Protein AF-0000000065827900 (afdb_homodimer)

Structure (mmCIF, N/CA/C/O backbone):
data_AF-0000000065827900-model_v1
#
loop_
_entity.id
_entity.type
_entity.pdbx_description
1 polymer 'CLA biosynthesis isomerase'
#
loop_
_atom_site.group_PDB
_atom_site.id
_atom_site.type_symbol
_atom_site.label_atom_id
_atom_site.label_alt_id
_atom_site.label_comp_id
_atom_site.label_asym_id
_atom_site.label_entity_id
_atom_site.label_seq_id
_atom_site.pdbx_PDB_ins_code
_atom_site.Cartn_x
_atom_site.Cartn_y
_atom_site.Cartn_z
_atom_site.occupancy
_atom_site.B_iso_or_equiv
_atom_site.auth_seq_id
_atom_site.auth_comp_id
_atom_site.auth_asym_id
_atom_site.auth_atom_id
_atom_site.pdbx_PDB_model_num
ATOM 1 N N . MET A 1 1 ? 23.688 14.398 2.635 1 69.75 1 MET A N 1
ATOM 2 C CA . MET A 1 1 ? 22.578 14.336 3.584 1 69.75 1 MET A CA 1
ATOM 3 C C . MET A 1 1 ? 21.297 13.875 2.896 1 69.75 1 MET A C 1
ATOM 5 O O . MET A 1 1 ? 21.109 14.117 1.705 1 69.75 1 MET A O 1
ATOM 9 N N . ALA A 1 2 ? 20.5 13.078 3.635 1 83.62 2 ALA A N 1
ATOM 10 C CA . ALA A 1 2 ? 19.266 12.562 3.078 1 83.62 2 ALA A CA 1
ATOM 11 C C . ALA A 1 2 ? 18.312 13.703 2.695 1 83.62 2 ALA A C 1
ATOM 13 O O . ALA A 1 2 ? 18.266 14.734 3.371 1 83.62 2 ALA A O 1
ATOM 14 N N . SER A 1 3 ? 17.75 13.656 1.561 1 93.75 3 SER A N 1
ATOM 15 C CA . SER A 1 3 ? 16.859 14.695 1.062 1 93.75 3 SER A CA 1
ATOM 16 C C . SER A 1 3 ? 15.531 14.117 0.591 1 93.75 3 SER A C 1
ATOM 18 O O . SER A 1 3 ? 15.477 12.977 0.119 1 93.75 3 SER A O 1
ATOM 20 N N . PHE A 1 4 ? 14.516 14.945 0.724 1 97.56 4 PHE A N 1
ATOM 21 C CA . PHE A 1 4 ? 13.219 14.57 0.173 1 97.56 4 PHE A CA 1
ATOM 22 C C . PHE A 1 4 ? 13.25 14.594 -1.351 1 97.56 4 PHE A C 1
ATOM 24 O O . PHE A 1 4 ? 12.445 13.922 -2.004 1 97.56 4 PHE A O 1
ATOM 31 N N . ILE A 1 5 ? 14.133 15.398 -1.896 1 97.56 5 ILE A N 1
ATOM 32 C CA . ILE A 1 5 ? 14.203 15.516 -3.348 1 97.56 5 ILE A CA 1
ATOM 33 C C . ILE A 1 5 ? 15.109 14.43 -3.91 1 97.56 5 ILE A C 1
ATOM 35 O O . ILE A 1 5 ? 16.297 14.352 -3.555 1 97.56 5 ILE A O 1
ATOM 39 N N . ALA A 1 6 ? 14.594 13.617 -4.719 1 96.38 6 ALA A N 1
ATOM 40 C CA . ALA A 1 6 ? 15.375 12.594 -5.414 1 96.38 6 ALA A CA 1
ATOM 41 C C . ALA A 1 6 ? 16.094 13.18 -6.621 1 96.38 6 ALA A C 1
ATOM 43 O O . ALA A 1 6 ? 15.641 14.156 -7.215 1 96.38 6 ALA A O 1
ATOM 44 N N . SER A 1 7 ? 17.188 12.641 -7.023 1 95.19 7 SER A N 1
ATOM 45 C CA . SER A 1 7 ? 17.922 13.078 -8.203 1 95.19 7 SER A CA 1
ATOM 46 C C . SER A 1 7 ? 17.219 12.625 -9.484 1 95.19 7 SER A C 1
ATOM 48 O O . SER A 1 7 ? 16.391 11.719 -9.461 1 95.19 7 SER A O 1
ATOM 50 N N . ASP A 1 8 ? 17.609 13.242 -10.555 1 93.56 8 ASP A N 1
ATOM 51 C CA . ASP A 1 8 ? 17.094 12.812 -11.852 1 93.56 8 ASP A CA 1
ATOM 52 C C . ASP A 1 8 ? 17.469 11.367 -12.148 1 93.56 8 ASP A C 1
ATOM 54 O O . ASP A 1 8 ? 16.688 10.625 -12.75 1 93.56 8 ASP A O 1
ATOM 58 N N . GLN A 1 9 ? 18.625 11.023 -11.742 1 93.25 9 GLN A N 1
ATOM 59 C CA . GLN A 1 9 ? 19.078 9.648 -11.93 1 93.25 9 GLN A CA 1
ATOM 60 C C . GLN A 1 9 ? 18.203 8.68 -11.125 1 93.25 9 GLN A C 1
ATOM 62 O O . GLN A 1 9 ? 17.891 7.586 -11.594 1 93.25 9 GLN A O 1
ATOM 67 N N . ASP A 1 10 ? 17.828 9.062 -9.883 1 94 10 ASP A N 1
ATOM 68 C CA . ASP A 1 10 ? 16.953 8.242 -9.062 1 94 10 ASP A CA 1
ATOM 69 C C . ASP A 1 10 ? 15.594 8.047 -9.742 1 94 10 ASP A C 1
ATOM 71 O O . ASP A 1 10 ? 15.055 6.938 -9.75 1 94 10 ASP A O 1
ATOM 75 N N . VAL A 1 11 ? 15.078 9.109 -10.32 1 94.81 11 VAL A N 1
ATOM 76 C CA . VAL A 1 11 ? 13.789 9.031 -10.992 1 94.81 11 VAL A CA 1
ATOM 77 C C . VAL A 1 11 ? 13.883 8.062 -12.172 1 94.81 11 VAL A C 1
ATOM 79 O O . VAL A 1 11 ? 12.992 7.242 -12.383 1 94.81 11 VAL A O 1
ATOM 82 N N . LYS A 1 12 ? 14.992 8.117 -12.898 1 92.44 12 LYS A N 1
ATOM 83 C CA . LYS A 1 12 ? 15.195 7.246 -14.055 1 92.44 12 LYS A CA 1
ATOM 84 C C . LYS A 1 12 ? 15.32 5.789 -13.625 1 92.44 12 LYS A C 1
ATOM 86 O O . LYS A 1 12 ? 14.906 4.883 -14.352 1 92.44 12 LYS A O 1
ATOM 91 N N . ASN A 1 13 ? 15.852 5.59 -12.461 1 93.81 13 ASN A N 1
ATOM 92 C CA . ASN A 1 13 ? 16.125 4.238 -11.977 1 93.81 13 ASN A CA 1
ATOM 93 C C . ASN A 1 13 ? 14.906 3.643 -11.266 1 93.81 13 ASN A C 1
ATOM 95 O O . ASN A 1 13 ? 14.93 2.48 -10.859 1 93.81 13 ASN A O 1
ATOM 99 N N . PHE A 1 14 ? 13.867 4.414 -11.133 1 96.62 14 PHE A N 1
ATOM 100 C CA . PHE A 1 14 ? 12.711 3.98 -10.352 1 96.62 14 PHE A CA 1
ATOM 101 C C . PHE A 1 14 ? 12.195 2.639 -10.852 1 96.62 14 PHE A C 1
ATOM 103 O O . PHE A 1 14 ? 11.773 2.521 -12 1 96.62 14 PHE A O 1
ATOM 110 N N . LEU A 1 15 ? 12.266 1.609 -9.953 1 94.56 15 LEU A N 1
ATOM 111 C CA . LEU A 1 15 ? 11.703 0.282 -10.164 1 94.56 15 LEU A CA 1
ATOM 112 C C . LEU A 1 15 ? 12.07 -0.259 -11.539 1 94.56 15 LEU A C 1
ATOM 114 O O . LEU A 1 15 ? 11.211 -0.762 -12.266 1 94.56 15 LEU A O 1
ATOM 118 N N . THR A 1 16 ? 13.32 -0.054 -11.883 1 90 16 THR A N 1
ATOM 119 C CA . THR A 1 16 ? 13.812 -0.5 -13.18 1 90 16 THR A CA 1
ATOM 120 C C . THR A 1 16 ? 13.977 -2.018 -13.203 1 90 16 THR A C 1
ATOM 122 O O . THR A 1 16 ? 14.703 -2.584 -12.383 1 90 16 THR A O 1
ATOM 125 N N . ALA A 1 17 ? 13.297 -2.67 -14.18 1 88.25 17 ALA A N 1
ATOM 126 C CA . ALA A 1 17 ? 13.375 -4.113 -14.375 1 88.25 17 ALA A CA 1
ATOM 127 C C . ALA A 1 17 ? 13.312 -4.852 -13.039 1 88.25 17 ALA A C 1
ATOM 129 O O . ALA A 1 17 ? 14.219 -5.613 -12.703 1 88.25 17 ALA A O 1
ATOM 130 N N . PRO A 1 18 ? 12.219 -4.551 -12.383 1 93.56 18 PRO A N 1
ATOM 131 C CA . PRO A 1 18 ? 12.156 -5.18 -11.055 1 93.56 18 PRO A CA 1
ATOM 132 C C . PRO A 1 18 ? 12.383 -6.688 -11.109 1 93.56 18 PRO A C 1
ATOM 134 O O . PRO A 1 18 ? 11.781 -7.375 -11.945 1 93.56 18 PRO A O 1
ATOM 137 N N . SER A 1 19 ? 13.266 -7.156 -10.227 1 93.75 19 SER A N 1
ATOM 138 C CA . SER A 1 19 ? 13.672 -8.555 -10.195 1 93.75 19 SER A CA 1
ATOM 139 C C . SER A 1 19 ? 13.492 -9.156 -8.805 1 93.75 19 SER A C 1
ATOM 141 O O . SER A 1 19 ? 13.773 -8.5 -7.805 1 93.75 19 SER A O 1
ATOM 143 N N . MET A 1 20 ? 12.992 -10.359 -8.773 1 96 20 MET A N 1
ATOM 144 C CA . MET A 1 20 ? 12.836 -11.148 -7.559 1 96 20 MET A CA 1
ATOM 145 C C . MET A 1 20 ? 13.852 -12.289 -7.52 1 96 20 MET A C 1
ATOM 147 O O . MET A 1 20 ? 13.477 -13.453 -7.395 1 96 20 MET A O 1
ATOM 151 N N . ASN A 1 21 ? 15.086 -11.906 -7.484 1 95.81 21 ASN A N 1
ATOM 152 C CA . ASN A 1 21 ? 16.172 -12.875 -7.586 1 95.81 21 ASN A CA 1
ATOM 153 C C . ASN A 1 21 ? 16.328 -13.68 -6.297 1 95.81 21 ASN A C 1
ATOM 155 O O . ASN A 1 21 ? 15.883 -13.25 -5.234 1 95.81 21 ASN A O 1
ATOM 159 N N . ASP A 1 22 ? 16.969 -14.844 -6.488 1 97.19 22 ASP A N 1
ATOM 160 C CA . ASP A 1 22 ? 17.234 -15.727 -5.359 1 97.19 22 ASP A CA 1
ATOM 161 C C . ASP A 1 22 ? 15.938 -16.109 -4.641 1 97.19 22 ASP A C 1
ATOM 163 O O . ASP A 1 22 ? 15.812 -15.914 -3.43 1 97.19 22 ASP A O 1
ATOM 167 N N . GLN A 1 23 ? 15 -16.531 -5.461 1 97.62 23 GLN A N 1
ATOM 168 C CA . GLN A 1 23 ? 13.695 -16.953 -4.98 1 97.62 23 GLN A CA 1
ATOM 169 C C . GLN A 1 23 ? 13.664 -18.469 -4.719 1 97.62 23 GLN A C 1
ATOM 171 O O . GLN A 1 23 ? 14.031 -19.266 -5.586 1 97.62 23 GLN A O 1
ATOM 176 N N . GLU A 1 24 ? 13.234 -18.875 -3.543 1 98.12 24 GLU A N 1
ATOM 177 C CA . GLU A 1 24 ? 13.234 -20.297 -3.25 1 98.12 24 GLU A CA 1
ATOM 178 C C . GLU A 1 24 ? 12.117 -20.656 -2.277 1 98.12 24 GLU A C 1
ATOM 180 O O . GLU A 1 24 ? 11.789 -19.875 -1.379 1 98.12 24 GLU A O 1
ATOM 185 N N . GLY A 1 25 ? 11.594 -21.828 -2.502 1 98.44 25 GLY A N 1
ATOM 186 C CA . GLY A 1 25 ? 10.57 -22.312 -1.59 1 98.44 25 GLY A CA 1
ATOM 187 C C . GLY A 1 25 ? 9.711 -23.406 -2.182 1 98.44 25 GLY A C 1
ATOM 188 O O . GLY A 1 25 ? 10.18 -24.188 -3.021 1 98.44 25 GLY A O 1
ATOM 189 N N . ILE A 1 26 ? 8.492 -23.547 -1.657 1 98.44 26 ILE A N 1
ATOM 190 C CA . ILE A 1 26 ? 7.574 -24.609 -2.031 1 98.44 26 ILE A CA 1
ATOM 191 C C . ILE A 1 26 ? 6.605 -24.109 -3.1 1 98.44 26 ILE A C 1
ATOM 193 O O . ILE A 1 26 ? 5.914 -23.109 -2.9 1 98.44 26 ILE A O 1
ATOM 197 N N . GLY A 1 27 ? 6.59 -24.703 -4.25 1 96.69 27 GLY A N 1
ATOM 198 C CA . GLY A 1 27 ? 5.484 -24.625 -5.191 1 96.69 27 GLY A CA 1
ATOM 199 C C . GLY A 1 27 ? 4.559 -25.828 -5.137 1 96.69 27 GLY A C 1
ATOM 200 O O . GLY A 1 27 ? 4.988 -26.938 -4.824 1 96.69 27 GLY A O 1
ATOM 201 N N . PHE A 1 28 ? 3.273 -25.609 -5.438 1 97.19 28 PHE A N 1
ATOM 202 C CA . PHE A 1 28 ? 2.357 -26.734 -5.289 1 97.19 28 PHE A CA 1
ATOM 203 C C . PHE A 1 28 ? 1.151 -26.562 -6.207 1 97.19 28 PHE A C 1
ATOM 205 O O . PHE A 1 28 ? 0.92 -25.484 -6.758 1 97.19 28 PHE A O 1
ATOM 212 N N . ALA A 1 29 ? 0.408 -27.656 -6.352 1 96.94 29 ALA A N 1
ATOM 213 C CA . ALA A 1 29 ? -0.852 -27.656 -7.09 1 96.94 29 ALA A CA 1
ATOM 214 C C . ALA A 1 29 ? -1.825 -28.672 -6.508 1 96.94 29 ALA A C 1
ATOM 216 O O . ALA A 1 29 ? -1.412 -29.734 -6.02 1 96.94 29 ALA A O 1
ATOM 217 N N . TYR A 1 30 ? -3.076 -28.344 -6.578 1 97.75 30 TYR A N 1
ATOM 218 C CA . TYR A 1 30 ? -4.129 -29.281 -6.172 1 97.75 30 TYR A CA 1
ATOM 219 C C . TYR A 1 30 ? -5.395 -29.062 -6.992 1 97.75 30 TYR A C 1
ATOM 221 O O . TYR A 1 30 ? -5.621 -27.969 -7.52 1 97.75 30 TYR A O 1
ATOM 229 N N . ALA A 1 31 ? -6.172 -30.078 -7.129 1 97.62 31 ALA A N 1
ATOM 230 C CA . ALA A 1 31 ? -7.469 -29.984 -7.797 1 97.62 31 ALA A CA 1
ATOM 231 C C . ALA A 1 31 ? -8.508 -29.359 -6.879 1 97.62 31 ALA A C 1
ATOM 233 O O . ALA A 1 31 ? -8.539 -29.625 -5.68 1 97.62 31 ALA A O 1
ATOM 234 N N . THR A 1 32 ? -9.328 -28.547 -7.473 1 98.38 32 THR A N 1
ATOM 235 C CA . THR A 1 32 ? -10.383 -27.875 -6.73 1 98.38 32 THR A CA 1
ATOM 236 C C . THR A 1 32 ? -11.703 -27.922 -7.5 1 98.38 32 THR A C 1
ATOM 238 O O . THR A 1 32 ? -11.789 -28.562 -8.547 1 98.38 32 THR A O 1
ATOM 241 N N . ASP A 1 33 ? -12.789 -27.391 -6.941 1 98.31 33 ASP A N 1
ATOM 242 C CA . ASP A 1 33 ? -14.102 -27.328 -7.586 1 98.31 33 ASP A CA 1
ATOM 243 C C . ASP A 1 33 ? -14.07 -26.422 -8.812 1 98.31 33 ASP A C 1
ATOM 245 O O . ASP A 1 33 ? -13.781 -25.234 -8.703 1 98.31 33 ASP A O 1
ATOM 249 N N . GLU A 1 34 ? -14.391 -26.984 -9.945 1 98.38 34 GLU A N 1
ATOM 250 C CA . GLU A 1 34 ? -14.273 -26.266 -11.211 1 98.38 34 GLU A CA 1
ATOM 251 C C . GLU A 1 34 ? -15.203 -25.062 -11.25 1 98.38 34 GLU A C 1
ATOM 253 O O . GLU A 1 34 ? -14.805 -23.984 -11.68 1 98.38 34 GLU A O 1
ATOM 258 N N . ALA A 1 35 ? -16.422 -25.266 -10.844 1 98.31 35 ALA A N 1
ATOM 259 C CA . ALA A 1 35 ? -17.406 -24.188 -10.898 1 98.31 35 ALA A CA 1
ATOM 260 C C . ALA A 1 35 ? -16.984 -23.016 -10.016 1 98.31 35 ALA A C 1
ATOM 262 O O . ALA A 1 35 ? -17.125 -21.844 -10.414 1 98.31 35 ALA A O 1
ATOM 263 N N . VAL A 1 36 ? -16.422 -23.328 -8.875 1 98.06 36 VAL A N 1
ATOM 264 C CA . VAL A 1 36 ? -15.992 -22.297 -7.938 1 98.06 36 VAL A CA 1
ATOM 265 C C . VAL A 1 36 ? -14.805 -21.531 -8.516 1 98.06 36 VAL A C 1
ATOM 267 O O . VAL A 1 36 ? -14.805 -20.297 -8.539 1 98.06 36 VAL A O 1
ATOM 270 N N . LEU A 1 37 ? -13.828 -22.25 -9 1 98.56 37 LEU A N 1
ATOM 271 C CA . LEU A 1 37 ? -12.633 -21.609 -9.539 1 98.56 37 LEU A CA 1
ATOM 272 C C . LEU A 1 37 ? -12.969 -20.781 -10.773 1 98.56 37 LEU A C 1
ATOM 274 O O . LEU A 1 37 ? -12.484 -19.656 -10.922 1 98.56 37 LEU A O 1
ATOM 278 N N . LYS A 1 38 ? -13.789 -21.328 -11.633 1 98.44 38 LYS A N 1
ATOM 279 C CA . LYS A 1 38 ? -14.195 -20.625 -12.852 1 98.44 38 LYS A CA 1
ATOM 280 C C . LYS A 1 38 ? -14.891 -19.297 -12.516 1 98.44 38 LYS A C 1
ATOM 282 O O . LYS A 1 38 ? -14.695 -18.297 -13.203 1 98.44 38 LYS A O 1
ATOM 287 N N . ALA A 1 39 ? -15.656 -19.281 -11.516 1 98.19 39 ALA A N 1
ATOM 288 C CA . ALA A 1 39 ? -16.406 -18.094 -11.125 1 98.19 39 ALA A CA 1
ATOM 289 C C . ALA A 1 39 ? -15.477 -16.984 -10.672 1 98.19 39 ALA A C 1
ATOM 291 O O . ALA A 1 39 ? -15.828 -15.805 -10.727 1 98.19 39 ALA A O 1
ATOM 292 N N . LEU A 1 40 ? -14.281 -17.312 -10.273 1 98.44 40 LEU A N 1
ATOM 293 C CA . LEU A 1 40 ? -13.336 -16.344 -9.75 1 98.44 40 L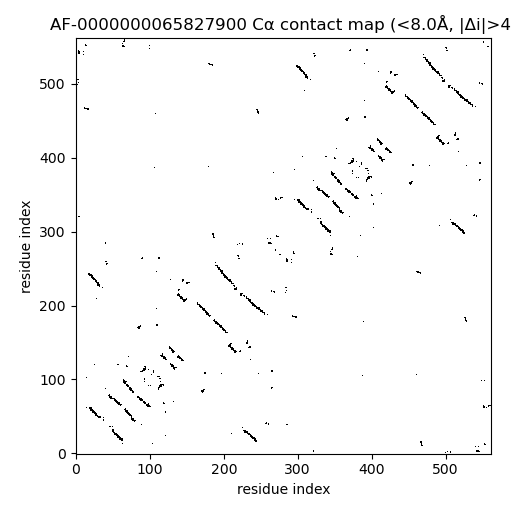EU A CA 1
ATOM 294 C C . LEU A 1 40 ? -12.523 -15.703 -10.875 1 98.44 40 LEU A C 1
ATOM 296 O O . LEU A 1 40 ? -11.836 -14.703 -10.664 1 98.44 40 LEU A O 1
ATOM 300 N N . ILE A 1 41 ? -12.57 -16.234 -12.055 1 98.62 41 ILE A N 1
ATOM 301 C CA . ILE A 1 41 ? -11.773 -15.766 -13.172 1 98.62 41 ILE A CA 1
ATOM 302 C C . ILE A 1 41 ? -12.539 -14.68 -13.93 1 98.62 41 ILE A C 1
ATOM 304 O O . ILE A 1 41 ? -13.547 -14.969 -14.586 1 98.62 41 ILE A O 1
ATOM 308 N N . PRO A 1 42 ? -12.062 -13.477 -13.875 1 98.31 42 PRO A N 1
ATOM 309 C CA . PRO A 1 42 ? -12.773 -12.422 -14.609 1 98.31 42 PRO A CA 1
ATOM 310 C C . PRO A 1 42 ? -12.57 -12.523 -16.125 1 98.31 42 PRO A C 1
ATOM 312 O O . PRO A 1 42 ? -11.469 -12.844 -16.578 1 98.31 42 PRO A O 1
ATOM 315 N N . ALA A 1 43 ? -13.641 -12.242 -16.844 1 97 43 ALA A N 1
ATOM 316 C CA . ALA A 1 43 ? -13.523 -12.117 -18.281 1 97 43 ALA A CA 1
ATOM 317 C C . ALA A 1 43 ? -12.539 -11.008 -18.672 1 97 43 ALA A C 1
ATOM 319 O O . ALA A 1 43 ? -12.398 -10.023 -17.953 1 97 43 ALA A O 1
ATOM 320 N N . PRO A 1 44 ? -11.789 -11.156 -19.797 1 98.38 44 PRO A N 1
ATOM 321 C CA . PRO A 1 44 ? -11.922 -12.172 -20.844 1 98.38 44 PRO A CA 1
ATOM 322 C C . PRO A 1 44 ? -11.023 -13.383 -20.609 1 98.38 44 PRO A C 1
ATOM 324 O O . PRO A 1 44 ? -10.82 -14.188 -21.516 1 98.38 44 PRO A O 1
ATOM 327 N N . LEU A 1 45 ? -10.453 -13.508 -19.422 1 98.81 45 LEU A N 1
ATOM 328 C CA . LEU A 1 45 ? -9.633 -14.672 -19.109 1 98.81 45 LEU A CA 1
ATOM 329 C C . LEU A 1 45 ? -10.492 -15.93 -19.031 1 98.81 45 LEU A C 1
ATOM 331 O O . LEU A 1 45 ? -11.633 -15.875 -18.547 1 98.81 45 LEU A O 1
ATOM 335 N N . LYS A 1 46 ? -9.883 -17 -19.469 1 98.56 46 LYS A N 1
ATOM 336 C CA . LYS A 1 46 ? -10.562 -18.281 -19.422 1 98.56 46 LYS A CA 1
ATOM 337 C C . LYS A 1 46 ? -9.766 -19.297 -18.609 1 98.56 46 LYS A C 1
ATOM 339 O O . LYS A 1 46 ? -8.547 -19.422 -18.781 1 98.56 46 LYS A O 1
ATOM 344 N N . LEU A 1 47 ? -10.477 -19.984 -17.766 1 98.25 47 LEU A N 1
ATOM 345 C CA . LEU A 1 47 ? -9.852 -21.031 -16.953 1 98.25 47 LEU A CA 1
ATOM 346 C C . LEU A 1 47 ? -9.367 -22.172 -17.828 1 98.25 47 LEU A C 1
ATOM 348 O O . LEU A 1 47 ? -10.094 -22.625 -18.719 1 98.25 47 LEU A O 1
ATOM 352 N N . MET A 1 48 ? -8.188 -22.688 -17.516 1 96.38 48 MET A N 1
ATOM 353 C CA . MET A 1 48 ? -7.621 -23.766 -18.328 1 96.38 48 MET A CA 1
ATOM 354 C C . MET A 1 48 ? -7.891 -25.125 -17.703 1 96.38 48 MET A C 1
ATOM 356 O O . MET A 1 48 ? -8.07 -26.109 -18.422 1 96.38 48 MET A O 1
ATOM 360 N N . ALA A 1 49 ? -7.871 -25.219 -16.422 1 95.19 49 ALA A N 1
ATOM 361 C CA . ALA A 1 49 ? -8.094 -26.453 -15.672 1 95.19 49 ALA A CA 1
ATOM 362 C C . ALA A 1 49 ? -8.578 -26.156 -14.25 1 95.19 49 ALA A C 1
ATOM 364 O O . ALA A 1 49 ? -8.312 -25.078 -13.711 1 95.19 49 ALA A O 1
ATOM 365 N N . PRO A 1 50 ? -9.312 -27.047 -13.656 1 97.19 50 PRO A N 1
ATOM 366 C CA . PRO A 1 50 ? -9.773 -26.859 -12.281 1 97.19 50 PRO A CA 1
ATOM 367 C C . PRO A 1 50 ? -8.695 -27.156 -11.25 1 97.19 50 PRO A C 1
ATOM 369 O O . PRO A 1 50 ? -8.906 -27.953 -10.336 1 97.19 50 PRO A O 1
ATOM 372 N N . VAL A 1 51 ? -7.559 -26.562 -11.383 1 96.81 51 VAL A N 1
ATOM 373 C CA . VAL A 1 51 ? -6.363 -26.734 -10.555 1 96.81 51 VAL A CA 1
ATOM 374 C C . VAL A 1 51 ? -5.941 -25.391 -9.977 1 96.81 51 VAL A C 1
ATOM 376 O O . VAL A 1 51 ? -5.898 -24.391 -10.688 1 96.81 51 VAL A O 1
ATOM 379 N N . VAL A 1 52 ? -5.801 -25.359 -8.695 1 98 52 VAL A N 1
ATOM 380 C CA . VAL A 1 52 ? -5.156 -24.219 -8.047 1 98 52 VAL A CA 1
ATOM 381 C C . VAL A 1 52 ? -3.658 -24.484 -7.906 1 98 52 VAL A C 1
ATOM 383 O O . VAL A 1 52 ? -3.252 -25.562 -7.434 1 98 52 VAL A O 1
ATOM 386 N N . CYS A 1 53 ? -2.889 -23.594 -8.398 1 96.94 53 CYS A N 1
ATOM 387 C CA . CYS A 1 53 ? -1.454 -23.578 -8.133 1 96.94 53 CYS A CA 1
ATOM 388 C C . CYS A 1 53 ? -1.11 -22.562 -7.043 1 96.94 53 CYS A C 1
ATOM 390 O O . CYS A 1 53 ? -1.915 -21.688 -6.727 1 96.94 53 CYS A O 1
ATOM 392 N N . GLY A 1 54 ? 0.061 -22.781 -6.477 1 97.88 54 GLY A N 1
ATOM 393 C CA . GLY A 1 54 ? 0.506 -21.828 -5.477 1 97.88 54 GLY A CA 1
ATOM 394 C C . GLY A 1 54 ? 1.961 -22 -5.086 1 97.88 54 GLY A C 1
ATOM 395 O O . GLY A 1 54 ? 2.639 -22.906 -5.594 1 97.88 54 GLY A O 1
ATOM 396 N N . TYR A 1 55 ? 2.367 -21.062 -4.227 1 98.44 55 TYR A N 1
ATOM 397 C CA . TYR A 1 55 ? 3.723 -21.156 -3.695 1 98.44 55 TYR A CA 1
ATOM 398 C C . TYR A 1 55 ? 3.844 -20.422 -2.369 1 98.44 55 TYR A C 1
ATOM 400 O O . TYR A 1 55 ? 2.998 -19.578 -2.037 1 98.44 55 TYR A O 1
ATOM 408 N N . VAL A 1 56 ? 4.754 -20.781 -1.558 1 98.94 56 VAL A N 1
ATOM 409 C CA . VAL A 1 56 ? 5.34 -20.016 -0.461 1 98.94 56 VAL A CA 1
ATOM 410 C C . VAL A 1 56 ? 6.852 -19.922 -0.649 1 98.94 56 VAL A C 1
ATOM 412 O O . VAL A 1 56 ? 7.551 -20.938 -0.638 1 98.94 56 VAL A O 1
ATOM 415 N N . VAL A 1 57 ? 7.324 -18.672 -0.808 1 98.75 57 VAL A N 1
ATOM 416 C CA . VAL A 1 57 ? 8.719 -18.547 -1.221 1 98.75 57 VAL A CA 1
ATOM 417 C C . VAL A 1 57 ? 9.398 -17.438 -0.428 1 98.75 57 VAL A C 1
ATOM 419 O O . VAL A 1 57 ? 8.734 -16.547 0.101 1 98.75 57 VAL A O 1
ATOM 422 N N . HIS A 1 58 ? 10.703 -17.594 -0.298 1 98.44 58 HIS A N 1
ATOM 423 C CA . HIS A 1 58 ? 11.617 -16.547 0.15 1 98.44 58 HIS A CA 1
ATOM 424 C C . HIS A 1 58 ? 12.18 -15.758 -1.031 1 98.44 58 HIS A C 1
ATOM 426 O O . HIS A 1 58 ? 12.82 -16.344 -1.914 1 98.44 58 HIS A O 1
ATOM 432 N N . MET A 1 59 ? 11.82 -14.508 -1.132 1 97.19 59 MET A N 1
ATOM 433 C CA . MET A 1 59 ? 12.484 -13.602 -2.062 1 97.19 59 MET A CA 1
ATOM 434 C C . MET A 1 59 ? 13.789 -13.062 -1.47 1 97.19 59 MET A C 1
ATOM 436 O O . MET A 1 59 ? 13.773 -12.102 -0.702 1 97.19 59 MET A O 1
ATOM 440 N N . GLY A 1 60 ? 14.844 -13.586 -1.928 1 95.25 60 GLY A N 1
ATOM 441 C CA . GLY A 1 60 ? 16.109 -13.367 -1.246 1 95.25 60 GLY A CA 1
ATOM 442 C C . GLY A 1 60 ? 16.781 -12.07 -1.646 1 95.25 60 GLY A C 1
ATOM 443 O O . GLY A 1 60 ? 17.344 -11.367 -0.799 1 95.25 60 GLY A O 1
ATOM 444 N N . LYS A 1 61 ? 16.75 -11.805 -2.965 1 93.88 61 LYS A N 1
ATOM 445 C CA . LYS A 1 61 ? 17.469 -10.625 -3.453 1 93.88 61 LYS A CA 1
ATOM 446 C C . LYS A 1 61 ? 16.609 -9.828 -4.43 1 93.88 61 LYS A C 1
ATOM 448 O O . LYS A 1 61 ? 17.016 -9.617 -5.578 1 93.88 61 LYS A O 1
ATOM 453 N N . PRO A 1 62 ? 15.477 -9.352 -3.99 1 94.81 62 PRO A N 1
ATOM 454 C CA . PRO A 1 62 ? 14.742 -8.43 -4.855 1 94.81 62 PRO A CA 1
ATOM 455 C C . PRO A 1 62 ? 15.5 -7.121 -5.094 1 94.81 62 PRO A C 1
ATOM 457 O O . PRO A 1 62 ? 16.25 -6.676 -4.227 1 94.81 62 PRO A O 1
ATOM 460 N N . THR A 1 63 ? 15.242 -6.469 -6.199 1 93.62 63 THR A N 1
ATOM 461 C CA . THR A 1 63 ? 16.016 -5.285 -6.555 1 93.62 63 THR A CA 1
ATOM 462 C C . THR A 1 63 ? 15.336 -4.016 -6.059 1 93.62 63 THR A C 1
ATOM 464 O O . THR A 1 63 ? 15.859 -2.914 -6.23 1 93.62 63 THR A O 1
ATOM 467 N N . PHE A 1 64 ? 14.203 -4.09 -5.41 1 93.75 64 PHE A N 1
ATOM 468 C CA . PHE A 1 64 ? 13.438 -2.902 -5.043 1 93.75 64 PHE A CA 1
ATOM 469 C C . PHE A 1 64 ? 13.086 -2.924 -3.561 1 93.75 64 PHE A C 1
ATOM 471 O O . PHE A 1 64 ? 12.359 -2.055 -3.078 1 93.75 64 PHE A O 1
ATOM 478 N N . SER A 1 65 ? 13.578 -3.953 -2.877 1 93.75 65 SER A N 1
ATOM 479 C CA . SER A 1 65 ? 13.227 -4.109 -1.469 1 93.75 65 SER A CA 1
ATOM 480 C C . SER A 1 65 ? 14.227 -4.992 -0.741 1 93.75 65 SER A C 1
ATOM 482 O O . SER A 1 65 ? 15.086 -5.617 -1.371 1 93.75 65 SER A O 1
ATOM 484 N N . ALA A 1 66 ? 14.102 -4.988 0.57 1 93.31 66 ALA A N 1
ATOM 485 C CA . ALA A 1 66 ? 14.734 -6.039 1.371 1 93.31 66 ALA A CA 1
ATOM 486 C C . ALA A 1 66 ? 14.047 -7.383 1.142 1 93.31 66 ALA A C 1
ATOM 488 O O . ALA A 1 66 ? 12.977 -7.449 0.539 1 93.31 66 ALA A O 1
ATOM 489 N N . PRO A 1 67 ? 14.711 -8.461 1.588 1 95.12 67 PRO A N 1
ATOM 490 C CA . PRO A 1 67 ? 14.102 -9.781 1.393 1 95.12 67 PRO A CA 1
ATOM 491 C C . PRO A 1 67 ? 12.75 -9.914 2.088 1 95.12 67 PRO A C 1
ATOM 493 O O . PRO A 1 67 ? 12.484 -9.219 3.07 1 95.12 67 PRO A O 1
ATOM 496 N N . TYR A 1 68 ? 11.914 -10.781 1.591 1 96.62 68 TYR A N 1
ATOM 497 C CA . TYR A 1 68 ? 10.602 -11.047 2.182 1 96.62 68 TYR A CA 1
ATOM 498 C C . TYR A 1 68 ? 10.102 -12.43 1.796 1 96.62 68 TYR A C 1
ATOM 500 O O . TYR A 1 68 ? 10.688 -13.102 0.943 1 96.62 68 TYR A O 1
ATOM 508 N N . LEU A 1 69 ? 9.086 -12.883 2.492 1 98.69 69 LEU A N 1
ATOM 509 C CA . LEU A 1 69 ? 8.359 -14.094 2.145 1 98.69 69 LEU A CA 1
ATOM 510 C C . LEU A 1 69 ? 7.047 -13.766 1.441 1 98.69 69 LEU A C 1
ATOM 512 O O . LEU A 1 69 ? 6.422 -12.742 1.733 1 98.69 69 LEU A O 1
ATOM 516 N N . GLU A 1 70 ? 6.68 -14.578 0.506 1 98.88 70 GLU A N 1
ATOM 517 C CA . GLU A 1 70 ? 5.469 -14.367 -0.282 1 98.88 70 GLU A CA 1
ATOM 518 C C . GLU A 1 70 ? 4.695 -15.672 -0.469 1 98.88 70 GLU A C 1
ATOM 520 O O . GLU A 1 70 ? 5.293 -16.734 -0.685 1 98.88 70 GLU A O 1
ATOM 525 N N . GLU A 1 71 ? 3.432 -15.609 -0.277 1 98.88 71 GLU A N 1
ATOM 526 C CA . GLU A 1 71 ? 2.488 -16.688 -0.593 1 98.88 71 GLU A CA 1
ATOM 527 C C . GLU A 1 71 ? 1.514 -16.25 -1.686 1 98.88 71 GLU A C 1
ATOM 529 O O . GLU A 1 71 ? 1.055 -15.109 -1.7 1 98.88 71 GLU A O 1
ATOM 534 N N . SER A 1 72 ? 1.167 -17.172 -2.625 1 98.81 72 SER A N 1
ATOM 535 C CA . SER A 1 72 ? 0.134 -16.906 -3.621 1 98.81 72 SER A CA 1
ATOM 536 C C . SER A 1 72 ? -0.641 -18.172 -3.969 1 98.81 72 SER A C 1
ATOM 538 O O . SER A 1 72 ? -0.079 -19.266 -3.973 1 98.81 72 SER A O 1
ATOM 540 N N . LEU A 1 73 ? -1.908 -18.078 -4.199 1 98.81 73 LEU A N 1
ATOM 541 C CA . LEU A 1 73 ? -2.754 -19.016 -4.926 1 98.81 73 LEU A CA 1
ATOM 542 C C . LEU A 1 73 ? -3.162 -18.438 -6.277 1 98.81 73 LEU A C 1
ATOM 544 O O . LEU A 1 73 ? -3.57 -17.281 -6.371 1 98.81 73 LEU A O 1
ATOM 548 N N . PHE A 1 74 ? -3.031 -19.25 -7.344 1 98.38 74 PHE A N 1
ATOM 549 C CA . PHE A 1 74 ? -3.383 -18.734 -8.664 1 98.38 74 PHE A CA 1
ATOM 550 C C . PHE A 1 74 ? -3.943 -19.844 -9.547 1 98.38 74 PHE A C 1
ATOM 552 O O . PHE A 1 74 ? -3.793 -21.031 -9.234 1 98.38 74 PHE A O 1
ATOM 559 N N . ALA A 1 75 ? -4.637 -19.484 -10.562 1 98.25 75 ALA A N 1
ATOM 560 C CA . ALA A 1 75 ? -5.156 -20.375 -11.594 1 98.25 75 ALA A CA 1
ATOM 561 C C . ALA A 1 75 ? -4.387 -20.203 -12.898 1 98.25 75 ALA A C 1
ATOM 563 O O . ALA A 1 75 ? -3.84 -19.125 -13.172 1 98.25 75 ALA A O 1
ATOM 564 N N . LEU A 1 76 ? -4.301 -21.25 -13.609 1 96.38 76 LEU A N 1
ATOM 565 C CA . LEU A 1 76 ? -3.816 -21.141 -14.984 1 96.38 76 LEU A CA 1
ATOM 566 C C . LEU A 1 76 ? -4.949 -20.75 -15.93 1 96.38 76 LEU A C 1
ATOM 568 O O . LEU A 1 76 ? -6.023 -21.359 -15.898 1 96.38 76 LEU A O 1
ATOM 572 N N . VAL A 1 77 ? -4.668 -19.703 -16.719 1 98.38 77 VAL A N 1
ATOM 573 C CA . VAL A 1 77 ? -5.723 -19.125 -17.547 1 98.38 77 VAL A CA 1
ATOM 574 C C . VAL A 1 77 ? -5.168 -18.797 -18.938 1 98.38 77 VAL A C 1
ATOM 576 O O . VAL A 1 77 ? -3.957 -18.875 -19.156 1 98.38 77 VAL A O 1
ATOM 579 N N . SER A 1 78 ? -6.074 -18.516 -19.828 1 98.25 78 SER A N 1
ATOM 580 C CA . SER A 1 78 ? -5.715 -18.031 -21.172 1 98.25 78 SER A CA 1
ATOM 581 C C . SER A 1 78 ? -6.461 -16.75 -21.516 1 98.25 78 SER A C 1
ATOM 583 O O . SER A 1 78 ? -7.586 -16.531 -21.062 1 98.25 78 SER A O 1
ATOM 585 N N . TYR A 1 79 ? -5.812 -15.875 -22.188 1 98.56 79 TYR A N 1
ATOM 586 C CA . TYR A 1 79 ? -6.402 -14.695 -22.797 1 98.56 79 TYR A CA 1
ATOM 587 C C . TYR A 1 79 ? -6.594 -14.898 -24.297 1 98.56 79 TYR A C 1
ATOM 589 O O . TYR A 1 79 ? -5.629 -15.133 -25.031 1 98.56 79 TYR A O 1
ATOM 597 N N . LYS A 1 80 ? -7.824 -14.891 -24.812 1 97.25 80 LYS A N 1
ATOM 598 C CA . LYS A 1 80 ? -8.219 -15.062 -26.203 1 97.25 80 LYS A CA 1
ATOM 599 C C . LYS A 1 80 ? -7.699 -16.391 -26.75 1 97.25 80 LYS A C 1
ATOM 601 O O . LYS A 1 80 ? -7.309 -16.469 -27.922 1 97.25 80 LYS A O 1
ATOM 606 N N . ASP A 1 81 ? -7.527 -17.328 -25.922 1 96.12 81 ASP A N 1
ATOM 607 C CA . ASP A 1 81 ? -7.109 -18.688 -26.25 1 96.12 81 ASP A CA 1
ATOM 608 C C . ASP A 1 81 ? -5.715 -18.703 -26.875 1 96.12 81 ASP A C 1
ATOM 610 O O . ASP A 1 81 ? -5.395 -19.578 -27.688 1 96.12 81 ASP A O 1
ATOM 614 N N . LYS A 1 82 ? -4.953 -17.703 -26.688 1 95.62 82 LYS A N 1
ATOM 615 C CA . LYS A 1 82 ? -3.629 -17.578 -27.297 1 95.62 82 LYS A CA 1
ATOM 616 C C . LYS A 1 82 ? -2.561 -17.344 -26.234 1 95.62 82 LYS A C 1
ATOM 618 O O . LYS A 1 82 ? -1.599 -18.109 -26.141 1 95.62 82 LYS A O 1
ATOM 623 N N . MET A 1 83 ? -2.74 -16.406 -25.453 1 97.06 83 MET A N 1
ATOM 624 C CA . MET A 1 83 ? -1.768 -16.094 -24.406 1 97.06 83 MET A CA 1
ATOM 625 C C . MET A 1 83 ? -2.115 -16.812 -23.109 1 97.06 83 MET A C 1
ATOM 627 O O . MET A 1 83 ? -3.166 -16.562 -22.516 1 97.06 83 MET A O 1
ATOM 631 N N . MET A 1 84 ? -1.256 -17.75 -22.703 1 96.62 84 MET A N 1
ATOM 632 C CA . MET A 1 84 ? -1.464 -18.484 -21.469 1 96.62 84 MET A CA 1
ATOM 633 C C . MET A 1 84 ? -0.652 -17.891 -20.328 1 96.62 84 MET A C 1
ATOM 635 O O . MET A 1 84 ? 0.375 -17.25 -20.562 1 96.62 84 MET A O 1
ATOM 639 N N . GLY A 1 85 ? -1.187 -18.078 -19.109 1 97.12 85 GLY A N 1
ATOM 640 C CA . GLY A 1 85 ? -0.461 -17.562 -17.953 1 97.12 85 GLY A CA 1
ATOM 641 C C . GLY A 1 85 ? -1.188 -17.797 -16.641 1 97.12 85 GLY A C 1
ATOM 642 O O . GLY A 1 85 ? -2.131 -18.594 -16.578 1 97.12 85 GLY A O 1
ATOM 643 N N . ALA A 1 86 ? -0.624 -17.219 -15.633 1 97.62 86 ALA A N 1
ATOM 644 C CA . ALA A 1 86 ? -1.177 -17.328 -14.281 1 97.62 86 ALA A CA 1
ATOM 645 C C . ALA A 1 86 ? -2.109 -16.156 -13.984 1 97.62 86 ALA A C 1
ATOM 647 O O . ALA A 1 86 ? -1.861 -15.023 -14.414 1 97.62 86 ALA A O 1
ATOM 648 N N . TYR A 1 87 ? -3.164 -16.406 -13.273 1 98.75 87 TYR A N 1
ATOM 649 C CA . TYR A 1 87 ? -4 -15.391 -12.648 1 98.75 87 TYR A CA 1
ATOM 650 C C . TYR A 1 87 ? -4.004 -15.547 -11.133 1 98.75 87 TYR A C 1
ATOM 652 O O . TYR A 1 87 ? -4.785 -16.328 -10.586 1 98.75 87 TYR A O 1
ATOM 660 N N . PRO A 1 88 ? -3.164 -14.781 -10.445 1 98.75 88 PRO A N 1
ATOM 661 C CA . PRO A 1 88 ? -3.166 -14.828 -8.977 1 98.75 88 PRO A CA 1
ATOM 662 C C . PRO A 1 88 ? -4.465 -14.305 -8.367 1 98.75 88 PRO A C 1
ATOM 664 O O . PRO A 1 88 ? -4.918 -13.211 -8.727 1 98.75 88 PRO A O 1
ATOM 667 N N . ILE A 1 89 ? -4.977 -15.07 -7.477 1 98.31 89 ILE A N 1
ATOM 668 C CA . ILE A 1 89 ? -6.199 -14.703 -6.766 1 98.31 89 ILE A CA 1
ATOM 669 C C . ILE A 1 89 ? -5.852 -13.875 -5.535 1 98.31 89 ILE A C 1
ATOM 671 O O . ILE A 1 89 ? -6.621 -13 -5.133 1 98.31 89 ILE A O 1
ATOM 675 N N . ASN A 1 90 ? -4.68 -14.156 -5 1 98.38 90 ASN A N 1
ATOM 676 C CA . ASN A 1 90 ? -4.16 -13.422 -3.854 1 98.38 90 ASN A CA 1
ATOM 677 C C . ASN A 1 90 ? -2.635 -13.453 -3.807 1 98.38 90 ASN A C 1
ATOM 679 O O . ASN A 1 90 ? -2.012 -14.32 -4.422 1 98.38 90 ASN A O 1
ATOM 683 N N . LEU A 1 91 ? -2.072 -12.523 -3.127 1 98.81 91 LEU A N 1
ATOM 684 C CA . LEU A 1 91 ? -0.684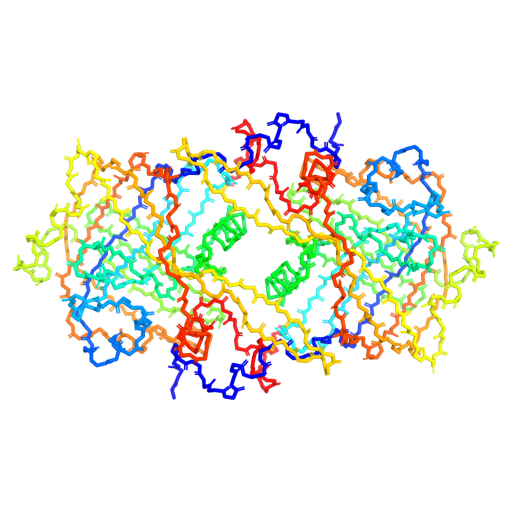 -12.555 -2.678 1 98.81 91 LEU A CA 1
ATOM 685 C C . LEU A 1 91 ? -0.553 -11.984 -1.27 1 98.81 91 LEU A C 1
ATOM 687 O O . LEU A 1 91 ? -1.11 -10.922 -0.97 1 98.81 91 LEU A O 1
ATOM 691 N N . LEU A 1 92 ? 0.153 -12.711 -0.375 1 98.94 92 LEU A N 1
ATOM 692 C CA . LEU A 1 92 ? 0.466 -12.242 0.971 1 98.94 92 LEU A CA 1
ATOM 693 C C . LEU A 1 92 ? 1.974 -12.18 1.187 1 98.94 92 LEU A C 1
ATOM 695 O O . LEU A 1 92 ? 2.697 -13.117 0.836 1 98.94 92 LEU A O 1
ATOM 699 N N . LEU A 1 93 ? 2.414 -11.078 1.733 1 98.88 93 LEU A N 1
ATOM 700 C CA . LEU A 1 93 ? 3.842 -10.883 1.951 1 98.88 93 LEU A CA 1
ATOM 701 C C . LEU A 1 93 ? 4.141 -10.68 3.432 1 98.88 93 LEU A C 1
ATOM 703 O O . LEU A 1 93 ? 3.305 -10.156 4.172 1 98.88 93 LEU A O 1
ATOM 707 N N . HIS A 1 94 ? 5.363 -11.039 3.844 1 98.38 94 HIS A N 1
ATOM 708 C CA . HIS A 1 94 ? 5.848 -10.859 5.207 1 98.38 94 HIS A CA 1
ATOM 709 C C . HIS A 1 94 ? 7.359 -10.664 5.23 1 98.38 94 HIS A C 1
ATOM 711 O O . HIS A 1 94 ? 8.078 -11.258 4.422 1 98.38 94 HIS A O 1
ATOM 717 N N . GLY A 1 95 ? 7.773 -9.914 6.152 1 96.06 95 GLY A N 1
ATOM 718 C CA . GLY A 1 95 ? 9.203 -9.719 6.336 1 96.06 95 GLY A CA 1
ATOM 719 C C . GLY A 1 95 ? 9.641 -8.289 6.105 1 96.06 95 GLY A C 1
ATOM 720 O O . GLY A 1 95 ? 8.812 -7.406 5.871 1 96.06 95 GLY A O 1
ATOM 721 N N . PRO A 1 96 ? 10.938 -8.039 6.117 1 94.12 96 PRO A N 1
ATOM 722 C CA . PRO A 1 96 ? 11.469 -6.672 6.09 1 94.12 96 PRO A CA 1
ATOM 723 C C . PRO A 1 96 ? 11.164 -5.945 4.781 1 94.12 96 PRO A C 1
ATOM 725 O O . PRO A 1 96 ? 11.055 -4.719 4.762 1 94.12 96 PRO A O 1
ATOM 728 N N . GLY A 1 97 ? 11.039 -6.691 3.719 1 95.31 97 GLY A N 1
ATOM 729 C CA . GLY A 1 97 ? 10.789 -6.066 2.428 1 95.31 97 GLY A CA 1
ATOM 730 C C . GLY A 1 97 ? 9.328 -6.102 2.018 1 95.31 97 GLY A C 1
ATOM 731 O O . GLY A 1 97 ? 8.977 -5.68 0.914 1 95.31 97 GLY A O 1
ATOM 732 N N . ALA A 1 98 ? 8.445 -6.586 2.891 1 97.12 98 ALA A N 1
ATOM 733 C CA . ALA A 1 98 ? 7.066 -6.871 2.514 1 97.12 98 ALA A CA 1
ATOM 734 C C . ALA A 1 98 ? 6.332 -5.598 2.113 1 97.12 98 ALA A C 1
ATOM 736 O O . ALA A 1 98 ? 5.605 -5.578 1.117 1 97.12 98 ALA A O 1
ATOM 737 N N . GLU A 1 99 ? 6.488 -4.488 2.848 1 97.44 99 GLU A N 1
ATOM 738 C CA . GLU A 1 99 ? 5.797 -3.246 2.518 1 97.44 99 GLU A CA 1
ATOM 739 C C . GLU A 1 99 ? 6.16 -2.77 1.114 1 97.44 99 GLU A C 1
ATOM 741 O O . GLU A 1 99 ? 5.277 -2.467 0.308 1 97.44 99 GLU A O 1
ATOM 746 N N . SER A 1 100 ? 7.469 -2.738 0.846 1 96.25 100 SER A N 1
ATOM 747 C CA . SER A 1 100 ? 7.926 -2.307 -0.47 1 96.25 100 SER A CA 1
ATOM 748 C C . SER A 1 100 ? 7.418 -3.24 -1.565 1 96.25 100 SER A C 1
ATOM 750 O O . SER A 1 100 ? 7.051 -2.789 -2.652 1 96.25 100 SER A O 1
ATOM 752 N N . GLY A 1 101 ? 7.438 -4.512 -1.233 1 97.19 101 GLY A N 1
ATOM 753 C CA . GLY A 1 101 ? 6.887 -5.469 -2.178 1 97.19 101 GLY A CA 1
ATOM 754 C C . GLY A 1 101 ? 5.422 -5.23 -2.488 1 97.19 101 GLY A C 1
ATOM 755 O O . GLY A 1 101 ? 5.008 -5.309 -3.645 1 97.19 101 GLY A O 1
ATOM 756 N N . VAL A 1 102 ? 4.668 -4.941 -1.463 1 98.69 102 VAL A N 1
ATOM 757 C CA . VAL A 1 102 ? 3.242 -4.684 -1.625 1 98.69 102 VAL A CA 1
ATOM 758 C C . VAL A 1 102 ? 3.037 -3.432 -2.473 1 98.69 102 VAL A C 1
ATOM 760 O O . VAL A 1 102 ? 2.285 -3.451 -3.451 1 98.69 102 VAL A O 1
ATOM 763 N N . ILE A 1 103 ? 3.725 -2.389 -2.154 1 98.19 103 ILE A N 1
ATOM 764 C CA . ILE A 1 103 ? 3.559 -1.114 -2.844 1 98.19 103 ILE A CA 1
ATOM 765 C C . ILE A 1 103 ? 3.982 -1.258 -4.305 1 98.19 103 ILE A C 1
ATOM 767 O O . ILE A 1 103 ? 3.26 -0.84 -5.211 1 98.19 103 ILE A O 1
ATOM 771 N N . ALA A 1 104 ? 5.113 -1.897 -4.543 1 97 104 ALA A N 1
ATOM 772 C CA . ALA A 1 104 ? 5.633 -2.061 -5.898 1 97 104 ALA A CA 1
ATOM 773 C C . ALA A 1 104 ? 4.652 -2.848 -6.766 1 97 104 ALA A C 1
ATOM 775 O O . ALA A 1 104 ? 4.379 -2.467 -7.91 1 97 104 ALA A O 1
ATOM 776 N N . GLY A 1 105 ? 4.164 -3.912 -6.23 1 97.44 105 GLY A N 1
ATOM 777 C CA . GLY A 1 105 ? 3.268 -4.758 -7.004 1 97.44 105 GLY A CA 1
ATOM 778 C C . GLY A 1 105 ? 1.931 -4.105 -7.289 1 97.44 105 GLY A C 1
ATOM 779 O O . GLY A 1 105 ? 1.444 -4.145 -8.422 1 97.44 105 GLY A O 1
ATOM 780 N N . ARG A 1 106 ? 1.35 -3.516 -6.266 1 98.12 106 ARG A N 1
ATOM 781 C CA . ARG A 1 106 ? 0.034 -2.904 -6.418 1 98.12 106 ARG A CA 1
ATOM 782 C C . ARG A 1 106 ? 0.088 -1.721 -7.379 1 98.12 106 ARG A C 1
ATOM 784 O O . ARG A 1 106 ? -0.702 -1.646 -8.32 1 98.12 106 ARG A O 1
ATOM 791 N N . GLU A 1 107 ? 1.027 -0.868 -7.172 1 96.62 107 GLU A N 1
ATOM 792 C CA . GLU A 1 107 ? 1.082 0.348 -7.977 1 96.62 107 GLU A CA 1
ATOM 793 C C . GLU A 1 107 ? 1.661 0.067 -9.359 1 96.62 107 GLU A C 1
ATOM 795 O O . GLU A 1 107 ? 1.304 0.73 -10.336 1 96.62 107 GLU A O 1
ATOM 800 N N . GLY A 1 108 ? 2.508 -0.908 -9.469 1 95 108 GLY A N 1
ATOM 801 C CA . GLY A 1 108 ? 3.162 -1.189 -10.742 1 95 108 GLY A CA 1
ATOM 802 C C . GLY A 1 108 ? 2.271 -1.93 -11.719 1 95 108 GLY A C 1
ATOM 803 O O . GLY A 1 108 ? 2.246 -1.605 -12.906 1 95 108 GLY A O 1
ATOM 804 N N . ALA A 1 109 ? 1.574 -2.926 -11.203 1 94.62 109 ALA A N 1
ATOM 805 C CA . ALA A 1 109 ? 0.877 -3.773 -12.164 1 94.62 109 ALA A CA 1
ATOM 806 C C . ALA A 1 109 ? -0.49 -4.195 -11.633 1 94.62 109 ALA A C 1
ATOM 808 O O . ALA A 1 109 ? -1.134 -5.082 -12.203 1 94.62 109 ALA A O 1
ATOM 809 N N . GLY A 1 110 ? -0.936 -3.635 -10.547 1 96.88 110 GLY A N 1
ATOM 810 C CA . GLY A 1 110 ? -2.238 -4.004 -10.016 1 96.88 110 GLY A CA 1
ATOM 811 C C . GLY A 1 110 ? -2.244 -5.363 -9.344 1 96.88 110 GLY A C 1
ATOM 812 O O . GLY A 1 110 ? -3.27 -6.047 -9.328 1 96.88 110 GLY A O 1
ATOM 813 N N . ILE A 1 111 ? -1.1 -5.809 -8.836 1 98.5 111 ILE A N 1
ATOM 814 C CA . ILE A 1 111 ? -0.981 -7.113 -8.195 1 98.5 111 ILE A CA 1
ATOM 815 C C . ILE A 1 111 ? -1.729 -7.102 -6.863 1 98.5 111 ILE A C 1
ATOM 817 O O . ILE A 1 111 ? -1.616 -6.148 -6.09 1 98.5 111 ILE A O 1
ATOM 821 N N . PRO A 1 112 ? -2.562 -8.117 -6.602 1 98.69 112 PRO A N 1
ATOM 822 C CA . PRO A 1 112 ? -3.393 -8.148 -5.395 1 98.69 112 PRO A CA 1
ATOM 823 C C . PRO A 1 112 ? -2.598 -8.508 -4.141 1 98.69 112 PRO A C 1
ATOM 825 O O . PRO A 1 112 ? -2.92 -9.484 -3.455 1 98.69 112 PRO A O 1
ATOM 828 N N . LYS A 1 113 ? -1.677 -7.664 -3.76 1 98.81 113 LYS A N 1
ATOM 829 C CA . LYS A 1 113 ? -0.785 -7.93 -2.635 1 98.81 113 LYS A CA 1
ATOM 830 C C . LYS A 1 113 ? -1.312 -7.293 -1.353 1 98.81 113 LYS A C 1
ATOM 832 O O . LYS A 1 113 ? -1.761 -6.145 -1.362 1 98.81 113 LYS A O 1
ATOM 837 N N . LYS A 1 114 ? -1.327 -8.094 -0.256 1 98.69 114 LYS A N 1
ATOM 838 C CA . LYS A 1 114 ? -1.568 -7.66 1.117 1 98.69 114 LYS A CA 1
ATOM 839 C C . LYS A 1 114 ? -0.47 -8.156 2.051 1 98.69 114 LYS A C 1
ATOM 841 O O . LYS A 1 114 ? 0.4 -8.93 1.64 1 98.69 114 LYS A O 1
ATOM 846 N N . LEU A 1 115 ? -0.488 -7.664 3.25 1 98.75 115 LEU A N 1
ATOM 847 C CA . LEU A 1 115 ? 0.487 -8.109 4.242 1 98.75 115 LEU A CA 1
ATOM 848 C C . LEU A 1 115 ? -0.062 -9.273 5.059 1 98.75 115 LEU A C 1
ATOM 850 O O . LEU A 1 115 ? -1.24 -9.281 5.422 1 98.75 115 LEU A O 1
ATOM 854 N N . ALA A 1 116 ? 0.773 -10.211 5.297 1 98.69 116 ALA A N 1
ATOM 855 C CA . ALA A 1 116 ? 0.496 -11.258 6.277 1 98.69 116 ALA A CA 1
ATOM 856 C C . ALA A 1 116 ? 0.994 -10.852 7.664 1 98.69 116 ALA A C 1
ATOM 858 O O . ALA A 1 116 ? 1.857 -9.984 7.793 1 98.69 116 ALA A O 1
ATOM 859 N N . ASP A 1 117 ? 0.386 -11.492 8.688 1 97.19 117 ASP A N 1
ATOM 860 C CA . ASP A 1 117 ? 0.912 -11.328 10.039 1 97.19 117 ASP A CA 1
ATOM 861 C C . ASP A 1 117 ? 2.219 -12.102 10.211 1 97.19 117 ASP A C 1
ATOM 863 O O . ASP A 1 117 ? 3.131 -11.641 10.898 1 97.19 117 ASP A O 1
ATOM 867 N N . ASP A 1 118 ? 2.229 -13.281 9.633 1 98.44 118 ASP A N 1
ATOM 868 C CA . ASP A 1 118 ? 3.4 -14.141 9.719 1 98.44 118 ASP A CA 1
ATOM 869 C C . ASP A 1 118 ? 3.424 -15.148 8.57 1 98.44 118 ASP A C 1
ATOM 871 O O . ASP A 1 118 ? 2.383 -15.688 8.188 1 98.44 118 ASP A O 1
ATOM 875 N N . ILE A 1 119 ? 4.57 -15.383 8 1 98.88 119 ILE A N 1
ATOM 876 C CA . ILE A 1 119 ? 4.859 -16.5 7.105 1 98.88 119 ILE A CA 1
ATOM 877 C C . ILE A 1 119 ? 6.125 -17.219 7.566 1 98.88 119 ILE A C 1
ATOM 879 O O . ILE A 1 119 ? 7.164 -16.578 7.77 1 98.88 119 ILE A O 1
ATOM 883 N N . GLU A 1 120 ? 6.023 -18.469 7.738 1 98.81 120 GLU A N 1
ATOM 884 C CA . GLU A 1 120 ? 7.176 -19.297 8.078 1 98.81 120 GLU A CA 1
ATOM 885 C C . GLU A 1 120 ? 7.453 -20.328 6.996 1 98.81 120 GLU A C 1
ATOM 887 O O . GLU A 1 120 ? 6.535 -20.984 6.512 1 98.81 120 GLU A O 1
ATOM 892 N N . LEU A 1 121 ? 8.648 -20.438 6.574 1 98.81 121 LEU A N 1
ATOM 893 C CA . LEU A 1 121 ? 9.148 -21.422 5.621 1 98.81 121 LEU A CA 1
ATOM 894 C C . LEU A 1 121 ? 10.375 -22.141 6.172 1 98.81 121 LEU A C 1
ATOM 896 O O . LEU A 1 121 ? 11.383 -21.5 6.488 1 98.81 121 LEU A O 1
ATOM 900 N N . ARG A 1 122 ? 10.234 -23.453 6.336 1 98.5 122 ARG A N 1
ATOM 901 C CA . ARG A 1 122 ? 11.312 -24.25 6.918 1 98.5 122 ARG A CA 1
ATOM 902 C C . ARG A 1 122 ? 11.617 -25.469 6.051 1 98.5 122 ARG A C 1
ATOM 904 O O . ARG A 1 122 ? 10.711 -26.203 5.648 1 98.5 122 ARG A O 1
ATOM 911 N N . ARG A 1 123 ? 12.844 -25.625 5.766 1 98.31 123 ARG A N 1
ATOM 912 C CA . ARG A 1 123 ? 13.273 -26.859 5.117 1 98.31 123 ARG A CA 1
ATOM 913 C C . ARG A 1 123 ? 14.281 -27.609 5.988 1 98.31 123 ARG A C 1
ATOM 915 O O . ARG A 1 123 ? 15.164 -27 6.598 1 98.31 123 ARG A O 1
ATOM 922 N N . ASN A 1 124 ? 14.141 -28.875 6.066 1 97.88 124 ASN A N 1
ATOM 923 C CA . ASN A 1 124 ? 15.094 -29.812 6.645 1 97.88 124 ASN A CA 1
ATOM 924 C C . ASN A 1 124 ? 15.359 -30.984 5.715 1 97.88 124 ASN A C 1
ATOM 926 O O . ASN A 1 124 ? 14.555 -31.922 5.629 1 97.88 124 ASN A O 1
ATOM 930 N N . ASP A 1 125 ? 16.5 -30.953 5 1 96.81 125 ASP A N 1
ATOM 931 C CA . ASP A 1 125 ? 16.906 -31.984 4.035 1 96.81 125 ASP A CA 1
ATOM 932 C C . ASP A 1 125 ? 15.789 -32.219 3.02 1 96.81 125 ASP A C 1
ATOM 934 O O . ASP A 1 125 ? 15.477 -31.359 2.201 1 96.81 125 ASP A O 1
ATOM 938 N N . ASN A 1 126 ? 15.031 -33.344 3.193 1 98 126 ASN A N 1
ATOM 939 C CA . ASN A 1 126 ? 14.102 -33.781 2.16 1 98 126 ASN A CA 1
ATOM 940 C C . ASN A 1 126 ? 12.664 -33.438 2.518 1 98 126 ASN A C 1
ATOM 942 O O . ASN A 1 126 ? 11.727 -34.062 1.987 1 98 126 ASN A O 1
ATOM 946 N N . SER A 1 127 ? 12.539 -32.531 3.389 1 98.62 127 SER A N 1
ATOM 947 C CA . SER A 1 127 ? 11.195 -32.094 3.744 1 98.62 127 SER A CA 1
ATOM 948 C C . SER A 1 127 ? 11.172 -30.578 4.043 1 98.62 127 SER A C 1
ATOM 950 O O . SER A 1 127 ? 12.18 -30.016 4.457 1 98.62 127 SER A O 1
ATOM 952 N N . ALA A 1 128 ? 10.047 -29.969 3.77 1 98.81 128 ALA A N 1
ATOM 953 C CA . ALA A 1 128 ? 9.844 -28.547 4.07 1 98.81 128 ALA A CA 1
ATOM 954 C C . ALA A 1 128 ? 8.398 -28.281 4.453 1 98.81 128 ALA A C 1
ATOM 956 O O . ALA A 1 128 ? 7.492 -29.016 4.066 1 98.81 128 ALA A O 1
ATOM 957 N N . THR A 1 129 ? 8.203 -27.266 5.273 1 98.88 129 THR A N 1
ATOM 958 C CA . THR A 1 129 ? 6.883 -26.812 5.699 1 98.88 129 THR A CA 1
ATOM 959 C C . THR A 1 129 ? 6.766 -25.297 5.582 1 98.88 129 THR A C 1
ATOM 961 O O . THR A 1 129 ? 7.77 -24.594 5.656 1 98.88 129 THR A O 1
ATOM 964 N N . ALA A 1 130 ? 5.551 -24.859 5.316 1 98.88 130 ALA A N 1
ATOM 965 C CA . ALA A 1 130 ? 5.266 -23.438 5.344 1 98.88 130 ALA A CA 1
ATOM 966 C C . ALA A 1 130 ? 3.896 -23.156 5.961 1 98.88 130 ALA A C 1
ATOM 968 O O . ALA A 1 130 ? 2.955 -23.922 5.758 1 98.88 130 ALA A O 1
ATOM 969 N N . THR A 1 131 ? 3.793 -22.109 6.707 1 98.94 131 THR A N 1
ATOM 970 C CA . THR A 1 131 ? 2.535 -21.609 7.258 1 98.94 131 THR A CA 1
ATOM 971 C C . THR A 1 131 ? 2.354 -20.125 6.957 1 98.94 131 THR A C 1
ATOM 973 O O . THR A 1 131 ? 3.33 -19.375 6.891 1 98.94 131 THR A O 1
ATOM 976 N N . VAL A 1 132 ? 1.155 -19.75 6.734 1 98.88 132 VAL A N 1
ATOM 977 C CA . VAL A 1 132 ? 0.777 -18.375 6.496 1 98.88 132 VAL A CA 1
ATOM 978 C C . VAL A 1 132 ? -0.335 -17.969 7.461 1 98.88 132 VAL A C 1
ATOM 980 O O . VAL A 1 132 ? -1.385 -18.609 7.512 1 98.88 132 VAL A O 1
ATOM 983 N N . GLU A 1 133 ? -0.107 -16.891 8.18 1 98.69 133 GLU A N 1
ATOM 984 C CA . GLU A 1 133 ? -1.057 -16.422 9.188 1 98.69 133 GLU A CA 1
ATOM 985 C C . GLU A 1 133 ? -1.496 -14.984 8.906 1 98.69 133 GLU A C 1
ATOM 987 O O . GLU A 1 133 ? -0.678 -14.141 8.539 1 98.69 133 GLU A O 1
ATOM 992 N N . ARG A 1 134 ? -2.701 -14.742 9.016 1 97.44 134 ARG A N 1
ATOM 993 C CA . ARG A 1 134 ? -3.252 -13.391 8.93 1 97.44 134 ARG A CA 1
ATOM 994 C C . ARG A 1 134 ? -4.555 -13.273 9.711 1 97.44 134 ARG A C 1
ATOM 996 O O . ARG A 1 134 ? -5.395 -14.172 9.664 1 97.44 134 ARG A O 1
ATOM 1003 N N . HIS A 1 135 ? -4.652 -12.18 10.477 1 93.62 135 HIS A N 1
ATOM 1004 C CA . HIS A 1 135 ? -5.82 -11.82 11.273 1 93.62 135 HIS A CA 1
ATOM 1005 C C . HIS A 1 135 ? -6.16 -12.922 12.273 1 93.62 135 HIS A C 1
ATOM 1007 O O . HIS A 1 135 ? -7.328 -13.297 12.414 1 93.62 135 HIS A O 1
ATOM 1013 N N . GLY A 1 136 ? -5.121 -13.508 12.805 1 91 136 GLY A N 1
ATOM 1014 C CA . GLY A 1 136 ? -5.258 -14.422 13.922 1 91 136 GLY A CA 1
ATOM 1015 C C . GLY A 1 136 ? -5.531 -15.852 13.492 1 91 136 GLY A C 1
ATOM 1016 O O . GLY A 1 136 ? -5.82 -16.703 14.328 1 91 136 GLY A O 1
ATOM 1017 N N . LYS A 1 137 ? -5.477 -16.141 12.188 1 95.88 137 LYS A N 1
ATOM 1018 C CA . LYS A 1 137 ? -5.75 -17.484 11.672 1 95.88 137 LYS A CA 1
ATOM 1019 C C . LYS A 1 137 ? -4.598 -17.984 10.797 1 95.88 137 LYS A C 1
ATOM 1021 O O . LYS A 1 137 ? -4 -17.203 10.047 1 95.88 137 LYS A O 1
ATOM 1026 N N . THR A 1 138 ? -4.293 -19.234 10.977 1 98.44 138 THR A N 1
ATOM 1027 C CA . THR A 1 138 ? -3.447 -19.875 9.977 1 98.44 138 THR A CA 1
ATOM 1028 C C . THR A 1 138 ? -4.242 -20.188 8.711 1 98.44 138 THR A C 1
ATOM 1030 O O . THR A 1 138 ? -5.094 -21.078 8.711 1 98.44 138 THR A O 1
ATOM 1033 N N . LEU A 1 139 ? -3.963 -19.531 7.672 1 98.75 139 LEU A N 1
ATOM 1034 C CA . LEU A 1 139 ? -4.73 -19.625 6.434 1 98.75 139 LEU A CA 1
ATOM 1035 C C . LEU A 1 139 ? -4.262 -20.797 5.586 1 98.75 139 LEU A C 1
ATOM 1037 O O . LEU A 1 139 ? -5.043 -21.375 4.82 1 98.75 139 LEU A O 1
ATOM 1041 N N . LEU A 1 140 ? -2.965 -21.078 5.703 1 98.88 140 LEU A N 1
ATOM 1042 C CA . LEU A 1 140 ? -2.346 -22.094 4.871 1 98.88 140 LEU A CA 1
ATOM 1043 C C . LEU A 1 140 ? -1.297 -22.875 5.656 1 98.88 140 LEU A C 1
ATOM 1045 O O . LEU A 1 140 ? -0.481 -22.281 6.367 1 98.88 140 LEU A O 1
ATOM 1049 N N . ASN A 1 141 ? -1.367 -24.109 5.625 1 98.88 141 ASN A N 1
ATOM 1050 C CA . ASN A 1 141 ? -0.344 -25.078 6.023 1 98.88 141 ASN A CA 1
ATOM 1051 C C . ASN A 1 141 ? 0.017 -26.016 4.883 1 98.88 141 ASN A C 1
ATOM 1053 O O . ASN A 1 141 ? -0.834 -26.766 4.395 1 98.88 141 ASN A O 1
ATOM 1057 N N . VAL A 1 142 ? 1.269 -25.969 4.449 1 98.88 142 VAL A N 1
ATOM 1058 C CA . VAL A 1 142 ? 1.674 -26.797 3.311 1 98.88 142 VAL A CA 1
ATOM 1059 C C . VAL A 1 142 ? 2.998 -27.484 3.617 1 98.88 142 VAL A C 1
ATOM 1061 O O . VAL A 1 142 ? 3.824 -26.953 4.363 1 98.88 142 VAL A O 1
ATOM 1064 N N . SER A 1 143 ? 3.18 -28.625 3.121 1 98.75 143 SER A N 1
ATOM 1065 C CA . SER A 1 143 ? 4.453 -29.328 3.256 1 98.75 143 SER A CA 1
ATOM 1066 C C . SER A 1 143 ? 4.828 -30.031 1.961 1 98.75 143 SER A C 1
ATOM 1068 O O . SER A 1 143 ? 3.953 -30.438 1.189 1 98.75 143 SER A O 1
ATOM 1070 N N . TRP A 1 144 ? 6.027 -30.078 1.774 1 98.5 144 TRP A N 1
ATOM 1071 C CA . TRP A 1 144 ? 6.684 -30.812 0.689 1 98.5 144 TRP A CA 1
ATOM 1072 C C . TRP A 1 144 ? 7.609 -31.891 1.237 1 98.5 144 TRP A C 1
ATOM 1074 O O . TRP A 1 144 ? 8.375 -31.641 2.172 1 98.5 144 TRP A O 1
ATOM 1084 N N . THR A 1 145 ? 7.512 -33.094 0.783 1 98.56 145 THR A N 1
ATOM 1085 C CA . THR A 1 145 ? 8.484 -34.156 0.988 1 98.56 145 THR A CA 1
ATOM 1086 C C . THR A 1 145 ? 9.047 -34.656 -0.347 1 98.56 145 THR A C 1
ATOM 1088 O O . THR A 1 145 ? 8.289 -35.062 -1.235 1 98.56 145 THR A O 1
ATOM 1091 N N . ALA A 1 146 ? 10.352 -34.562 -0.418 1 97.44 146 ALA A N 1
ATOM 1092 C CA . ALA A 1 146 ? 11 -34.938 -1.67 1 97.44 146 ALA A CA 1
ATOM 1093 C C . ALA A 1 146 ? 10.594 -36.375 -2.094 1 97.44 146 ALA A C 1
ATOM 1095 O O . ALA A 1 146 ? 10.477 -37.25 -1.257 1 97.44 146 ALA A O 1
ATOM 1096 N N . GLY A 1 147 ? 10.391 -36.562 -3.42 1 95 147 GLY A N 1
ATOM 1097 C CA . GLY A 1 147 ? 10.016 -37.875 -3.934 1 95 147 GLY A CA 1
ATOM 1098 C C . GLY A 1 147 ? 8.938 -37.812 -4.996 1 95 147 GLY A C 1
ATOM 1099 O O . GLY A 1 147 ? 9 -37 -5.91 1 95 147 GLY A O 1
ATOM 1100 N N . GLU A 1 148 ? 7.98 -38.719 -4.895 1 93.5 148 GLU A N 1
ATOM 1101 C CA . GLU A 1 148 ? 6.941 -38.844 -5.914 1 93.5 148 GLU A CA 1
ATOM 1102 C C . GLU A 1 148 ? 5.84 -37.812 -5.715 1 93.5 148 GLU A C 1
ATOM 1104 O O . GLU A 1 148 ? 5.469 -37.5 -4.582 1 93.5 148 GLU A O 1
ATOM 1109 N N . LEU A 1 149 ? 5.336 -37.344 -6.805 1 94.62 149 LEU A N 1
ATOM 1110 C CA . LEU A 1 149 ? 4.156 -36.469 -6.762 1 94.62 149 LEU A CA 1
ATOM 1111 C C . LEU A 1 149 ? 2.941 -37.25 -6.254 1 94.62 149 LEU A C 1
ATOM 1113 O O . LEU A 1 149 ? 2.891 -38.469 -6.363 1 94.62 149 LEU A O 1
ATOM 1117 N N . ASN A 1 150 ? 2.035 -36.5 -5.711 1 96.06 150 ASN A N 1
ATOM 1118 C CA . ASN A 1 150 ? 0.784 -37.125 -5.297 1 96.06 150 ASN A CA 1
ATOM 1119 C C . ASN A 1 150 ? 0.079 -37.781 -6.473 1 96.06 150 ASN A C 1
ATOM 1121 O O . ASN A 1 150 ? -0.48 -38.875 -6.328 1 96.06 150 ASN A O 1
ATOM 1125 N N . ASP A 1 151 ? 0.049 -37.094 -7.574 1 93.19 151 ASP A N 1
ATOM 1126 C CA . ASP A 1 151 ? -0.479 -37.594 -8.844 1 93.19 151 ASP A CA 1
ATOM 1127 C C . ASP A 1 151 ? 0.583 -37.562 -9.938 1 93.19 151 ASP A C 1
ATOM 1129 O O . ASP A 1 151 ? 0.773 -36.531 -10.578 1 93.19 151 ASP A O 1
ATOM 1133 N N . PRO A 1 152 ? 1.174 -38.562 -10.305 1 85.56 152 PRO A N 1
ATOM 1134 C CA . PRO A 1 152 ? 2.287 -38.594 -11.25 1 85.56 152 PRO A CA 1
ATOM 1135 C C . PRO A 1 152 ? 1.856 -38.219 -12.672 1 85.56 152 PRO A C 1
ATOM 1137 O O . PRO A 1 152 ? 2.701 -37.906 -13.516 1 85.56 152 PRO A O 1
ATOM 1140 N N . SER A 1 153 ? 0.589 -38.25 -12.984 1 81.19 153 SER A N 1
ATOM 1141 C CA . SER A 1 153 ? 0.119 -37.938 -14.336 1 81.19 153 SER A CA 1
ATOM 1142 C C . SER A 1 153 ? 0.269 -36.469 -14.656 1 81.19 153 SER A C 1
ATOM 1144 O O . SER A 1 153 ? 0.275 -36.062 -15.828 1 81.19 153 SER A O 1
ATOM 1146 N N . ILE A 1 154 ? 0.421 -35.625 -13.586 1 73.94 154 ILE A N 1
ATOM 1147 C CA . ILE A 1 154 ? 0.473 -34.188 -13.766 1 73.94 154 ILE A CA 1
ATOM 1148 C C . ILE A 1 154 ? 1.908 -33.75 -14.055 1 73.94 154 ILE A C 1
ATOM 1150 O O . ILE A 1 154 ? 2.156 -32.594 -14.406 1 73.94 154 ILE A O 1
ATOM 1154 N N . MET A 1 155 ? 2.814 -34.594 -13.945 1 65.81 155 MET A N 1
ATOM 1155 C CA . M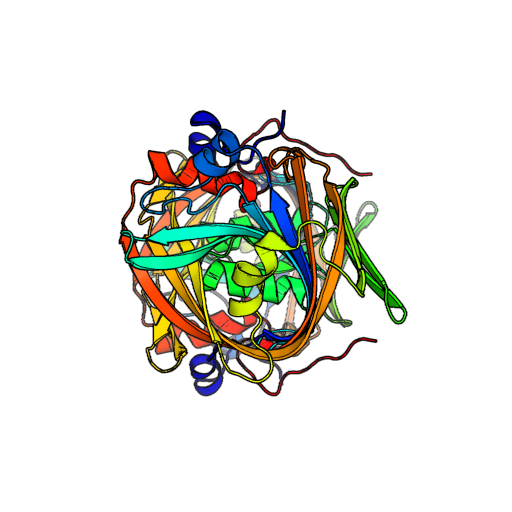ET A 1 155 ? 4.238 -34.312 -14.109 1 65.81 155 MET A CA 1
ATOM 1156 C C . MET A 1 155 ? 4.508 -33.594 -15.422 1 65.81 155 MET A C 1
ATOM 1158 O O . MET A 1 155 ? 5.324 -32.656 -15.469 1 65.81 155 MET A O 1
ATOM 1162 N N . LYS A 1 156 ? 3.836 -33.969 -16.406 1 60.34 156 LYS A N 1
ATOM 1163 C CA . LYS A 1 156 ? 4.055 -33.344 -17.719 1 60.34 156 LYS A CA 1
ATOM 1164 C C . LYS A 1 156 ? 3.721 -31.844 -17.672 1 60.34 156 LYS A C 1
ATOM 1166 O O . LYS A 1 156 ? 4.43 -31.031 -18.266 1 60.34 156 LYS A O 1
ATOM 1171 N N . GLN A 1 157 ? 2.689 -31.531 -16.969 1 59.22 157 GLN A N 1
ATOM 1172 C CA . GLN A 1 157 ? 2.229 -30.156 -16.906 1 59.22 157 GLN A CA 1
ATOM 1173 C C . GLN A 1 157 ? 3.152 -29.297 -16.031 1 59.22 157 GLN A C 1
ATOM 1175 O O . GLN A 1 157 ? 3.438 -28.156 -16.359 1 59.22 157 GLN A O 1
ATOM 1180 N N . PHE A 1 158 ? 3.602 -29.828 -14.992 1 61.56 158 PHE A N 1
ATOM 1181 C CA . PHE A 1 158 ? 4.43 -29.109 -14.031 1 61.56 158 PHE A CA 1
ATOM 1182 C C . PHE A 1 158 ? 5.867 -29 -14.523 1 61.56 158 PHE A C 1
ATOM 1184 O O . PHE A 1 158 ? 6.543 -28 -14.281 1 61.56 158 PHE A O 1
ATOM 1191 N N . ALA A 1 159 ? 6.348 -30 -15.242 1 57.5 159 ALA A N 1
ATOM 1192 C CA . ALA A 1 159 ? 7.719 -30.062 -15.742 1 57.5 159 ALA A CA 1
ATOM 1193 C C . ALA A 1 159 ? 8.016 -28.906 -16.688 1 57.5 159 ALA A C 1
ATOM 1195 O O . ALA A 1 159 ? 9.125 -28.375 -16.688 1 57.5 159 ALA A O 1
ATOM 1196 N N . GLY A 1 160 ? 7.055 -28.531 -17.453 1 56.19 160 GLY A N 1
ATOM 1197 C CA . GLY A 1 160 ? 7.301 -27.438 -18.375 1 56.19 160 GLY A CA 1
ATOM 1198 C C . GLY A 1 160 ? 7.496 -26.109 -17.688 1 56.19 160 GLY A C 1
ATOM 1199 O O . GLY A 1 160 ? 8.258 -25.25 -18.156 1 56.19 160 GLY A O 1
ATOM 1200 N N . GLN A 1 161 ? 6.887 -25.938 -16.531 1 59.28 161 GLN A N 1
ATOM 1201 C CA . GLN A 1 161 ? 6.953 -24.656 -15.852 1 59.28 161 GLN A CA 1
ATOM 1202 C C . GLN A 1 161 ? 8.258 -24.516 -15.07 1 59.28 161 GLN A C 1
ATOM 1204 O O . GLN A 1 161 ? 8.727 -23.406 -14.828 1 59.28 161 GLN A O 1
ATOM 1209 N N . LEU A 1 162 ? 8.789 -25.672 -14.773 1 66.62 162 LEU A N 1
ATOM 1210 C CA . LEU A 1 162 ? 9.977 -25.656 -13.922 1 66.62 162 LEU A CA 1
ATOM 1211 C C . LEU A 1 162 ? 11.148 -26.359 -14.602 1 66.62 162 LEU A C 1
ATOM 1213 O O . LEU A 1 162 ? 11.844 -27.156 -13.969 1 66.62 162 LEU A O 1
ATOM 1217 N N . ALA A 1 163 ? 11.352 -25.969 -15.945 1 72.81 163 ALA A N 1
ATOM 1218 C CA . ALA A 1 163 ? 12.492 -26.562 -16.625 1 72.81 163 ALA A CA 1
ATOM 1219 C C . ALA A 1 163 ? 13.805 -26.109 -16 1 72.81 163 ALA A C 1
ATOM 1221 O O . ALA A 1 163 ? 14.094 -24.922 -15.93 1 72.81 163 ALA A O 1
ATOM 1222 N N . LEU A 1 164 ? 14.523 -27 -15.609 1 79.62 164 LEU A N 1
ATOM 1223 C CA . LEU A 1 164 ? 15.797 -26.797 -14.914 1 79.62 164 LEU A CA 1
ATOM 1224 C C . LEU A 1 164 ? 16.859 -26.266 -15.875 1 79.62 164 LEU A C 1
ATOM 1226 O O . LEU A 1 164 ? 17 -26.781 -16.984 1 79.62 164 LEU A O 1
ATOM 1230 N N . GLY A 1 165 ? 17.453 -25.219 -15.484 1 80.94 165 GLY A N 1
ATOM 1231 C CA . GLY A 1 165 ? 18.641 -24.703 -16.156 1 80.94 165 GLY A CA 1
ATOM 1232 C C . GLY A 1 165 ? 18.312 -23.875 -17.391 1 80.94 165 GLY A C 1
ATOM 1233 O O . GLY A 1 165 ? 19.219 -23.547 -18.156 1 80.94 165 GLY A O 1
ATOM 1234 N N . LYS A 1 166 ? 17.125 -23.703 -17.703 1 84.06 166 LYS A N 1
ATOM 1235 C CA . LYS A 1 166 ? 16.734 -22.891 -18.844 1 84.06 166 LYS A CA 1
ATOM 1236 C C . LYS A 1 166 ? 15.844 -21.734 -18.438 1 84.06 166 LYS A C 1
ATOM 1238 O O . LYS A 1 166 ? 15.039 -21.859 -17.5 1 84.06 166 LYS A O 1
ATOM 1243 N N . GLU A 1 167 ? 16.078 -20.641 -19.078 1 89.38 167 GLU A N 1
ATOM 1244 C CA . GLU A 1 167 ? 15.195 -19.516 -18.859 1 89.38 167 GLU A CA 1
ATOM 1245 C C . GLU A 1 167 ? 13.789 -19.797 -19.375 1 89.38 167 GLU A C 1
ATOM 1247 O O . GLU A 1 167 ? 13.625 -20.422 -20.422 1 89.38 167 GLU A O 1
ATOM 1252 N N . ALA A 1 168 ? 12.914 -19.531 -18.656 1 90.5 168 ALA A N 1
ATOM 1253 C CA . ALA A 1 168 ? 11.516 -19.688 -19.047 1 90.5 168 ALA A CA 1
ATOM 1254 C C . ALA A 1 168 ? 10.758 -18.375 -18.859 1 90.5 168 ALA A C 1
ATOM 1256 O O . ALA A 1 168 ? 11.008 -17.625 -17.922 1 90.5 168 ALA A O 1
ATOM 1257 N N . GLU A 1 169 ? 9.852 -18.078 -19.781 1 91.94 169 GLU A N 1
ATOM 1258 C CA . GLU A 1 169 ? 9 -16.891 -19.688 1 91.94 169 GLU A CA 1
ATOM 1259 C C . GLU A 1 169 ? 7.586 -17.266 -19.25 1 91.94 169 GLU A C 1
ATOM 1261 O O . GLU A 1 169 ? 7.047 -18.297 -19.688 1 91.94 169 GLU A O 1
ATOM 1266 N N . MET A 1 170 ? 7.086 -16.547 -18.438 1 92.75 170 MET A N 1
ATOM 1267 C CA . MET A 1 170 ? 5.734 -16.75 -17.922 1 92.75 170 MET A CA 1
ATOM 1268 C C . MET A 1 170 ? 4.957 -15.43 -17.891 1 92.75 170 MET A C 1
ATOM 1270 O O . MET A 1 170 ? 5.52 -14.383 -17.594 1 92.75 170 MET A O 1
ATOM 1274 N N . ASN A 1 171 ? 3.658 -15.492 -18.25 1 96.88 171 ASN A N 1
ATOM 1275 C CA . ASN A 1 171 ? 2.75 -14.367 -18.109 1 96.88 171 ASN A CA 1
ATOM 1276 C C . ASN A 1 171 ? 1.945 -14.461 -16.812 1 96.88 171 ASN A C 1
ATOM 1278 O O . ASN A 1 171 ? 1.536 -15.547 -16.406 1 96.88 171 ASN A O 1
ATOM 1282 N N . SER A 1 172 ? 1.821 -13.414 -16.203 1 98.19 172 SER A N 1
ATOM 1283 C CA . SER A 1 172 ? 0.832 -13.266 -15.141 1 98.19 172 SER A CA 1
ATOM 1284 C C . SER A 1 172 ? -0.165 -12.156 -15.469 1 98.19 172 SER A C 1
ATOM 1286 O O . SER A 1 172 ? 0.22 -11.094 -15.953 1 98.19 172 SER A O 1
ATOM 1288 N N . PHE A 1 173 ? -1.414 -12.422 -15.297 1 98.81 173 PHE A N 1
ATOM 1289 C CA . PHE A 1 173 ? -2.467 -11.477 -15.641 1 98.81 173 PHE A CA 1
ATOM 1290 C C . PHE A 1 173 ? -2.979 -10.766 -14.391 1 98.81 173 PHE A C 1
ATOM 1292 O O . PHE A 1 173 ? -3.162 -11.398 -13.344 1 98.81 173 PHE A O 1
ATOM 1299 N N . PHE A 1 174 ? -3.18 -9.484 -14.508 1 98.62 174 PHE A N 1
ATOM 1300 C CA . PHE A 1 174 ? -3.73 -8.641 -13.453 1 98.62 174 PHE A CA 1
ATOM 1301 C C . PHE A 1 174 ? -4.684 -7.605 -14.031 1 98.62 174 PHE A C 1
ATOM 1303 O O . PHE A 1 174 ? -4.859 -7.523 -15.25 1 98.62 174 PHE A O 1
ATOM 1310 N N . TYR A 1 175 ? -5.363 -6.906 -13.172 1 98.56 175 TYR A N 1
ATOM 1311 C CA . TYR A 1 175 ? -6.227 -5.793 -13.547 1 98.56 175 TYR A CA 1
ATOM 1312 C C . TYR A 1 175 ? -5.809 -4.512 -12.836 1 98.56 175 TYR A C 1
ATOM 1314 O O . TYR A 1 175 ? -5.625 -4.508 -11.617 1 98.56 175 TYR A O 1
ATOM 1322 N N . LYS A 1 176 ? -5.609 -3.482 -13.586 1 97.44 176 LYS A N 1
ATOM 1323 C CA . LYS A 1 176 ? -5.438 -2.133 -13.055 1 97.44 176 LYS A CA 1
ATOM 1324 C C . LYS A 1 176 ? -6.73 -1.327 -13.172 1 97.44 176 LYS A C 1
ATOM 1326 O O . LYS A 1 176 ? -7.539 -1.569 -14.07 1 97.44 176 LYS A O 1
ATOM 1331 N N . TYR A 1 177 ? -6.906 -0.365 -12.305 1 97.62 177 TYR A N 1
ATOM 1332 C CA . TYR A 1 177 ? -8.094 0.482 -12.328 1 97.62 177 TYR A CA 1
ATOM 1333 C C . TYR A 1 177 ? -7.84 1.801 -11.609 1 97.62 177 TYR A C 1
ATOM 1335 O O . TYR A 1 177 ? -6.891 1.917 -10.828 1 97.62 177 TYR A O 1
ATOM 1343 N N . ASP A 1 178 ? -8.672 2.752 -11.922 1 95 178 ASP A N 1
ATOM 1344 C CA . ASP A 1 178 ? -8.695 4.02 -11.203 1 95 178 ASP A CA 1
ATOM 1345 C C . ASP A 1 178 ? -9.82 4.043 -10.172 1 95 178 ASP A C 1
ATOM 1347 O O . ASP A 1 178 ? -10.859 3.42 -10.367 1 95 178 ASP A O 1
ATOM 1351 N N . ILE A 1 179 ? -9.547 4.656 -9.07 1 95.25 179 ILE A N 1
ATOM 1352 C CA . ILE A 1 179 ? -10.562 4.961 -8.07 1 95.25 179 ILE A CA 1
ATOM 1353 C C . ILE A 1 179 ? -10.883 6.453 -8.094 1 95.25 179 ILE A C 1
ATOM 1355 O O . ILE A 1 179 ? -10 7.285 -7.875 1 95.25 179 ILE A O 1
ATOM 1359 N N . ASP A 1 180 ? -12.102 6.738 -8.375 1 91.75 180 ASP A N 1
ATOM 1360 C CA . ASP A 1 180 ? -12.562 8.125 -8.453 1 91.75 180 ASP A CA 1
ATOM 1361 C C . ASP A 1 180 ? -13.742 8.359 -7.52 1 91.75 180 ASP A C 1
ATOM 1363 O O . ASP A 1 180 ? -14.523 7.441 -7.246 1 91.75 180 ASP A O 1
ATOM 1367 N N . GLN A 1 181 ? -13.859 9.57 -7.062 1 90.5 181 GLN A N 1
ATOM 1368 C CA . GLN A 1 181 ? -14.945 9.906 -6.145 1 90.5 181 GLN A CA 1
ATOM 1369 C C . GLN A 1 181 ? -16.016 10.727 -6.848 1 90.5 181 GLN A C 1
ATOM 1371 O O . GLN A 1 181 ? -15.711 11.656 -7.594 1 90.5 181 GLN A O 1
ATOM 1376 N N . HIS A 1 182 ? -17.266 10.398 -6.609 1 89.25 182 HIS A N 1
ATOM 1377 C CA . HIS A 1 182 ? -18.406 11.188 -7.062 1 89.25 182 HIS A CA 1
ATOM 1378 C C . HIS A 1 182 ? -18.625 12.406 -6.172 1 89.25 182 HIS A C 1
ATOM 1380 O O . HIS A 1 182 ? -18.078 12.477 -5.07 1 89.25 182 HIS A O 1
ATOM 1386 N N . GLU A 1 183 ? -19.438 13.281 -6.66 1 86.56 183 GLU A N 1
ATOM 1387 C CA . GLU A 1 183 ? -19.734 14.492 -5.91 1 86.56 183 GLU A CA 1
ATOM 1388 C C . GLU A 1 183 ? -20.453 14.164 -4.598 1 86.56 183 GLU A C 1
ATOM 1390 O O . GLU A 1 183 ? -20.359 14.93 -3.637 1 86.56 183 GLU A O 1
ATOM 1395 N N . ASP A 1 184 ? -21.094 12.992 -4.582 1 84.69 184 ASP A N 1
ATOM 1396 C CA . ASP A 1 184 ? -21.844 12.633 -3.377 1 84.69 184 ASP A CA 1
ATOM 1397 C C . ASP A 1 184 ? -20.953 11.914 -2.371 1 84.69 184 ASP A C 1
ATOM 1399 O O . ASP A 1 184 ? -21.422 11.445 -1.336 1 84.69 184 ASP A O 1
ATOM 1403 N N . GLY A 1 185 ? -19.703 11.812 -2.713 1 84.88 185 GLY A N 1
ATOM 1404 C CA . GLY A 1 185 ? -18.75 11.234 -1.776 1 84.88 185 GLY A CA 1
ATOM 1405 C C . GLY A 1 185 ? -18.531 9.75 -1.981 1 84.88 185 GLY A C 1
ATOM 1406 O O . GLY A 1 185 ? -17.641 9.164 -1.38 1 84.88 185 GLY A O 1
ATOM 1407 N N . THR A 1 186 ? -19.297 9.125 -2.855 1 87.5 186 THR A N 1
ATOM 1408 C CA . THR A 1 186 ? -19.109 7.707 -3.143 1 87.5 186 THR A CA 1
ATOM 1409 C C . THR A 1 186 ? -17.969 7.508 -4.137 1 87.5 186 THR A C 1
ATOM 1411 O O . THR A 1 186 ? -17.688 8.391 -4.949 1 87.5 186 THR A O 1
ATOM 1414 N N . ASN A 1 187 ? -17.266 6.355 -4.004 1 92.5 187 ASN A N 1
ATOM 1415 C CA . ASN A 1 187 ? -16.203 6.027 -4.941 1 92.5 187 ASN A CA 1
ATOM 1416 C C . ASN A 1 187 ? -16.656 5.008 -5.98 1 92.5 187 ASN A C 1
ATOM 1418 O O . ASN A 1 187 ? -17.594 4.25 -5.738 1 92.5 187 ASN A O 1
ATOM 1422 N N . HIS A 1 188 ? -16.078 5.121 -7.152 1 94 188 HIS A N 1
ATOM 1423 C CA . HIS A 1 188 ? -16.312 4.152 -8.219 1 94 188 HIS A CA 1
ATOM 1424 C C . HIS A 1 188 ? -15.031 3.811 -8.961 1 94 188 HIS A C 1
ATOM 1426 O O . HIS A 1 188 ? -14.047 4.555 -8.875 1 94 188 HIS A O 1
ATOM 1432 N N . PHE A 1 189 ? -15.055 2.678 -9.609 1 96.62 189 PHE A N 1
ATOM 1433 C CA . PHE A 1 189 ? -13.906 2.199 -10.383 1 96.62 189 PHE A CA 1
ATOM 1434 C C . PHE A 1 189 ? -14.07 2.541 -11.859 1 96.62 189 PHE A C 1
ATOM 1436 O O . PHE A 1 189 ? -15.164 2.391 -12.422 1 96.62 189 PHE A O 1
ATOM 1443 N N . SER A 1 190 ? -13.031 3.049 -12.43 1 95.31 190 SER A N 1
ATOM 1444 C CA . SER A 1 190 ? -13.016 3.359 -13.852 1 95.31 190 SER A CA 1
ATOM 1445 C C . SER A 1 190 ? -11.719 2.896 -14.508 1 95.31 190 SER A C 1
ATOM 1447 O O . SER A 1 190 ? -10.781 2.502 -13.82 1 95.31 190 SER A O 1
ATOM 1449 N N . ASN A 1 191 ? -11.695 2.822 -15.82 1 96.06 191 ASN A N 1
ATOM 1450 C CA . ASN A 1 191 ? -10.516 2.461 -16.609 1 96.06 191 ASN A CA 1
ATOM 1451 C C . ASN A 1 191 ? -9.93 1.124 -16.156 1 96.06 191 ASN A C 1
ATOM 1453 O O . ASN A 1 191 ? -8.727 1.014 -15.922 1 96.06 191 ASN A O 1
ATOM 1457 N N . VAL A 1 192 ? -10.836 0.179 -15.984 1 98 192 VAL A N 1
ATOM 1458 C CA . VAL A 1 192 ? -10.391 -1.154 -15.594 1 98 192 VAL A CA 1
ATOM 1459 C C . VAL A 1 192 ? -9.719 -1.842 -16.781 1 98 192 VAL A C 1
ATOM 1461 O O . VAL A 1 192 ? -10.336 -2.039 -17.828 1 98 192 VAL A O 1
ATOM 1464 N N . GLN A 1 193 ? -8.438 -2.176 -16.547 1 97.94 193 GLN A N 1
ATOM 1465 C CA . GLN A 1 193 ? -7.598 -2.65 -17.641 1 97.94 193 GLN A CA 1
ATOM 1466 C C . GLN A 1 193 ? -6.945 -3.986 -17.297 1 97.94 193 GLN A C 1
ATOM 1468 O O . GLN A 1 193 ? -6.293 -4.113 -16.266 1 97.94 193 GLN A O 1
ATOM 1473 N N . LEU A 1 194 ? -7.172 -5.012 -18.188 1 98.75 194 LEU A N 1
ATOM 1474 C CA . LEU A 1 194 ? -6.41 -6.254 -18.094 1 98.75 194 LEU A CA 1
ATOM 1475 C C . LEU A 1 194 ? -4.973 -6.043 -18.578 1 98.75 194 LEU A C 1
ATOM 1477 O O . LEU A 1 194 ? -4.746 -5.516 -19.672 1 98.75 194 LEU A O 1
ATOM 1481 N N . VAL A 1 195 ? -4.043 -6.445 -17.75 1 98.25 195 VAL A N 1
ATOM 1482 C CA . VAL A 1 195 ? -2.635 -6.352 -18.125 1 98.25 195 VAL A CA 1
ATOM 1483 C C . VAL A 1 195 ? -1.967 -7.715 -17.969 1 98.25 195 VAL A C 1
ATOM 1485 O O . VAL A 1 195 ? -2.467 -8.578 -17.25 1 98.25 195 VAL A O 1
ATOM 1488 N N . ALA A 1 196 ? -0.875 -7.934 -18.688 1 98 196 ALA A N 1
ATOM 1489 C CA . ALA A 1 196 ? -0.005 -9.094 -18.516 1 98 196 ALA A CA 1
ATOM 1490 C C . ALA A 1 196 ? 1.425 -8.664 -18.203 1 98 196 ALA A C 1
ATOM 1492 O O . ALA A 1 196 ? 2.041 -7.918 -18.969 1 98 196 ALA A O 1
ATOM 1493 N N . THR A 1 197 ? 1.881 -9.078 -17.047 1 97.12 197 THR A N 1
ATOM 1494 C CA . THR A 1 197 ? 3.312 -8.961 -16.797 1 97.12 197 THR A CA 1
ATOM 1495 C C . THR A 1 197 ? 4.059 -10.18 -17.328 1 97.12 197 THR A C 1
ATOM 1497 O O . THR A 1 197 ? 3.598 -11.312 -17.172 1 97.12 197 THR A O 1
ATOM 1500 N N . GLN A 1 198 ? 5.133 -9.922 -17.953 1 95.94 198 GLN A N 1
ATOM 1501 C CA . GLN A 1 198 ? 5.969 -10.992 -18.484 1 95.94 198 GLN A CA 1
ATOM 1502 C C . GLN A 1 198 ? 7.258 -11.141 -17.688 1 95.94 198 GLN A C 1
ATOM 1504 O O . GLN A 1 198 ? 8.016 -10.172 -17.531 1 95.94 198 GLN A O 1
ATOM 1509 N N . LEU A 1 199 ? 7.441 -12.344 -17.203 1 95 199 LEU A N 1
ATOM 1510 C CA . LEU A 1 199 ? 8.578 -12.68 -16.344 1 95 199 LEU A CA 1
ATOM 1511 C C . LEU A 1 199 ? 9.516 -13.648 -17.062 1 95 199 LEU A C 1
ATOM 1513 O O . LEU A 1 199 ? 9.062 -14.562 -17.75 1 95 199 LEU A O 1
ATOM 1517 N N . ARG A 1 200 ? 10.781 -13.414 -16.953 1 94.5 200 ARG A N 1
ATOM 1518 C CA . ARG A 1 200 ? 11.812 -14.367 -17.344 1 94.5 200 ARG A CA 1
ATOM 1519 C C . ARG A 1 200 ? 12.578 -14.883 -16.141 1 94.5 200 ARG A C 1
ATOM 1521 O O . ARG A 1 200 ? 13.172 -14.102 -15.391 1 94.5 200 ARG A O 1
ATOM 1528 N N . SER A 1 201 ? 12.484 -16.203 -15.906 1 94.75 201 SER A N 1
ATOM 1529 C CA . SER A 1 201 ? 13.102 -16.797 -14.727 1 94.75 201 SER A CA 1
ATOM 1530 C C . SER A 1 201 ? 14.07 -17.906 -15.117 1 94.75 201 SER A C 1
ATOM 1532 O O . SER A 1 201 ? 13.906 -18.547 -16.156 1 94.75 201 SER A O 1
ATOM 1534 N N . LEU A 1 202 ? 15.055 -18.062 -14.297 1 94.81 202 LEU A N 1
ATOM 1535 C CA . LEU A 1 202 ? 16.016 -19.156 -14.414 1 94.81 202 LEU A CA 1
ATOM 1536 C C . LEU A 1 202 ? 15.984 -20.047 -13.164 1 94.81 202 LEU A C 1
ATOM 1538 O O . LEU A 1 202 ? 16.438 -19.625 -12.094 1 94.81 202 LEU A O 1
ATOM 1542 N N . ALA A 1 203 ? 15.461 -21.281 -13.383 1 93.62 203 ALA A N 1
ATOM 1543 C CA . ALA A 1 203 ? 15.453 -22.25 -12.289 1 93.62 203 ALA A CA 1
ATOM 1544 C C . ALA A 1 203 ? 16.734 -23.094 -12.281 1 93.62 203 ALA A C 1
ATOM 1546 O O . ALA A 1 203 ? 17.062 -23.734 -13.281 1 93.62 203 ALA A O 1
ATOM 1547 N N . ASP A 1 204 ? 17.422 -23.062 -11.188 1 94.56 204 ASP A N 1
ATOM 1548 C CA . ASP A 1 204 ? 18.625 -23.875 -11.094 1 94.56 204 ASP A CA 1
ATOM 1549 C C . ASP A 1 204 ? 18.422 -25.031 -10.109 1 94.56 204 ASP A C 1
ATOM 1551 O O . ASP A 1 204 ? 19.328 -25.844 -9.914 1 94.56 204 ASP A O 1
ATOM 1555 N N . GLN A 1 205 ? 17.297 -25.094 -9.508 1 94.06 205 GLN A N 1
ATOM 1556 C CA . GLN A 1 205 ? 16.938 -26.203 -8.625 1 94.06 205 GLN A CA 1
ATOM 1557 C C . GLN A 1 205 ? 15.438 -26.469 -8.672 1 94.06 205 GLN A C 1
ATOM 1559 O O . GLN A 1 205 ? 14.633 -25.547 -8.586 1 94.06 205 GLN A O 1
ATOM 1564 N N . VAL A 1 206 ? 15.047 -27.688 -8.922 1 93.81 206 VAL A N 1
ATOM 1565 C CA . VAL A 1 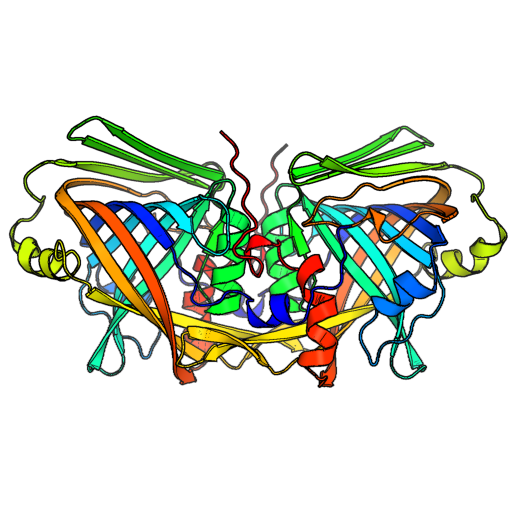206 ? 13.672 -28.156 -8.844 1 93.81 206 VAL A CA 1
ATOM 1566 C C . VAL A 1 206 ? 13.641 -29.578 -8.305 1 93.81 206 VAL A C 1
ATOM 1568 O O . VAL A 1 206 ? 14.203 -30.5 -8.914 1 93.81 206 VAL A O 1
ATOM 1571 N N . GLU A 1 207 ? 13 -29.734 -7.176 1 94.12 207 GLU A N 1
ATOM 1572 C CA . GLU A 1 207 ? 12.898 -31.031 -6.516 1 94.12 207 GLU A CA 1
ATOM 1573 C C . GLU A 1 207 ? 11.445 -31.422 -6.285 1 94.12 207 GLU A C 1
ATOM 1575 O O . GLU A 1 207 ? 10.836 -31.016 -5.289 1 94.12 207 GLU A O 1
ATOM 1580 N N . PRO A 1 208 ? 10.914 -32.281 -7.148 1 93.56 208 PRO A N 1
ATOM 1581 C CA . PRO A 1 208 ? 9.516 -32.688 -7.012 1 93.56 208 PRO A CA 1
ATOM 1582 C C . PRO A 1 208 ? 9.258 -33.5 -5.758 1 93.56 208 PRO A C 1
ATOM 1584 O O . PRO A 1 208 ? 10.188 -34.094 -5.195 1 93.56 208 PRO A O 1
ATOM 1587 N N . GLY A 1 209 ? 7.98 -33.531 -5.371 1 95.94 209 GLY A N 1
ATOM 1588 C CA . GLY A 1 209 ? 7.641 -34.344 -4.215 1 95.94 209 GLY A CA 1
ATOM 1589 C C . GLY A 1 209 ? 6.16 -34.312 -3.883 1 95.94 209 GLY A C 1
ATOM 1590 O O . GLY A 1 209 ? 5.34 -33.906 -4.711 1 95.94 209 GLY A O 1
ATOM 1591 N N . ASN A 1 210 ? 5.918 -34.906 -2.703 1 97.25 210 ASN A N 1
ATOM 1592 C CA . ASN A 1 210 ? 4.555 -35.062 -2.203 1 97.25 210 ASN A CA 1
ATOM 1593 C C . ASN A 1 210 ? 4.062 -33.812 -1.525 1 97.25 210 ASN A C 1
ATOM 1595 O O . ASN A 1 210 ? 4.812 -33.156 -0.805 1 97.25 210 ASN A O 1
ATOM 1599 N N . LEU A 1 211 ? 2.779 -33.531 -1.729 1 98.12 211 LEU A N 1
ATOM 1600 C CA . LEU A 1 211 ? 2.119 -32.375 -1.161 1 98.12 211 LEU A CA 1
ATOM 1601 C C . LEU A 1 211 ? 1.164 -32.781 -0.042 1 98.12 211 LEU A C 1
ATOM 1603 O O . LEU A 1 211 ? 0.36 -33.688 -0.208 1 98.12 211 LEU A O 1
ATOM 1607 N N . SER A 1 212 ? 1.31 -32.125 1.074 1 98.75 212 SER A N 1
ATOM 1608 C CA . SER A 1 212 ? 0.235 -31.984 2.053 1 98.75 212 SER A CA 1
ATOM 1609 C C . SER A 1 212 ? -0.173 -30.531 2.242 1 98.75 212 SER A C 1
ATOM 1611 O O . SER A 1 212 ? 0.683 -29.641 2.33 1 98.75 212 SER A O 1
ATOM 1613 N N . ILE A 1 213 ? -1.523 -30.328 2.299 1 98.81 213 ILE A N 1
ATOM 1614 C CA . ILE A 1 213 ? -1.951 -28.938 2.303 1 98.81 213 ILE A CA 1
ATOM 1615 C C . ILE A 1 213 ? -3.291 -28.812 3.025 1 98.81 213 ILE A C 1
ATOM 1617 O O . ILE A 1 213 ? -4.172 -29.656 2.863 1 98.81 213 ILE A O 1
ATOM 1621 N N . GLN A 1 214 ? -3.369 -27.797 3.809 1 98.69 214 GLN A N 1
ATOM 1622 C CA . GLN A 1 214 ? -4.605 -27.406 4.473 1 98.69 214 GLN A CA 1
ATOM 1623 C C . GLN A 1 214 ? -4.84 -25.906 4.355 1 98.69 214 GLN A C 1
ATOM 1625 O O . GLN A 1 214 ? -3.9 -25.109 4.473 1 98.69 214 GLN A O 1
ATOM 1630 N N . LEU A 1 215 ? -6.062 -25.594 4.094 1 98.5 215 LEU A N 1
ATOM 1631 C CA . LEU A 1 215 ? -6.457 -24.188 3.975 1 98.5 215 LEU A CA 1
ATOM 1632 C C . LEU A 1 215 ? -7.539 -23.844 4.992 1 98.5 215 LEU A C 1
ATOM 1634 O O . LEU A 1 215 ? -8.391 -24.688 5.309 1 98.5 215 LEU A O 1
ATOM 1638 N N . GLU A 1 216 ? -7.516 -22.672 5.461 1 97.81 216 GLU A N 1
ATOM 1639 C CA . GLU A 1 216 ? -8.562 -22.062 6.273 1 97.81 216 GLU A CA 1
ATOM 1640 C C . GLU A 1 216 ? -8.953 -20.688 5.73 1 97.81 216 GLU A C 1
ATOM 1642 O O . GLU A 1 216 ? -8.445 -20.266 4.691 1 97.81 216 GLU A O 1
ATOM 1647 N N . SER A 1 217 ? -9.984 -20.125 6.375 1 97.38 217 SER A N 1
ATOM 1648 C CA . SER A 1 217 ? -10.5 -18.859 5.859 1 97.38 217 SER A CA 1
ATOM 1649 C C . SER A 1 217 ? -10.703 -17.844 6.98 1 97.38 217 SER A C 1
ATOM 1651 O O . SER A 1 217 ? -10.906 -18.219 8.141 1 97.38 217 SER A O 1
ATOM 1653 N N . THR A 1 218 ? -10.547 -16.625 6.691 1 95.06 218 THR A N 1
ATOM 1654 C CA . THR A 1 218 ? -11.195 -15.508 7.352 1 95.06 218 THR A CA 1
ATOM 1655 C C . THR A 1 218 ? -12.109 -14.766 6.379 1 95.06 218 THR A C 1
ATOM 1657 O O . THR A 1 218 ? -12.156 -15.094 5.191 1 95.06 218 THR A O 1
ATOM 1660 N N . ASP A 1 219 ? -12.82 -13.805 6.883 1 92.25 219 ASP A N 1
ATOM 1661 C CA . ASP A 1 219 ? -13.672 -13 6.008 1 92.25 219 ASP A CA 1
ATOM 1662 C C . ASP A 1 219 ? -12.836 -12.18 5.031 1 92.25 219 ASP A C 1
ATOM 1664 O O . ASP A 1 219 ? -13.297 -11.859 3.93 1 92.25 219 ASP A O 1
ATOM 1668 N N . ASP A 1 220 ? -11.633 -11.914 5.402 1 95.94 220 ASP A N 1
ATOM 1669 C CA . ASP A 1 220 ? -10.758 -11.102 4.559 1 95.94 220 ASP A CA 1
ATOM 1670 C C . ASP A 1 220 ? -9.961 -11.977 3.596 1 95.94 220 ASP A C 1
ATOM 1672 O O . ASP A 1 220 ? -9.445 -11.492 2.586 1 95.94 220 ASP A O 1
ATOM 1676 N N . ASP A 1 221 ? -9.812 -13.234 3.938 1 97.81 221 ASP A N 1
ATOM 1677 C CA . ASP A 1 221 ? -9 -14.172 3.172 1 97.81 221 ASP A CA 1
ATOM 1678 C C . ASP A 1 221 ? -9.703 -15.523 3.035 1 97.81 221 ASP A C 1
ATOM 1680 O O . ASP A 1 221 ? -9.398 -16.469 3.766 1 97.81 221 ASP A O 1
ATOM 1684 N N . PRO A 1 222 ? -10.555 -15.672 2.055 1 98 222 PRO A N 1
ATOM 1685 C CA . PRO A 1 222 ? -11.359 -16.891 1.963 1 98 222 PRO A CA 1
ATOM 1686 C C . PRO A 1 222 ? -10.641 -18.016 1.221 1 98 222 PRO A C 1
ATOM 1688 O O . PRO A 1 222 ? -11.203 -18.594 0.291 1 98 222 PRO A O 1
ATOM 1691 N N . PHE A 1 223 ? -9.539 -18.406 1.7 1 98.38 223 PHE A N 1
ATOM 1692 C CA . PHE A 1 223 ? -8.75 -19.438 1.054 1 98.38 223 PHE A CA 1
ATOM 1693 C C . PHE A 1 223 ? -9.531 -20.75 0.966 1 98.38 223 PHE A C 1
ATOM 1695 O O . PHE A 1 223 ? -9.43 -21.484 -0.021 1 98.38 223 PHE A O 1
ATOM 1702 N N . GLY A 1 224 ? -10.367 -21.016 1.927 1 97.56 224 GLY A N 1
ATOM 1703 C CA . GLY A 1 224 ? -11.117 -22.266 2.006 1 97.56 224 GLY A CA 1
ATOM 1704 C C . GLY A 1 224 ? -12.156 -22.406 0.908 1 97.56 224 GLY A C 1
ATOM 1705 O O . GLY A 1 224 ? -12.688 -23.484 0.68 1 97.56 224 GLY A O 1
ATOM 1706 N N . GLU A 1 225 ? -12.508 -21.297 0.279 1 97.94 225 GLU A N 1
ATOM 1707 C CA . GLU A 1 225 ? -13.398 -21.359 -0.877 1 97.94 225 GLU A CA 1
ATOM 1708 C C . GLU A 1 225 ? -12.797 -22.219 -1.989 1 97.94 225 GLU A C 1
ATOM 1710 O O . GLU A 1 225 ? -13.523 -22.844 -2.764 1 97.94 225 GLU A O 1
ATOM 1715 N N . LEU A 1 226 ? -11.477 -22.234 -2.045 1 98.38 226 LEU A N 1
ATOM 1716 C CA . LEU A 1 226 ? -10.742 -23.078 -2.98 1 98.38 226 LEU A CA 1
ATOM 1717 C C . LEU A 1 226 ? -10.398 -24.422 -2.35 1 98.38 226 LEU A C 1
ATOM 1719 O O . LEU A 1 226 ? -9.227 -24.734 -2.131 1 98.38 226 LEU A O 1
ATOM 1723 N N . LYS A 1 227 ? -11.375 -25.219 -2.236 1 98 227 LYS A N 1
ATOM 1724 C CA . LYS A 1 227 ? -11.266 -26.484 -1.516 1 98 227 LYS A CA 1
ATOM 1725 C C . LYS A 1 227 ? -10.219 -27.391 -2.154 1 98 227 LYS A C 1
ATOM 1727 O O . LYS A 1 227 ? -10.125 -27.469 -3.381 1 98 227 LYS A O 1
ATOM 1732 N N . VAL A 1 228 ? -9.484 -28.031 -1.272 1 98.69 228 VAL A N 1
ATOM 1733 C CA . VAL A 1 228 ? -8.555 -29.047 -1.747 1 98.69 228 VAL A CA 1
ATOM 1734 C C . VAL A 1 228 ? -9.297 -30.375 -1.967 1 98.69 228 VAL A C 1
ATOM 1736 O O . VAL A 1 228 ? -9.562 -31.109 -1.014 1 98.69 228 VAL A O 1
ATOM 1739 N N . LEU A 1 229 ? -9.594 -30.656 -3.217 1 98.56 229 LEU A N 1
ATOM 1740 C CA . LEU A 1 229 ? -10.266 -31.922 -3.508 1 98.56 229 LEU A CA 1
ATOM 1741 C C . LEU A 1 229 ? -9.258 -33.062 -3.643 1 98.56 229 LEU A C 1
ATOM 1743 O O . LEU A 1 229 ? -9.516 -34.188 -3.205 1 98.56 229 LEU A O 1
ATOM 1747 N N . LYS A 1 230 ? -8.133 -32.75 -4.293 1 97.5 230 LYS A N 1
ATOM 1748 C CA . LYS A 1 230 ? -7.059 -33.719 -4.469 1 97.5 230 LYS A CA 1
ATOM 1749 C C . LYS A 1 230 ? -5.703 -33 -4.578 1 97.5 230 LYS A C 1
ATOM 1751 O O . LYS A 1 230 ? -5.449 -32.281 -5.535 1 97.5 230 LYS A O 1
ATOM 1756 N N . PRO A 1 231 ? -4.836 -33.25 -3.553 1 97.81 231 PRO A N 1
ATOM 1757 C CA . PRO A 1 231 ? -3.463 -32.812 -3.785 1 97.81 231 PRO A CA 1
ATOM 1758 C C . PRO A 1 231 ? -2.828 -33.438 -5.02 1 97.81 231 PRO A C 1
ATOM 1760 O O . PRO A 1 231 ? -2.961 -34.656 -5.234 1 97.81 231 PRO A O 1
ATOM 1763 N N . LEU A 1 232 ? -2.156 -32.656 -5.863 1 96.94 232 LEU A N 1
ATOM 1764 C CA . LEU A 1 232 ? -1.532 -33.156 -7.074 1 96.94 232 LEU A CA 1
ATOM 1765 C C . LEU A 1 232 ? -0.025 -33.312 -6.891 1 96.94 232 LEU A C 1
ATOM 1767 O O . LEU A 1 232 ? 0.572 -34.281 -7.367 1 96.94 232 LEU A O 1
ATOM 1771 N N . GLY A 1 233 ? 0.638 -32.375 -6.281 1 95.69 233 GLY A N 1
ATOM 1772 C CA . GLY A 1 233 ? 2.062 -32.438 -6 1 95.69 233 GLY A CA 1
ATOM 1773 C C . GLY A 1 233 ? 2.658 -31.109 -5.586 1 95.69 233 GLY A C 1
ATOM 1774 O O . GLY A 1 233 ? 1.972 -30.094 -5.602 1 95.69 233 GLY A O 1
ATOM 1775 N N . ALA A 1 234 ? 3.904 -31.172 -5.188 1 96 234 ALA A N 1
ATOM 1776 C CA . ALA A 1 234 ? 4.691 -30 -4.805 1 96 234 ALA A CA 1
ATOM 1777 C C . ALA A 1 234 ? 6.137 -30.141 -5.27 1 96 234 ALA A C 1
ATOM 1779 O O . ALA A 1 234 ? 6.543 -31.188 -5.762 1 96 234 ALA A O 1
ATOM 1780 N N . ALA A 1 235 ? 6.84 -29.094 -5.18 1 95.38 235 ALA A N 1
ATOM 1781 C CA . ALA A 1 235 ? 8.281 -29.078 -5.426 1 95.38 235 ALA A CA 1
ATOM 1782 C C . ALA A 1 235 ? 8.969 -28 -4.582 1 95.38 235 ALA A C 1
ATOM 1784 O O . ALA A 1 235 ? 8.406 -26.938 -4.34 1 95.38 235 ALA A O 1
ATOM 1785 N N . TRP A 1 236 ? 10.133 -28.312 -4.102 1 96.5 236 TRP A N 1
ATOM 1786 C CA . TRP A 1 236 ? 11.07 -27.266 -3.701 1 96.5 236 TRP A CA 1
ATOM 1787 C C . TRP A 1 236 ? 11.836 -26.719 -4.906 1 96.5 236 TRP A C 1
ATOM 1789 O O . TRP A 1 236 ? 12.367 -27.5 -5.703 1 96.5 236 TRP A O 1
ATOM 1799 N N . PHE A 1 237 ? 11.852 -25.453 -5.105 1 95.5 237 PHE A N 1
ATOM 1800 C CA . PHE A 1 237 ? 12.547 -24.891 -6.258 1 95.5 237 PHE A CA 1
ATOM 1801 C C . PHE A 1 237 ? 13.344 -23.656 -5.863 1 95.5 237 PHE A C 1
ATOM 1803 O O . PHE A 1 237 ? 13.156 -23.109 -4.773 1 95.5 237 PHE A O 1
ATOM 1810 N N . HIS A 1 238 ? 14.305 -23.312 -6.688 1 96.69 238 HIS A N 1
ATOM 1811 C CA . HIS A 1 238 ? 15.094 -22.078 -6.578 1 96.69 238 HIS A CA 1
ATOM 1812 C C . HIS A 1 238 ? 15.211 -21.391 -7.93 1 96.69 238 HIS A C 1
ATOM 1814 O O . HIS A 1 238 ? 15.594 -22.016 -8.922 1 96.69 238 HIS A O 1
ATOM 1820 N N . PHE A 1 239 ? 14.75 -20.172 -8.016 1 96.19 239 PHE A N 1
ATOM 1821 C CA . PHE A 1 239 ? 15.031 -19.297 -9.148 1 96.19 239 PHE A CA 1
ATOM 1822 C C . PHE A 1 239 ? 16.234 -18.422 -8.867 1 96.19 239 PHE A C 1
ATOM 1824 O O . PHE A 1 239 ? 16.219 -17.609 -7.941 1 96.19 239 PHE A O 1
ATOM 1831 N N . ASP A 1 240 ? 17.234 -18.578 -9.656 1 96.5 240 ASP A N 1
ATOM 1832 C CA . ASP A 1 240 ? 18.391 -17.688 -9.555 1 96.5 240 ASP A CA 1
ATOM 1833 C C . ASP A 1 240 ? 18 -16.25 -9.945 1 96.5 240 ASP A C 1
ATOM 1835 O O . ASP A 1 240 ? 18.328 -15.305 -9.227 1 96.5 240 ASP A O 1
ATOM 1839 N N . THR A 1 241 ? 17.344 -16.172 -11.031 1 95.56 241 THR A N 1
ATOM 1840 C CA . THR A 1 241 ? 16.828 -14.883 -11.484 1 95.56 241 THR A CA 1
ATOM 1841 C C . THR A 1 241 ? 15.352 -14.984 -11.836 1 95.56 241 THR A C 1
ATOM 1843 O O . THR A 1 241 ? 14.875 -16.047 -12.242 1 95.56 241 THR A O 1
ATOM 1846 N N . SER A 1 242 ? 14.656 -13.977 -11.656 1 95.62 242 SER A N 1
ATOM 1847 C CA . SER A 1 242 ? 13.273 -13.766 -12.062 1 95.62 242 SER A CA 1
ATOM 1848 C C . SER A 1 242 ? 12.977 -12.289 -12.281 1 95.62 242 SER A C 1
ATOM 1850 O O . SER A 1 242 ? 12.742 -11.547 -11.328 1 95.62 242 SER A O 1
ATOM 1852 N N . VAL A 1 243 ? 12.938 -11.898 -13.516 1 95 243 VAL A N 1
ATOM 1853 C CA . VAL A 1 243 ? 12.891 -10.484 -13.867 1 95 243 VAL A CA 1
ATOM 1854 C C . VAL A 1 243 ? 11.578 -10.172 -14.586 1 95 243 VAL A C 1
ATOM 1856 O O . VAL A 1 243 ? 11.211 -10.859 -15.539 1 95 243 VAL A O 1
ATOM 1859 N N . MET A 1 244 ? 10.836 -9.234 -14.086 1 94.69 244 MET A N 1
ATOM 1860 C CA . MET A 1 244 ? 9.703 -8.688 -14.82 1 94.69 244 MET A CA 1
ATOM 1861 C C . MET A 1 244 ? 10.172 -7.711 -15.898 1 94.69 244 MET A C 1
ATOM 1863 O O . MET A 1 244 ? 10.406 -6.535 -15.617 1 94.69 244 MET A O 1
ATOM 1867 N N . PHE A 1 245 ? 10.078 -8.109 -17.141 1 93.38 245 PHE A N 1
ATOM 1868 C CA . PHE A 1 245 ? 10.789 -7.34 -18.156 1 93.38 245 PHE A CA 1
ATOM 1869 C C . PHE A 1 245 ? 9.805 -6.578 -19.047 1 93.38 245 PHE A C 1
ATOM 1871 O O . PHE A 1 245 ? 10.203 -5.684 -19.797 1 93.38 245 PHE A O 1
ATOM 1878 N N . ASN A 1 246 ? 8.539 -6.914 -18.891 1 94.44 246 ASN A N 1
ATOM 1879 C CA . ASN A 1 246 ? 7.543 -6.266 -19.75 1 94.44 246 ASN A CA 1
ATOM 1880 C C . ASN A 1 246 ? 6.152 -6.32 -19.125 1 94.44 246 ASN A C 1
ATOM 1882 O O . ASN A 1 246 ? 5.832 -7.254 -18.391 1 94.44 246 ASN A O 1
ATOM 1886 N N . THR A 1 247 ? 5.395 -5.277 -19.344 1 95.62 247 THR A N 1
ATOM 1887 C CA . THR A 1 247 ? 3.979 -5.234 -19 1 95.62 247 THR A CA 1
ATOM 1888 C C . THR A 1 247 ? 3.139 -4.805 -20.188 1 95.62 247 THR A C 1
ATOM 1890 O O . THR A 1 247 ? 3.365 -3.736 -20.766 1 95.62 247 THR A O 1
ATOM 1893 N N . LEU A 1 248 ? 2.205 -5.637 -20.547 1 95.88 248 LEU A N 1
ATOM 1894 C CA . LEU A 1 248 ? 1.331 -5.379 -21.688 1 95.88 248 LEU A CA 1
ATOM 1895 C C . LEU A 1 248 ? -0.046 -4.918 -21.219 1 95.88 248 LEU A C 1
ATOM 1897 O O . LEU A 1 248 ? -0.598 -5.465 -20.266 1 95.88 248 LEU A O 1
ATOM 1901 N N . LYS A 1 249 ? -0.571 -3.918 -21.891 1 95.75 249 LYS A N 1
ATOM 1902 C CA . LYS A 1 249 ? -1.98 -3.559 -21.766 1 95.75 249 LYS A CA 1
ATOM 1903 C C . LYS A 1 249 ? -2.832 -4.32 -22.781 1 95.75 249 LYS A C 1
ATOM 1905 O O . LYS A 1 249 ? -2.668 -4.152 -23.984 1 95.75 249 LYS A O 1
ATOM 1910 N N . LEU A 1 250 ? -3.729 -5.086 -22.281 1 98 250 LEU A N 1
ATOM 1911 C CA . LEU A 1 250 ? -4.371 -6.055 -23.172 1 98 250 LEU A CA 1
ATOM 1912 C C . LEU A 1 250 ? -5.781 -5.609 -23.531 1 98 250 LEU A C 1
ATOM 1914 O O . LEU A 1 250 ? -6.195 -5.711 -24.688 1 98 250 LEU A O 1
ATOM 1918 N N . ASP A 1 251 ? -6.574 -5.191 -22.578 1 97.62 251 ASP A N 1
ATOM 1919 C CA . ASP A 1 251 ? -7.988 -4.922 -22.828 1 97.62 251 ASP A CA 1
ATOM 1920 C C . ASP A 1 251 ? -8.555 -3.986 -21.75 1 97.62 251 ASP A C 1
ATOM 1922 O O . ASP A 1 251 ? -8.086 -3.975 -20.609 1 97.62 251 ASP A O 1
ATOM 1926 N N . GLU A 1 252 ? -9.508 -3.201 -22.156 1 97.69 252 GLU A N 1
ATOM 1927 C CA . GLU A 1 252 ? -10.375 -2.518 -21.203 1 97.69 252 GLU A CA 1
ATOM 1928 C C . GLU A 1 252 ? -11.641 -3.332 -20.922 1 97.69 252 GLU A C 1
ATOM 1930 O O . GLU A 1 252 ? -12.266 -3.85 -21.844 1 97.69 252 GLU A O 1
ATOM 1935 N N . VAL A 1 253 ? -11.93 -3.496 -19.672 1 98.25 253 VAL A N 1
ATOM 1936 C CA . VAL A 1 253 ? -13.031 -4.379 -19.328 1 98.25 253 VAL A CA 1
ATOM 1937 C C . VAL A 1 253 ? -14.062 -3.615 -18.5 1 98.25 253 VAL A C 1
ATOM 1939 O O . VAL A 1 253 ? -13.797 -2.506 -18.031 1 98.25 253 VAL A O 1
ATOM 1942 N N . ASP A 1 254 ? -15.234 -4.242 -18.344 1 97.25 254 ASP A N 1
ATOM 1943 C CA . ASP A 1 254 ? -16.344 -3.625 -17.625 1 97.25 254 ASP A CA 1
ATOM 1944 C C . ASP A 1 254 ? -16.125 -3.719 -16.109 1 97.25 254 ASP A C 1
ATOM 1946 O O . ASP A 1 254 ? -15.914 -4.809 -15.578 1 97.25 254 ASP A O 1
ATOM 1950 N N . ALA A 1 255 ? -16.203 -2.543 -15.477 1 96.94 255 ALA A N 1
ATOM 1951 C CA . ALA A 1 255 ? -15.984 -2.484 -14.039 1 96.94 255 ALA A CA 1
ATOM 1952 C C . ALA A 1 255 ? -17.031 -3.295 -13.281 1 96.94 255 ALA A C 1
ATOM 1954 O O . ALA A 1 255 ? -16.703 -4.012 -12.336 1 96.94 255 ALA A O 1
ATOM 1955 N N . ALA A 1 256 ? -18.266 -3.213 -13.656 1 95.81 256 ALA A N 1
ATOM 1956 C CA . ALA A 1 256 ? -19.359 -3.82 -12.914 1 95.81 256 ALA A CA 1
ATOM 1957 C C . ALA A 1 256 ? -19.234 -5.34 -12.875 1 95.81 256 ALA A C 1
ATOM 1959 O O . ALA A 1 256 ? -19.547 -5.973 -11.867 1 95.81 256 ALA A O 1
ATOM 1960 N N . THR A 1 257 ? -18.703 -5.934 -13.938 1 96.88 257 THR A N 1
ATOM 1961 C CA . THR A 1 257 ? -18.625 -7.387 -14.008 1 96.88 257 THR A CA 1
ATOM 1962 C C . THR A 1 257 ? -17.281 -7.875 -13.477 1 96.88 257 THR A C 1
ATOM 1964 O O . THR A 1 257 ? -17.156 -9.023 -13.039 1 96.88 257 THR A O 1
ATOM 1967 N N . THR A 1 258 ? -16.281 -7.023 -13.5 1 98.38 258 THR A N 1
ATOM 1968 C CA . THR A 1 258 ? -14.914 -7.445 -13.172 1 98.38 258 THR A CA 1
ATOM 1969 C C . THR A 1 258 ? -14.609 -7.191 -11.695 1 98.38 258 THR A C 1
ATOM 1971 O O . THR A 1 258 ? -14.086 -8.07 -11.008 1 98.38 258 THR A O 1
ATOM 1974 N N . MET A 1 259 ? -15.016 -6.082 -11.109 1 98 259 MET A N 1
ATOM 1975 C CA . MET A 1 259 ? -14.539 -5.605 -9.812 1 98 259 MET A CA 1
ATOM 1976 C C . MET A 1 259 ? -15.023 -6.512 -8.688 1 98 259 MET A C 1
ATOM 1978 O O . MET A 1 259 ? -14.305 -6.742 -7.715 1 98 259 MET A O 1
ATOM 1982 N N . PRO A 1 260 ? -16.281 -7.082 -8.789 1 97.88 260 PRO A N 1
ATOM 1983 C CA . PRO A 1 260 ? -16.688 -7.992 -7.715 1 97.88 260 PRO A CA 1
ATOM 1984 C C . PRO A 1 260 ? -15.688 -9.125 -7.488 1 97.88 260 PRO A C 1
ATOM 1986 O O . PRO A 1 260 ? -15.531 -9.602 -6.363 1 97.88 260 PRO A O 1
ATOM 1989 N N . LYS A 1 261 ? -14.961 -9.508 -8.492 1 98.31 261 LYS A N 1
ATOM 1990 C CA . LYS A 1 261 ? -14.047 -10.648 -8.422 1 98.31 261 LYS A CA 1
ATOM 1991 C C . LYS A 1 261 ? -12.656 -10.211 -7.961 1 98.31 261 LYS A C 1
ATOM 1993 O O . LYS A 1 261 ? -11.797 -11.055 -7.707 1 98.31 261 LYS A O 1
ATOM 1998 N N . LEU A 1 262 ? -12.477 -8.883 -7.875 1 98.31 262 LEU A N 1
ATOM 1999 C CA . LEU A 1 262 ? -11.141 -8.383 -7.578 1 98.31 262 LEU A CA 1
ATOM 2000 C C . LEU A 1 262 ? -11.039 -7.934 -6.121 1 98.31 262 LEU A C 1
ATOM 2002 O O . LEU A 1 262 ? -9.953 -7.957 -5.535 1 98.31 262 LEU A O 1
ATOM 2006 N N . LEU A 1 263 ? -12.094 -7.516 -5.469 1 97.44 263 LEU A N 1
ATOM 2007 C CA . LEU A 1 263 ? -12.047 -6.715 -4.25 1 97.44 263 LEU A CA 1
ATOM 2008 C C . LEU A 1 263 ? -11.469 -7.52 -3.092 1 97.44 263 LEU A C 1
ATOM 2010 O O . LEU A 1 263 ? -10.5 -7.094 -2.459 1 97.44 263 LEU A O 1
ATOM 2014 N N . THR A 1 264 ? -11.898 -8.703 -2.865 1 97.62 264 THR A N 1
ATOM 2015 C CA . THR A 1 264 ? -11.547 -9.438 -1.657 1 97.62 264 THR A CA 1
ATOM 2016 C C . THR A 1 264 ? -10.078 -9.844 -1.676 1 97.62 264 THR A C 1
ATOM 2018 O O . THR A 1 264 ? -9.422 -9.875 -0.631 1 97.62 264 THR A O 1
ATOM 2021 N N . GLY A 1 265 ? -9.57 -10.125 -2.83 1 97.75 265 GLY A N 1
ATOM 2022 C CA . GLY A 1 265 ? -8.156 -10.469 -2.93 1 97.75 265 GLY A CA 1
ATOM 2023 C C . GLY A 1 265 ? -7.238 -9.281 -2.703 1 97.75 265 GLY A C 1
ATOM 2024 O O . GLY A 1 265 ? -6.07 -9.453 -2.359 1 97.75 265 GLY A O 1
ATOM 2025 N N . ARG A 1 266 ? -7.82 -8.062 -2.801 1 98 266 ARG A N 1
ATOM 2026 C CA . ARG A 1 266 ? -6.996 -6.863 -2.809 1 98 266 ARG A CA 1
ATOM 2027 C C . ARG A 1 266 ? -7.207 -6.047 -1.537 1 98 266 ARG A C 1
ATOM 2029 O O . ARG A 1 266 ? -6.328 -5.289 -1.126 1 98 266 ARG A O 1
ATOM 2036 N N . TYR A 1 267 ? -8.406 -6.125 -0.983 1 97.56 267 TYR A N 1
ATOM 2037 C CA . TYR A 1 267 ? -8.789 -5.266 0.13 1 97.56 267 TYR A CA 1
ATOM 2038 C C . TYR A 1 267 ? -9.445 -6.078 1.243 1 97.56 267 TYR A C 1
ATOM 2040 O O . TYR A 1 267 ? -10.148 -7.055 0.977 1 97.56 267 TYR A O 1
ATOM 2048 N N . ASP A 1 268 ? -9.258 -5.625 2.463 1 96.31 268 ASP A N 1
ATOM 2049 C CA . ASP A 1 268 ? -10.008 -6.199 3.576 1 96.31 268 ASP A CA 1
ATOM 2050 C C . ASP A 1 268 ? -11.461 -5.727 3.564 1 96.31 268 ASP A C 1
ATOM 2052 O O . ASP A 1 268 ? -11.773 -4.695 2.969 1 96.31 268 ASP A O 1
ATOM 2056 N N . ARG A 1 269 ? -12.289 -6.418 4.223 1 94.75 269 ARG A N 1
ATOM 2057 C CA . ARG A 1 269 ? -13.734 -6.211 4.184 1 94.75 269 ARG A CA 1
ATOM 2058 C C . ARG A 1 269 ? -14.102 -4.824 4.699 1 94.75 269 ARG A C 1
ATOM 2060 O O . ARG A 1 269 ? -15.109 -4.25 4.285 1 94.75 269 ARG A O 1
ATOM 2067 N N . SER A 1 270 ? -13.297 -4.238 5.535 1 93.19 270 SER A N 1
ATOM 2068 C CA . SER A 1 270 ? -13.586 -2.916 6.086 1 93.19 270 SER A CA 1
ATOM 2069 C C . SER A 1 270 ? -13.688 -1.867 4.984 1 93.19 270 SER A C 1
ATOM 2071 O O . SER A 1 270 ? -14.305 -0.82 5.172 1 93.19 270 SER A O 1
ATOM 2073 N N . PHE A 1 271 ? -13.172 -2.133 3.826 1 95.12 271 PHE A N 1
ATOM 2074 C CA . PHE A 1 271 ? -13.219 -1.188 2.715 1 95.12 271 PHE A CA 1
ATOM 2075 C C . PHE A 1 271 ? -14.633 -1.078 2.156 1 95.12 271 PHE A C 1
ATOM 2077 O O . PHE A 1 271 ? -14.984 -0.078 1.522 1 95.12 271 PHE A O 1
ATOM 2084 N N . PHE A 1 272 ? -15.414 -2.16 2.363 1 93.25 272 PHE A N 1
ATOM 2085 C CA . PHE A 1 272 ? -16.641 -2.127 1.576 1 93.25 272 PHE A CA 1
ATOM 2086 C C . PHE A 1 272 ? -17.797 -2.742 2.354 1 93.25 272 PHE A C 1
ATOM 2088 O O . PHE A 1 272 ? -18.922 -2.832 1.842 1 93.25 272 PHE A O 1
ATOM 2095 N N . ASN A 1 273 ? -17.531 -3.113 3.561 1 88.75 273 ASN A N 1
ATOM 2096 C CA . ASN A 1 273 ? -18.562 -3.537 4.488 1 88.75 273 ASN A CA 1
ATOM 2097 C C . ASN A 1 273 ? -18.547 -2.721 5.777 1 88.75 273 ASN A C 1
ATOM 2099 O O . ASN A 1 273 ? -17.766 -3.012 6.684 1 88.75 273 ASN A O 1
ATOM 2103 N N . PRO A 1 274 ? -19.375 -1.754 5.898 1 79.25 274 PRO A N 1
ATOM 2104 C CA . PRO A 1 274 ? -19.344 -0.842 7.043 1 79.25 274 PRO A CA 1
ATOM 2105 C C . PRO A 1 274 ? -19.594 -1.553 8.375 1 79.25 274 PRO A C 1
ATOM 2107 O O . PRO A 1 274 ? -19.328 -0.995 9.438 1 79.25 274 PRO A O 1
ATOM 2110 N N . LYS A 1 275 ? -20.047 -2.742 8.273 1 83.5 275 LYS A N 1
ATOM 2111 C CA . LYS A 1 275 ? -20.344 -3.473 9.5 1 83.5 275 LYS A CA 1
ATOM 2112 C C . LYS A 1 275 ? -19.172 -4.367 9.898 1 83.5 275 LYS A C 1
ATOM 2114 O O . LYS A 1 275 ? -19.188 -4.984 10.961 1 83.5 275 LYS A O 1
ATOM 2119 N N . ALA A 1 276 ? -18.234 -4.457 9.016 1 82.75 276 ALA A N 1
ATOM 2120 C CA . ALA A 1 276 ? -17.062 -5.262 9.328 1 82.75 276 ALA A CA 1
ATOM 2121 C C . ALA A 1 276 ? -16.141 -4.539 10.32 1 82.75 276 ALA A C 1
ATOM 2123 O O . ALA A 1 276 ? -15.664 -3.443 10.031 1 82.75 276 ALA A O 1
ATOM 2124 N N . ALA A 1 277 ? -16.062 -5.031 11.539 1 77.56 277 ALA A N 1
ATOM 2125 C CA . ALA A 1 277 ? -15.219 -4.41 12.555 1 77.56 277 ALA A CA 1
ATOM 2126 C C . ALA A 1 277 ? -14.461 -5.461 13.359 1 77.56 277 ALA A C 1
ATOM 2128 O O . ALA A 1 277 ? -14.984 -6.551 13.617 1 77.56 277 ALA A O 1
ATOM 2129 N N . THR A 1 278 ? -13.18 -5.246 13.57 1 74.62 278 THR A N 1
ATOM 2130 C CA . THR A 1 278 ? -12.367 -6.066 14.461 1 74.62 278 THR A CA 1
ATOM 2131 C C . THR A 1 278 ? -11.695 -5.207 15.531 1 74.62 278 THR A C 1
ATOM 2133 O O . THR A 1 278 ? -11.062 -4.199 15.211 1 74.62 278 THR A O 1
ATOM 2136 N N . TYR A 1 279 ? -11.938 -5.496 16.797 1 72.94 279 TYR A N 1
ATOM 2137 C CA . TYR A 1 279 ? -11.281 -4.824 17.906 1 72.94 279 TYR A CA 1
ATOM 2138 C C . TYR A 1 279 ? -10.242 -5.73 18.562 1 72.94 279 TYR A C 1
ATOM 2140 O O . TYR A 1 279 ? -10.531 -6.891 18.875 1 72.94 279 TYR A O 1
ATOM 2148 N N . ILE A 1 280 ? -8.969 -5.34 18.469 1 69 280 ILE A N 1
ATOM 2149 C CA . ILE A 1 280 ? -7.914 -6.07 19.172 1 69 280 ILE A CA 1
ATOM 2150 C C . ILE A 1 280 ? -7.414 -5.254 20.359 1 69 280 ILE A C 1
ATOM 2152 O O . ILE A 1 280 ? -7.09 -4.074 20.219 1 69 280 ILE A O 1
ATOM 2156 N N . ILE A 1 281 ? -7.441 -5.617 21.578 1 64.81 281 ILE A N 1
ATOM 2157 C CA . ILE A 1 281 ? -7.016 -4.871 22.75 1 64.81 281 ILE A CA 1
ATOM 2158 C C . ILE A 1 281 ? -5.707 -5.453 23.281 1 64.81 281 ILE A C 1
ATOM 2160 O O . ILE A 1 281 ? -5.512 -6.668 23.281 1 64.81 281 ILE A O 1
ATOM 2164 N N . MET B 1 1 ? -20.688 -18.031 4.051 1 71.12 1 MET B N 1
ATOM 2165 C CA . MET B 1 1 ? -19.266 -18.375 3.994 1 71.12 1 MET B CA 1
ATOM 2166 C C . MET B 1 1 ? -18.484 -17.297 3.262 1 71.12 1 MET B C 1
ATOM 2168 O O . MET B 1 1 ? -19.016 -16.625 2.379 1 71.12 1 MET B O 1
ATOM 2172 N N . ALA B 1 2 ? -17.266 -17.047 3.771 1 84 2 ALA B N 1
ATOM 2173 C CA . ALA B 1 2 ? -16.422 -16.031 3.156 1 84 2 ALA B CA 1
ATOM 2174 C C . ALA B 1 2 ? -16.141 -16.359 1.693 1 84 2 ALA B C 1
ATOM 2176 O O . ALA B 1 2 ? -15.977 -17.531 1.334 1 84 2 ALA B O 1
ATOM 2177 N N . SER B 1 3 ? -16.266 -15.422 0.823 1 93.81 3 SER B N 1
ATOM 2178 C CA . SER B 1 3 ? -16.062 -15.617 -0.608 1 93.81 3 SER B CA 1
ATOM 2179 C C . SER B 1 3 ? -15.109 -14.578 -1.177 1 93.81 3 SER B C 1
ATOM 2181 O O . SER B 1 3 ? -15.047 -13.445 -0.688 1 93.81 3 SER B O 1
ATOM 2183 N N . PHE B 1 4 ? -14.406 -15.016 -2.203 1 97.56 4 PHE B N 1
ATOM 2184 C CA . PHE B 1 4 ? -13.562 -14.078 -2.936 1 97.56 4 PHE B CA 1
ATOM 2185 C C . PHE B 1 4 ? -14.406 -13.086 -3.725 1 97.56 4 PHE B C 1
ATOM 2187 O O . PHE B 1 4 ? -13.953 -11.992 -4.051 1 97.56 4 PHE B O 1
ATOM 2194 N N . ILE B 1 5 ? -15.617 -13.492 -4.062 1 97.62 5 ILE B N 1
ATOM 2195 C CA . ILE B 1 5 ? -16.484 -12.625 -4.855 1 97.62 5 ILE B CA 1
ATOM 2196 C C . ILE B 1 5 ? -17.266 -11.695 -3.932 1 97.62 5 ILE B C 1
ATOM 2198 O O . ILE B 1 5 ? -18.016 -12.164 -3.064 1 97.62 5 ILE B O 1
ATOM 2202 N N . ALA B 1 6 ? -17.094 -10.469 -4.098 1 96.38 6 ALA B N 1
ATOM 2203 C CA . ALA B 1 6 ? -17.844 -9.461 -3.357 1 96.38 6 ALA B CA 1
ATOM 2204 C C . ALA B 1 6 ? -19.219 -9.242 -3.984 1 96.38 6 ALA B C 1
ATOM 2206 O O . ALA B 1 6 ? -19.391 -9.422 -5.191 1 96.38 6 ALA B O 1
ATOM 2207 N N . SER B 1 7 ? -20.188 -8.859 -3.24 1 95.19 7 SER B N 1
ATOM 2208 C CA . SER B 1 7 ? -21.516 -8.555 -3.752 1 95.19 7 SER B CA 1
ATOM 2209 C C . SER B 1 7 ? -21.531 -7.219 -4.488 1 95.19 7 SER B C 1
ATOM 2211 O O . SER B 1 7 ? -20.641 -6.395 -4.309 1 95.19 7 SER B O 1
ATOM 2213 N N . ASP B 1 8 ? -22.562 -7.035 -5.234 1 93.56 8 ASP B N 1
ATOM 2214 C CA . ASP B 1 8 ? -22.75 -5.75 -5.902 1 93.56 8 ASP B CA 1
ATOM 2215 C C . ASP B 1 8 ? -22.875 -4.617 -4.883 1 93.56 8 ASP B C 1
ATOM 2217 O O . ASP B 1 8 ? -22.391 -3.506 -5.125 1 93.56 8 ASP B O 1
ATOM 2221 N N . GLN B 1 9 ? -23.516 -4.922 -3.84 1 93.25 9 GLN B N 1
ATOM 2222 C CA . GLN B 1 9 ? -23.656 -3.926 -2.781 1 93.25 9 GLN B CA 1
ATOM 2223 C C . GLN B 1 9 ? -22.297 -3.568 -2.18 1 93.25 9 GLN B C 1
ATOM 2225 O O . GLN B 1 9 ? -22.031 -2.406 -1.866 1 93.25 9 GLN B O 1
ATOM 2230 N N . ASP B 1 10 ? -21.422 -4.586 -1.998 1 93.94 10 ASP B N 1
ATOM 2231 C CA . ASP B 1 10 ? -20.062 -4.336 -1.502 1 93.94 10 ASP B CA 1
ATOM 2232 C C . ASP B 1 10 ? -19.297 -3.424 -2.449 1 93.94 10 ASP B C 1
ATOM 2234 O O . ASP B 1 10 ? -18.594 -2.504 -2.006 1 93.94 10 ASP B O 1
ATOM 2238 N N . VAL B 1 11 ? -19.438 -3.678 -3.73 1 94.81 11 VAL B N 1
ATOM 2239 C CA . VAL B 1 11 ? -18.75 -2.863 -4.723 1 94.81 11 VAL B CA 1
ATOM 2240 C C . VAL B 1 11 ? -19.219 -1.417 -4.633 1 94.81 11 VAL B C 1
ATOM 2242 O O . VAL B 1 11 ? -18.422 -0.485 -4.676 1 94.81 11 VAL B O 1
ATOM 2245 N N . LYS B 1 12 ? -20.516 -1.229 -4.457 1 92.31 12 LYS B N 1
ATOM 2246 C CA . LYS B 1 12 ? -21.094 0.109 -4.359 1 92.31 12 LYS B CA 1
ATOM 2247 C C . LYS B 1 12 ? -20.625 0.822 -3.096 1 92.31 12 LYS B C 1
ATOM 2249 O O . LYS B 1 12 ? -20.469 2.045 -3.086 1 92.31 12 LYS B O 1
ATOM 2254 N N . ASN B 1 13 ? -20.375 0.065 -2.074 1 93.75 13 ASN B N 1
ATOM 2255 C CA . ASN B 1 13 ? -20.016 0.631 -0.778 1 93.75 13 ASN B CA 1
ATOM 2256 C C . ASN B 1 13 ? -18.516 0.872 -0.669 1 93.75 13 ASN B C 1
ATOM 2258 O O . ASN B 1 13 ? -18.031 1.42 0.327 1 93.75 13 ASN B O 1
ATOM 2262 N N . PHE B 1 14 ? -17.766 0.485 -1.668 1 96.5 14 PHE B N 1
ATOM 2263 C CA . PHE B 1 14 ? -16.312 0.548 -1.597 1 96.5 14 PHE B CA 1
ATOM 2264 C C . PHE B 1 14 ? -15.852 1.955 -1.24 1 96.5 14 PHE B C 1
ATOM 2266 O O . PHE B 1 14 ? -16.109 2.906 -1.979 1 96.5 14 PHE B O 1
ATOM 2273 N N . LEU B 1 15 ? -15.188 2.066 -0.057 1 94.38 15 LEU B N 1
ATOM 2274 C CA . LEU B 1 15 ? -14.523 3.279 0.415 1 94.38 15 LEU B CA 1
ATOM 2275 C C . LEU B 1 15 ? -15.445 4.488 0.265 1 94.38 15 LEU B C 1
ATOM 2277 O O . LEU B 1 15 ? -15.023 5.531 -0.246 1 94.38 15 LEU B O 1
ATOM 2281 N N . THR B 1 16 ? -16.688 4.27 0.634 1 89.88 16 THR B N 1
ATOM 2282 C CA . THR B 1 16 ? -17.688 5.332 0.532 1 89.88 16 THR B CA 1
ATOM 2283 C C . THR B 1 16 ? -17.469 6.383 1.618 1 89.88 16 THR B C 1
ATOM 2285 O O . THR B 1 16 ? -17.484 6.062 2.809 1 89.88 16 THR B O 1
ATOM 2288 N N . ALA B 1 17 ? -17.297 7.652 1.186 1 88.06 17 ALA B N 1
ATOM 2289 C CA . ALA B 1 17 ? -17.109 8.781 2.088 1 88.06 17 ALA B CA 1
ATOM 2290 C C . ALA B 1 17 ? -16.172 8.43 3.232 1 88.06 17 ALA B C 1
ATOM 2292 O O . ALA B 1 17 ? -16.547 8.516 4.406 1 88.06 17 ALA B O 1
ATOM 2293 N N . PRO B 1 18 ? -15 8.039 2.781 1 93.5 18 PRO B N 1
ATOM 2294 C CA . PRO B 1 18 ? -14.086 7.621 3.846 1 93.5 18 PRO B CA 1
ATOM 2295 C C . PRO B 1 18 ? -13.945 8.672 4.945 1 93.5 18 PRO B C 1
ATOM 2297 O O . PRO B 1 18 ? -13.742 9.852 4.652 1 93.5 18 PRO B O 1
ATOM 2300 N N . SER B 1 19 ? -14.055 8.211 6.188 1 93.69 19 SER B N 1
ATOM 2301 C CA . SER B 1 19 ? -14.039 9.086 7.355 1 93.69 19 SER B CA 1
ATOM 2302 C C . SER B 1 19 ? -13.008 8.625 8.383 1 93.69 19 SER B C 1
ATOM 2304 O O . SER B 1 19 ? -12.844 7.426 8.609 1 93.69 19 SER B O 1
ATOM 2306 N N . MET B 1 20 ? -12.305 9.57 8.938 1 96.12 20 MET B N 1
ATOM 2307 C CA . MET B 1 20 ? -11.336 9.367 10.008 1 96.12 20 MET B CA 1
ATOM 2308 C C . MET B 1 20 ? -11.875 9.898 11.336 1 96.12 20 MET B C 1
ATOM 2310 O O . MET B 1 20 ? -11.227 10.719 11.984 1 96.12 20 MET B O 1
ATOM 2314 N N . ASN B 1 21 ? -12.945 9.328 11.758 1 95.81 21 ASN B N 1
ATOM 2315 C CA . ASN B 1 21 ? -13.656 9.82 12.93 1 95.81 21 ASN B CA 1
ATOM 2316 C C . ASN B 1 21 ? -12.906 9.484 14.219 1 95.81 21 ASN B C 1
ATOM 2318 O O . ASN B 1 21 ? -12.07 8.57 14.234 1 95.81 21 ASN B O 1
ATOM 2322 N N . ASP B 1 22 ? -13.242 10.281 15.234 1 97.12 22 ASP B N 1
ATOM 2323 C CA . ASP B 1 22 ? -12.633 10.086 16.547 1 97.12 22 ASP B CA 1
ATOM 2324 C C . ASP B 1 22 ? -11.117 10.18 16.469 1 97.12 22 ASP B C 1
ATOM 2326 O O . ASP B 1 22 ? -10.406 9.266 16.906 1 97.12 22 ASP B O 1
ATOM 2330 N N . GLN B 1 23 ? -10.695 11.258 15.836 1 97.62 23 GLN B N 1
ATOM 2331 C CA . GLN B 1 23 ? -9.273 11.547 15.672 1 97.62 23 GLN B CA 1
ATOM 2332 C C . GLN B 1 23 ? -8.758 12.438 16.797 1 97.62 23 GLN B C 1
ATOM 2334 O O . GLN B 1 23 ? -9.336 13.5 17.062 1 97.62 23 GLN B O 1
ATOM 2339 N N . GLU B 1 24 ? -7.688 12.047 17.438 1 98.12 24 GLU B N 1
ATOM 2340 C CA . GLU B 1 24 ? -7.191 12.859 18.547 1 98.12 24 GLU B CA 1
ATOM 2341 C C . GLU B 1 24 ? -5.676 12.734 18.688 1 98.12 24 GLU B C 1
ATOM 2343 O O . GLU B 1 24 ? -5.113 11.664 18.453 1 98.12 24 GLU B O 1
ATOM 2348 N N . GLY B 1 25 ? -5.102 13.828 19.078 1 98.44 25 GLY B N 1
ATOM 2349 C CA . GLY B 1 25 ? -3.668 13.797 19.328 1 98.44 25 GLY B CA 1
ATOM 2350 C C . GLY B 1 25 ? -3.033 15.18 19.297 1 98.44 25 GLY B C 1
ATOM 2351 O O . GLY B 1 25 ? -3.68 16.172 19.625 1 98.44 25 GLY B O 1
ATOM 2352 N N . ILE B 1 26 ? -1.734 15.211 19 1 98.44 26 ILE B N 1
ATOM 2353 C CA . ILE B 1 26 ? -0.942 16.438 19.031 1 98.44 26 ILE B CA 1
ATOM 2354 C C . ILE B 1 26 ? -0.848 17.016 17.625 1 98.44 26 ILE B C 1
ATOM 2356 O O . ILE B 1 26 ? -0.419 16.344 16.688 1 98.44 26 ILE B O 1
ATOM 2360 N N . GLY B 1 27 ? -1.323 18.219 17.406 1 96.75 27 GLY B N 1
ATOM 2361 C CA . GLY B 1 27 ? -0.957 19.047 16.266 1 96.75 27 GLY B CA 1
ATOM 2362 C C . GLY B 1 27 ? 0.104 20.078 16.594 1 96.75 27 GLY B C 1
ATOM 2363 O O . GLY B 1 27 ? 0.181 20.547 17.734 1 96.75 27 GLY B O 1
ATOM 2364 N N . PHE B 1 28 ? 0.942 20.422 15.609 1 97.31 28 PHE B N 1
ATOM 2365 C CA . PHE B 1 28 ? 2.025 21.344 15.945 1 97.31 28 PHE B CA 1
ATOM 2366 C C . PHE B 1 28 ? 2.469 22.125 14.711 1 97.31 28 PHE B C 1
ATOM 2368 O O . PHE B 1 28 ? 2.104 21.781 13.586 1 97.31 28 PHE B O 1
ATOM 2375 N N . ALA B 1 29 ? 3.246 23.156 14.953 1 97 29 ALA B N 1
ATOM 2376 C CA . ALA B 1 29 ? 3.867 23.969 13.898 1 97 29 ALA B CA 1
ATOM 2377 C C . ALA B 1 29 ? 5.211 24.516 14.359 1 97 29 ALA B C 1
ATOM 2379 O O . ALA B 1 29 ? 5.387 24.844 15.531 1 97 29 ALA B O 1
ATOM 2380 N N . TYR B 1 30 ? 6.113 24.625 13.445 1 97.81 30 TYR B N 1
ATOM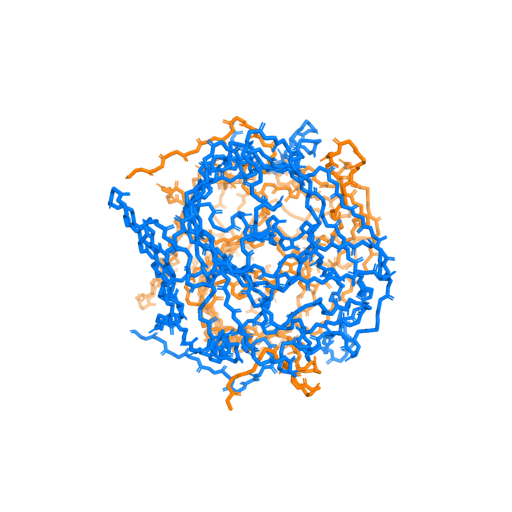 2381 C CA . TYR B 1 30 ? 7.402 25.266 13.703 1 97.81 30 TYR B CA 1
ATOM 2382 C C . TYR B 1 30 ? 7.938 25.953 12.453 1 97.81 30 TYR B C 1
ATOM 2384 O O . TYR B 1 30 ? 7.582 25.578 11.336 1 97.81 30 TYR B O 1
ATOM 2392 N N . ALA B 1 31 ? 8.727 26.953 12.648 1 97.69 31 ALA B N 1
ATOM 2393 C CA . ALA B 1 31 ? 9.398 27.641 11.547 1 97.69 31 ALA B CA 1
ATOM 2394 C C . ALA B 1 31 ? 10.586 26.828 11.039 1 97.69 31 ALA B C 1
ATOM 2396 O O . ALA B 1 31 ? 11.32 26.219 11.828 1 97.69 31 ALA B O 1
ATOM 2397 N N . THR B 1 32 ? 10.742 26.844 9.75 1 98.44 32 THR B N 1
ATOM 2398 C CA . THR B 1 32 ? 11.844 26.125 9.117 1 98.44 32 THR B CA 1
ATOM 2399 C C . THR B 1 32 ? 12.508 26.984 8.047 1 98.44 32 THR B C 1
ATOM 2401 O O . THR B 1 32 ? 12.164 28.156 7.887 1 98.44 32 THR B O 1
ATOM 2404 N N . ASP B 1 33 ? 13.562 26.484 7.395 1 98.31 33 ASP B N 1
ATOM 2405 C CA . ASP B 1 33 ? 14.266 27.188 6.32 1 98.31 33 ASP B CA 1
ATOM 2406 C C . ASP B 1 33 ? 13.359 27.359 5.098 1 98.31 33 ASP B C 1
ATOM 2408 O O . ASP B 1 33 ? 12.914 26.375 4.508 1 98.31 33 ASP B O 1
ATOM 2412 N N . GLU B 1 34 ? 13.156 28.594 4.715 1 98.38 34 GLU B N 1
ATOM 2413 C CA . GLU B 1 34 ? 12.211 28.891 3.645 1 98.38 34 GLU B CA 1
ATOM 2414 C C . GLU B 1 34 ? 12.656 28.281 2.32 1 98.38 34 GLU B C 1
ATOM 2416 O O . GLU B 1 34 ? 11.844 27.703 1.591 1 98.38 34 GLU B O 1
ATOM 2421 N N . ALA B 1 35 ? 13.906 28.438 2.014 1 98.31 35 ALA B N 1
ATOM 2422 C CA . ALA B 1 35 ? 14.422 27.938 0.74 1 98.31 35 ALA B CA 1
ATOM 2423 C C . ALA B 1 35 ? 14.273 26.422 0.639 1 98.31 35 ALA B C 1
ATOM 2425 O O . ALA B 1 35 ? 13.898 25.906 -0.413 1 98.31 35 ALA B O 1
ATOM 2426 N N . VAL B 1 36 ? 14.508 25.75 1.741 1 98.06 36 VAL B N 1
ATOM 2427 C CA . VAL B 1 36 ? 14.422 24.297 1.768 1 98.06 36 VAL B CA 1
ATOM 2428 C C . VAL B 1 36 ? 12.969 23.859 1.593 1 98.06 36 VAL B C 1
ATOM 2430 O O . VAL B 1 36 ? 12.672 23 0.761 1 98.06 36 VAL B O 1
ATOM 2433 N N . LEU B 1 37 ? 12.094 24.469 2.354 1 98.5 37 LEU B N 1
ATOM 2434 C CA . LEU B 1 37 ? 10.688 24.078 2.287 1 98.5 37 LEU B CA 1
ATOM 2435 C C . LEU B 1 37 ? 10.102 24.406 0.914 1 98.5 37 LEU B C 1
ATOM 2437 O O . LEU B 1 37 ? 9.367 23.594 0.345 1 98.5 37 LEU B O 1
ATOM 2441 N N . LYS B 1 38 ? 10.43 25.562 0.386 1 98.38 38 LYS B N 1
ATOM 2442 C CA . LYS B 1 38 ? 9.945 25.969 -0.927 1 98.38 38 LYS B CA 1
ATOM 2443 C C . LYS B 1 38 ? 10.375 24.984 -2.008 1 98.38 38 LYS B C 1
ATOM 2445 O O . LYS B 1 38 ? 9.609 24.688 -2.926 1 98.38 38 LYS B O 1
ATOM 2450 N N . ALA B 1 39 ? 11.523 24.469 -1.914 1 98.19 39 ALA B N 1
ATOM 2451 C CA . ALA B 1 39 ? 12.07 23.547 -2.906 1 98.19 39 ALA B CA 1
ATOM 2452 C C . ALA B 1 39 ? 11.289 22.234 -2.912 1 98.19 39 ALA B C 1
ATOM 2454 O O . ALA B 1 39 ? 11.273 21.516 -3.92 1 98.19 39 ALA B O 1
ATOM 2455 N N . LEU B 1 40 ? 10.617 21.922 -1.838 1 98.44 40 LEU B N 1
ATOM 2456 C CA . LEU B 1 40 ? 9.898 20.656 -1.712 1 98.44 40 LEU B CA 1
ATOM 2457 C C . LEU B 1 40 ? 8.492 20.781 -2.279 1 98.44 40 LEU B C 1
ATOM 2459 O O . LEU B 1 40 ? 7.812 19.766 -2.471 1 98.44 40 LEU B O 1
ATOM 2463 N N . ILE B 1 41 ? 8.031 21.953 -2.564 1 98.62 41 ILE B N 1
ATOM 2464 C CA . ILE B 1 41 ? 6.664 22.188 -3.033 1 98.62 41 ILE B CA 1
ATOM 2465 C C . ILE B 1 41 ? 6.621 22.094 -4.559 1 98.62 41 ILE B C 1
ATOM 2467 O O . ILE B 1 41 ? 7.152 22.969 -5.246 1 98.62 41 ILE B O 1
ATOM 2471 N N . PRO B 1 42 ? 5.988 21.094 -5.074 1 98.31 42 PRO B N 1
ATOM 2472 C CA . PRO B 1 42 ? 5.922 21.016 -6.535 1 98.31 42 PRO B CA 1
ATOM 2473 C C . PRO B 1 42 ? 4.965 22.031 -7.145 1 98.31 42 PRO B C 1
ATOM 2475 O O . PRO B 1 42 ? 3.902 22.297 -6.578 1 98.31 42 PRO B O 1
ATOM 2478 N N . ALA B 1 43 ? 5.379 22.562 -8.273 1 96.94 43 ALA B N 1
ATOM 2479 C CA . ALA B 1 43 ? 4.48 23.422 -9.047 1 96.94 43 ALA B CA 1
ATOM 2480 C C . ALA B 1 43 ? 3.219 22.656 -9.453 1 96.94 43 ALA B C 1
ATOM 2482 O O . ALA B 1 43 ? 3.258 21.453 -9.664 1 96.94 43 ALA B O 1
ATOM 2483 N N . PRO B 1 44 ? 2.039 23.328 -9.531 1 98.38 44 PRO B N 1
ATOM 2484 C CA . PRO B 1 44 ? 1.82 24.781 -9.461 1 98.38 44 PRO B CA 1
ATOM 2485 C C . PRO B 1 44 ? 1.505 25.266 -8.047 1 98.38 44 PRO B C 1
ATOM 2487 O O . PRO B 1 44 ? 1.045 26.391 -7.871 1 98.38 44 PRO B O 1
ATOM 2490 N N . LEU B 1 45 ? 1.706 24.422 -7.055 1 98.81 45 LEU B N 1
ATOM 2491 C CA . LEU B 1 45 ? 1.487 24.844 -5.676 1 98.81 45 LEU B CA 1
ATOM 2492 C C . LEU B 1 45 ? 2.525 25.875 -5.254 1 98.81 45 LEU B C 1
ATOM 2494 O O . LEU B 1 45 ? 3.688 25.797 -5.656 1 98.81 45 LEU B O 1
ATOM 2498 N N . LYS B 1 46 ? 2.033 26.812 -4.441 1 98.56 46 LYS B N 1
ATOM 2499 C CA . LYS B 1 46 ? 2.922 27.844 -3.924 1 98.56 46 LYS B CA 1
ATOM 2500 C C . LYS B 1 46 ? 2.949 27.828 -2.398 1 98.56 46 LYS B C 1
ATOM 2502 O O . LYS B 1 46 ? 1.903 27.734 -1.753 1 98.56 46 LYS B O 1
ATOM 2507 N N . LEU B 1 47 ? 4.133 27.906 -1.88 1 98.25 47 LEU B N 1
ATOM 2508 C CA . LEU B 1 47 ? 4.305 27.953 -0.433 1 98.25 47 LEU B CA 1
ATOM 2509 C C . LEU B 1 47 ? 3.717 29.25 0.137 1 98.25 47 LEU B C 1
ATOM 2511 O O . LEU B 1 47 ? 3.936 30.328 -0.41 1 98.25 47 LEU B O 1
ATOM 2515 N N . MET B 1 48 ? 3.043 29.125 1.258 1 96.5 48 MET B N 1
ATOM 2516 C CA . MET B 1 48 ? 2.402 30.297 1.854 1 96.5 48 MET B CA 1
ATOM 2517 C C . MET B 1 48 ? 3.283 30.906 2.938 1 96.5 48 MET B C 1
ATOM 2519 O O . MET B 1 48 ? 3.287 32.125 3.129 1 96.5 48 MET B O 1
ATOM 2523 N N . ALA B 1 49 ? 3.979 30.109 3.68 1 95.25 49 ALA B N 1
ATOM 2524 C CA . ALA B 1 49 ? 4.852 30.531 4.77 1 95.25 49 ALA B CA 1
ATOM 2525 C C . ALA B 1 49 ? 5.934 29.5 5.047 1 95.25 49 ALA B C 1
ATOM 2527 O O . ALA B 1 49 ? 5.754 28.312 4.75 1 95.25 49 ALA B O 1
ATOM 2528 N N . PRO B 1 50 ? 7.059 29.906 5.559 1 97.25 50 PRO B N 1
ATOM 2529 C CA . PRO B 1 50 ? 8.125 28.953 5.891 1 97.25 50 PRO B CA 1
ATOM 2530 C C . PRO B 1 50 ? 7.871 28.219 7.207 1 97.25 50 PRO B C 1
ATOM 2532 O O . PRO B 1 50 ? 8.727 28.234 8.094 1 97.25 50 PRO B O 1
ATOM 2535 N N . VAL B 1 51 ? 6.75 27.625 7.359 1 96.88 51 VAL B N 1
ATOM 2536 C CA . VAL B 1 51 ? 6.266 26.922 8.539 1 96.88 51 VAL B CA 1
ATOM 2537 C C . VAL B 1 51 ? 5.918 25.484 8.172 1 96.88 51 VAL B C 1
ATOM 2539 O O . VAL B 1 51 ? 5.266 25.234 7.156 1 96.88 51 VAL B O 1
ATOM 2542 N N . VAL B 1 52 ? 6.48 24.562 8.891 1 98.06 52 VAL B N 1
ATOM 2543 C CA . VAL B 1 52 ? 6.039 23.172 8.82 1 98.06 52 VAL B CA 1
ATOM 2544 C C . VAL B 1 52 ? 4.965 22.922 9.875 1 98.06 52 VAL B C 1
ATOM 2546 O O . VAL B 1 52 ? 5.145 23.266 11.047 1 98.06 52 VAL B O 1
ATOM 2549 N N . CYS B 1 53 ? 3.869 22.438 9.43 1 97 53 CYS B N 1
ATOM 2550 C CA . CYS B 1 53 ? 2.842 21.906 10.32 1 97 53 CYS B CA 1
ATOM 2551 C C . CYS B 1 53 ? 2.912 20.391 10.398 1 97 53 CYS B C 1
ATOM 2553 O O . CYS B 1 53 ? 3.527 19.75 9.547 1 97 53 CYS B O 1
ATOM 2555 N N . GLY B 1 54 ? 2.316 19.875 11.461 1 97.88 54 GLY B N 1
ATOM 2556 C CA . GLY B 1 54 ? 2.268 18.422 11.578 1 97.88 54 GLY B CA 1
ATOM 2557 C C . GLY B 1 54 ? 1.345 17.953 12.688 1 97.88 54 GLY B C 1
ATOM 2558 O O . GLY B 1 54 ? 0.736 18.766 13.391 1 97.88 54 GLY B O 1
ATOM 2559 N N . TYR B 1 55 ? 1.264 16.625 12.727 1 98.44 55 TYR B N 1
ATOM 2560 C CA . TYR B 1 55 ? 0.473 16.016 13.789 1 98.44 55 TYR B CA 1
ATOM 2561 C C . TYR B 1 55 ? 0.914 14.578 14.047 1 98.44 55 TYR B C 1
ATOM 2563 O O . TYR B 1 55 ? 1.582 13.969 13.211 1 98.44 55 TYR B O 1
ATOM 2571 N N . VAL B 1 56 ? 0.698 14.078 15.195 1 98.94 56 VAL B N 1
ATOM 2572 C CA . VAL B 1 56 ? 0.631 12.672 15.57 1 98.94 56 VAL B CA 1
ATOM 2573 C C . VAL B 1 56 ? -0.719 12.367 16.219 1 98.94 56 VAL B C 1
ATOM 2575 O O . VAL B 1 56 ? -1.043 12.914 17.281 1 98.94 56 VAL B O 1
ATOM 2578 N N . VAL B 1 57 ? -1.476 11.484 15.562 1 98.75 57 VAL B N 1
ATOM 2579 C CA . VAL B 1 57 ? -2.855 11.344 16.016 1 98.75 57 VAL B CA 1
ATOM 2580 C C . VAL B 1 57 ? -3.238 9.859 16.047 1 98.75 57 VAL B C 1
ATOM 2582 O O . VAL B 1 57 ? -2.617 9.039 15.383 1 98.75 57 VAL B O 1
ATOM 2585 N N . HIS B 1 58 ? -4.203 9.578 16.922 1 98.44 58 HIS B N 1
ATOM 2586 C CA . HIS B 1 58 ? -4.941 8.32 16.938 1 98.44 58 HIS B CA 1
ATOM 2587 C C . HIS B 1 58 ? -6.219 8.422 16.109 1 98.44 58 HIS B C 1
ATOM 2589 O O . HIS B 1 58 ? -7.078 9.258 16.391 1 98.44 58 HIS B O 1
ATOM 2595 N N . MET B 1 59 ? -6.277 7.691 15.031 1 97.06 59 MET B N 1
ATOM 2596 C CA . MET B 1 59 ? -7.527 7.512 14.297 1 97.06 59 MET B CA 1
ATOM 2597 C C . MET B 1 59 ? -8.391 6.434 14.945 1 97.06 59 MET B C 1
ATOM 2599 O O . MET B 1 59 ? -8.195 5.242 14.695 1 97.06 59 MET B O 1
ATOM 2603 N N . GLY B 1 60 ? -9.375 6.863 15.625 1 95.19 60 GLY B N 1
ATOM 2604 C CA . GLY B 1 60 ? -10.086 5.949 16.516 1 95.19 60 GLY B CA 1
ATOM 2605 C C . GLY B 1 60 ? -11.148 5.141 15.797 1 95.19 60 GLY B C 1
ATOM 2606 O O . GLY B 1 60 ? -11.32 3.951 16.062 1 95.19 60 GLY B O 1
ATOM 2607 N N . LYS B 1 61 ? -11.891 5.832 14.914 1 93.81 61 LYS B N 1
ATOM 2608 C CA . LYS B 1 61 ? -13.016 5.16 14.266 1 93.81 61 LYS B CA 1
ATOM 2609 C C . LYS B 1 61 ? -13.031 5.449 12.766 1 93.81 61 LYS B C 1
ATOM 2611 O O . LYS B 1 61 ? -14.016 5.969 12.234 1 93.81 61 LYS B O 1
ATOM 2616 N N . PRO B 1 62 ? -11.984 5.078 12.07 1 94.69 62 PRO B N 1
ATOM 2617 C CA . PRO B 1 62 ? -12.07 5.172 10.609 1 94.69 62 PRO B CA 1
ATOM 2618 C C . PRO B 1 62 ? -13.125 4.23 10.023 1 94.69 62 PRO B C 1
ATOM 2620 O O . PRO B 1 62 ? -13.375 3.158 10.578 1 94.69 62 PRO B O 1
ATOM 2623 N N . THR B 1 63 ? -13.648 4.566 8.867 1 93.62 63 THR B N 1
ATOM 2624 C CA . THR B 1 63 ? -14.75 3.785 8.305 1 93.62 63 THR B CA 1
ATOM 2625 C C . THR B 1 63 ? -14.219 2.725 7.348 1 93.62 63 THR B C 1
ATOM 2627 O O . THR B 1 63 ? -14.992 1.935 6.801 1 93.62 63 THR B O 1
ATOM 2630 N N . PHE B 1 64 ? -12.945 2.609 7.125 1 93.81 64 PHE B N 1
ATOM 2631 C CA . PHE B 1 64 ? -12.406 1.707 6.117 1 93.81 64 PHE B CA 1
ATOM 2632 C C . PHE B 1 64 ? -11.32 0.818 6.711 1 93.81 64 PHE B C 1
ATOM 2634 O O . PHE B 1 64 ? -10.672 0.058 5.988 1 93.81 64 PHE B O 1
ATOM 2641 N N . SER B 1 65 ? -11.102 0.966 8.016 1 93.69 65 SER B N 1
ATOM 2642 C CA . SER B 1 65 ? -10.031 0.219 8.664 1 93.69 65 SER B CA 1
ATOM 2643 C C . SER B 1 65 ? -10.25 0.121 10.164 1 93.69 65 SER B C 1
ATOM 2645 O O . SER B 1 65 ? -11.141 0.777 10.711 1 93.69 65 SER B O 1
ATOM 2647 N N . ALA B 1 66 ? -9.445 -0.727 10.781 1 93.31 66 ALA B N 1
ATOM 2648 C CA . ALA B 1 66 ? -9.281 -0.667 12.234 1 93.31 66 ALA B CA 1
ATOM 2649 C C . ALA B 1 66 ? -8.539 0.597 12.648 1 93.31 66 ALA B C 1
ATOM 2651 O O . ALA B 1 66 ? -7.969 1.297 11.805 1 93.31 66 ALA B O 1
ATOM 2652 N N . PRO B 1 67 ? -8.586 0.909 13.938 1 95.06 67 PRO B N 1
ATOM 2653 C CA . PRO B 1 67 ? -7.887 2.113 14.398 1 95.06 67 PRO B CA 1
ATOM 2654 C C . PRO B 1 67 ? -6.387 2.064 14.125 1 95.06 67 PRO B C 1
ATOM 2656 O O . PRO B 1 67 ? -5.809 0.979 14.023 1 95.06 67 PRO B O 1
ATOM 2659 N N . TYR B 1 68 ? -5.766 3.205 14.008 1 96.56 68 TYR B N 1
ATOM 2660 C CA . TYR B 1 68 ? -4.328 3.305 13.789 1 96.56 68 TYR B CA 1
ATOM 2661 C C . TYR B 1 68 ? -3.799 4.66 14.234 1 96.56 68 TYR B C 1
ATOM 2663 O O . TYR B 1 68 ? -4.578 5.562 14.555 1 96.56 68 TYR B O 1
ATOM 2671 N N . LEU B 1 69 ? -2.5 4.762 14.352 1 98.69 69 LEU B N 1
ATOM 2672 C CA . LEU B 1 69 ? -1.811 6.023 14.594 1 98.69 69 LEU B CA 1
ATOM 2673 C C . LEU B 1 69 ? -1.204 6.566 13.305 1 98.69 69 LEU B C 1
ATOM 2675 O O . LEU B 1 69 ? -0.788 5.797 12.43 1 98.69 69 LEU B O 1
ATOM 2679 N N . GLU B 1 70 ? -1.213 7.863 13.164 1 98.88 70 GLU B N 1
ATOM 2680 C CA . GLU B 1 70 ? -0.706 8.523 11.961 1 98.88 70 GLU B CA 1
ATOM 2681 C C . GLU B 1 70 ? 0.124 9.75 12.32 1 98.88 70 GLU B C 1
ATOM 2683 O O . GLU B 1 70 ? -0.23 10.508 13.234 1 98.88 70 GLU B O 1
ATOM 2688 N N . GLU B 1 71 ? 1.245 9.883 11.711 1 98.88 71 GLU B N 1
ATOM 2689 C CA . GLU B 1 71 ? 2.086 11.078 11.75 1 98.88 71 GLU B CA 1
ATOM 2690 C C . GLU B 1 71 ? 2.184 11.727 10.375 1 98.88 71 GLU B C 1
ATOM 2692 O O . GLU B 1 71 ? 2.277 11.039 9.359 1 98.88 71 GLU B O 1
ATOM 2697 N N . SER B 1 72 ? 2.174 13.086 10.312 1 98.81 72 SER B N 1
ATOM 2698 C CA . SER B 1 72 ? 2.406 13.805 9.062 1 98.81 72 SER B CA 1
ATOM 2699 C C . SER B 1 72 ? 3.145 15.117 9.312 1 98.81 72 SER B C 1
ATOM 2701 O O . SER B 1 72 ? 2.953 15.758 10.344 1 98.81 72 SER B O 1
ATOM 2703 N N . LEU B 1 73 ? 4.027 15.5 8.445 1 98.81 73 LEU B N 1
ATOM 2704 C CA . LEU B 1 73 ? 4.547 16.844 8.242 1 98.81 73 LEU B CA 1
ATOM 2705 C C . LEU B 1 73 ? 4.016 17.438 6.941 1 98.81 73 LEU B C 1
ATOM 2707 O O . LEU B 1 73 ? 4.027 16.781 5.902 1 98.81 73 LEU B O 1
ATOM 2711 N N . PHE B 1 74 ? 3.525 18.688 7 1 98.38 74 PHE B N 1
ATOM 2712 C CA . PHE B 1 74 ? 2.982 19.281 5.785 1 98.38 74 PHE B CA 1
ATOM 2713 C C . PHE B 1 74 ? 3.223 20.797 5.766 1 98.38 74 PHE B C 1
ATOM 2715 O O . PHE B 1 74 ? 3.551 21.391 6.797 1 98.38 74 PHE B O 1
ATOM 2722 N N . ALA B 1 75 ? 3.154 21.375 4.625 1 98.31 75 ALA B N 1
ATOM 2723 C CA . ALA B 1 75 ? 3.229 22.828 4.41 1 98.31 75 ALA B CA 1
ATOM 2724 C C . ALA B 1 75 ? 1.863 23.391 4.031 1 98.31 75 ALA B C 1
ATOM 2726 O O . ALA B 1 75 ? 1.022 22.688 3.473 1 98.31 75 ALA B O 1
ATOM 2727 N N . LEU B 1 76 ? 1.656 24.578 4.41 1 96.44 76 LEU B N 1
ATOM 2728 C CA . LEU B 1 76 ? 0.504 25.312 3.889 1 96.44 76 LEU B CA 1
ATOM 2729 C C . LEU B 1 76 ? 0.824 25.938 2.531 1 96.44 76 LEU B C 1
ATOM 2731 O O . LEU B 1 76 ? 1.855 26.594 2.373 1 96.44 76 LEU B O 1
ATOM 2735 N N . VAL B 1 77 ? -0.077 25.656 1.568 1 98.44 77 VAL B N 1
ATOM 2736 C CA . VAL B 1 77 ? 0.196 26.047 0.19 1 98.44 77 VAL B CA 1
ATOM 2737 C C . VAL B 1 77 ? -1.07 26.609 -0.447 1 98.44 77 VAL B C 1
ATOM 2739 O O . VAL B 1 77 ? -2.156 26.516 0.131 1 98.44 77 VAL B O 1
ATOM 2742 N N . SER B 1 78 ? -0.88 27.219 -1.583 1 98.25 78 SER B N 1
ATOM 2743 C CA . SER B 1 78 ? -1.994 27.703 -2.396 1 98.25 78 SER B CA 1
ATOM 2744 C C . SER B 1 78 ? -1.885 27.188 -3.832 1 98.25 78 SER B C 1
ATOM 2746 O O . SER B 1 78 ? -0.781 26.984 -4.344 1 98.25 78 SER B O 1
ATOM 2748 N N . TYR B 1 79 ? -2.971 26.859 -4.41 1 98.56 79 TYR B N 1
ATOM 2749 C CA . TYR B 1 79 ? -3.102 26.562 -5.832 1 98.56 79 TYR B CA 1
ATOM 2750 C C . TYR B 1 79 ? -3.703 27.75 -6.578 1 98.56 79 TYR B C 1
ATOM 2752 O O . TYR B 1 79 ? -4.82 28.172 -6.281 1 98.56 79 TYR B O 1
ATOM 2760 N N . LYS B 1 80 ? -2.988 28.375 -7.512 1 97.25 80 LYS B N 1
ATOM 2761 C CA . LYS B 1 80 ? -3.381 29.516 -8.328 1 97.25 80 LYS B CA 1
ATOM 2762 C C . LYS B 1 80 ? -3.787 30.703 -7.457 1 97.25 80 LYS B C 1
ATOM 2764 O O . LYS B 1 80 ? -4.711 31.438 -7.801 1 97.25 80 LYS B O 1
ATOM 2769 N N . ASP B 1 81 ? -3.258 30.781 -6.305 1 96.12 81 ASP B N 1
ATOM 2770 C CA . ASP B 1 81 ? -3.461 31.859 -5.344 1 96.12 81 ASP B CA 1
ATOM 2771 C C . ASP B 1 81 ? -4.926 31.953 -4.918 1 96.12 81 ASP B C 1
ATOM 2773 O O . ASP B 1 81 ? -5.414 33.031 -4.59 1 96.12 81 ASP B O 1
ATOM 2777 N N . LYS B 1 82 ? -5.68 30.938 -5.078 1 95.62 82 LYS B N 1
ATOM 2778 C CA . LYS B 1 82 ? -7.105 30.938 -4.762 1 95.62 82 LYS B CA 1
ATOM 2779 C C . LYS B 1 82 ? -7.457 29.812 -3.789 1 95.62 82 LYS B C 1
ATOM 2781 O O . LYS B 1 82 ? -8.039 30.062 -2.732 1 95.62 82 LYS B O 1
ATOM 2786 N N . MET B 1 83 ? -7.094 28.672 -4.098 1 97.06 83 MET B N 1
ATOM 2787 C CA . MET B 1 83 ? -7.395 27.531 -3.238 1 97.06 83 MET B CA 1
ATOM 2788 C C . MET B 1 83 ? -6.246 27.266 -2.271 1 97.06 83 MET B C 1
ATOM 2790 O O . MET B 1 83 ? -5.137 26.938 -2.697 1 97.06 83 MET B O 1
ATOM 2794 N N . MET B 1 84 ? -6.508 27.453 -0.989 1 96.62 84 MET B N 1
ATOM 2795 C CA . MET B 1 84 ? -5.5 27.203 0.037 1 96.62 84 MET B CA 1
ATOM 2796 C C . MET B 1 84 ? -5.688 25.828 0.66 1 96.62 84 MET B C 1
ATOM 2798 O O . MET B 1 84 ? -6.797 25.281 0.666 1 96.62 84 MET B O 1
ATOM 2802 N N . GLY B 1 85 ? -4.555 25.266 1.128 1 97.19 85 GLY B N 1
ATOM 2803 C CA . GLY B 1 85 ? -4.645 23.969 1.776 1 97.19 85 GLY B CA 1
ATOM 2804 C C . GLY B 1 85 ? -3.295 23.422 2.215 1 97.19 85 GLY B C 1
ATOM 2805 O O . GLY B 1 85 ? -2.311 24.156 2.266 1 97.19 85 GLY B O 1
ATOM 2806 N N . ALA B 1 86 ? -3.348 22.203 2.654 1 97.62 86 ALA B N 1
ATOM 2807 C CA . ALA B 1 86 ? -2.15 21.516 3.125 1 97.62 86 ALA B CA 1
ATOM 2808 C C . ALA B 1 86 ? -1.508 20.703 2 1 97.62 86 ALA B C 1
ATOM 2810 O O . ALA B 1 86 ? -2.207 20.141 1.156 1 97.62 86 ALA B O 1
ATOM 2811 N N . TYR B 1 87 ? -0.218 20.672 1.964 1 98.75 87 TYR B N 1
ATOM 2812 C CA . TYR B 1 87 ? 0.557 19.719 1.161 1 98.75 87 TYR B CA 1
ATOM 2813 C C . TYR B 1 87 ? 1.411 18.828 2.047 1 98.75 87 TYR B C 1
ATOM 2815 O O . TYR B 1 87 ? 2.52 19.203 2.438 1 98.75 87 TYR B O 1
ATOM 2823 N N . PRO B 1 88 ? 0.918 17.625 2.342 1 98.75 88 PRO B N 1
ATOM 2824 C CA . PRO B 1 88 ? 1.717 16.688 3.133 1 98.75 88 PRO B CA 1
ATOM 2825 C C . PRO B 1 88 ? 2.971 16.203 2.4 1 98.75 88 PRO B C 1
ATOM 2827 O O . PRO B 1 88 ? 2.891 15.789 1.243 1 98.75 88 PRO B O 1
ATOM 2830 N N . ILE B 1 89 ? 4.051 16.281 3.104 1 98.31 89 ILE B N 1
ATOM 2831 C CA . ILE B 1 89 ? 5.336 15.836 2.572 1 98.31 89 ILE B CA 1
ATOM 2832 C C . ILE B 1 89 ? 5.516 14.344 2.84 1 98.31 89 ILE B C 1
ATOM 2834 O O . ILE B 1 89 ? 6.145 13.641 2.047 1 98.31 89 ILE B O 1
ATOM 2838 N N . ASN B 1 90 ? 4.922 13.914 3.936 1 98.31 90 ASN B N 1
ATOM 2839 C CA . ASN B 1 90 ? 4.941 12.508 4.316 1 98.31 90 ASN B CA 1
ATOM 2840 C C . ASN B 1 90 ? 3.742 12.141 5.188 1 98.31 90 ASN B C 1
ATOM 2842 O O . ASN B 1 90 ? 3.111 13.023 5.781 1 98.31 90 ASN B O 1
ATOM 2846 N N . LEU B 1 91 ? 3.428 10.898 5.211 1 98.81 91 LEU B N 1
ATOM 2847 C CA . LEU B 1 91 ? 2.557 10.289 6.211 1 98.81 91 LEU B CA 1
ATOM 2848 C C . LEU B 1 91 ? 3.078 8.922 6.629 1 98.81 91 LEU B C 1
ATOM 2850 O O . LEU B 1 91 ? 3.436 8.102 5.781 1 98.81 91 LEU B O 1
ATOM 2854 N N . LEU B 1 92 ? 3.164 8.68 7.961 1 98.94 92 LEU B N 1
ATOM 2855 C CA . LEU B 1 92 ? 3.523 7.375 8.516 1 98.94 92 LEU B CA 1
ATOM 2856 C C . LEU B 1 92 ? 2.402 6.828 9.391 1 98.94 92 LEU B C 1
ATOM 2858 O O . LEU B 1 92 ? 1.851 7.551 10.219 1 98.94 92 LEU B O 1
ATOM 2862 N N . LEU B 1 93 ? 2.082 5.582 9.172 1 98.88 93 LEU B N 1
ATOM 2863 C CA . LEU B 1 93 ? 0.995 4.957 9.914 1 98.88 93 LEU B CA 1
ATOM 2864 C C . LEU B 1 93 ? 1.499 3.752 10.711 1 98.88 93 LEU B C 1
ATOM 2866 O O . LEU B 1 93 ? 2.455 3.09 10.297 1 98.88 93 LEU B O 1
ATOM 2870 N N . HIS B 1 94 ? 0.815 3.445 11.82 1 98.44 94 HIS B N 1
ATOM 2871 C CA . HIS B 1 94 ? 1.114 2.297 12.664 1 98.44 94 HIS B CA 1
ATOM 2872 C C . HIS B 1 94 ? -0.142 1.783 13.359 1 98.44 94 HIS B C 1
ATOM 2874 O O . HIS B 1 94 ? -1.018 2.57 13.727 1 98.44 94 HIS B O 1
ATOM 2880 N N . GLY B 1 95 ? -0.161 0.533 13.562 1 96 95 GLY B N 1
ATOM 2881 C CA . GLY B 1 95 ? -1.266 -0.068 14.289 1 96 95 GLY B CA 1
ATOM 2882 C C . GLY B 1 95 ? -2.082 -1.032 13.453 1 96 95 GLY B C 1
ATOM 2883 O O . GLY B 1 95 ? -1.743 -1.299 12.297 1 96 95 GLY B O 1
ATOM 2884 N N . PRO B 1 96 ? -3.189 -1.518 13.984 1 94.06 96 PRO B N 1
ATOM 2885 C CA . PRO B 1 96 ? -3.955 -2.59 13.344 1 94.06 96 PRO B CA 1
ATOM 2886 C C . PRO B 1 96 ? -4.586 -2.156 12.023 1 94.06 96 PRO B C 1
ATOM 2888 O O . PRO B 1 96 ? -4.797 -2.984 11.133 1 94.06 96 PRO B O 1
ATOM 2891 N N . GLY B 1 97 ? -4.871 -0.893 11.898 1 95.31 97 GLY B N 1
ATOM 2892 C CA . GLY B 1 97 ? -5.512 -0.417 10.688 1 95.31 97 GLY B CA 1
ATOM 2893 C C . GLY B 1 97 ? -4.539 0.228 9.711 1 95.31 97 GLY B C 1
ATOM 2894 O O . GLY B 1 97 ? -4.949 0.749 8.672 1 95.31 97 GLY B O 1
ATOM 2895 N N . ALA B 1 98 ? -3.248 0.202 10.016 1 97.12 98 ALA B N 1
ATOM 2896 C CA . ALA B 1 98 ? -2.264 0.983 9.273 1 97.12 98 ALA B CA 1
ATOM 2897 C C . ALA B 1 98 ? -2.182 0.522 7.82 1 97.12 98 ALA B C 1
ATOM 2899 O O . ALA B 1 98 ? -2.133 1.346 6.902 1 97.12 98 ALA B O 1
ATOM 2900 N N . GLU B 1 99 ? -2.172 -0.792 7.543 1 97.38 99 GLU B N 1
ATOM 2901 C CA . GLU B 1 99 ? -2.08 -1.285 6.172 1 97.38 99 GLU B CA 1
ATOM 2902 C C . GLU B 1 99 ? -3.24 -0.774 5.324 1 97.38 99 GLU B C 1
ATOM 2904 O O . GLU B 1 99 ? -3.031 -0.245 4.23 1 97.38 99 GLU B O 1
ATOM 2909 N N . SER B 1 100 ? -4.449 -0.926 5.867 1 96.25 100 SER B N 1
ATOM 2910 C CA . SER B 1 100 ? -5.629 -0.462 5.145 1 96.25 100 SER B CA 1
ATOM 2911 C C . SER B 1 100 ? -5.586 1.047 4.926 1 96.25 100 SER B C 1
ATOM 2913 O O . SER B 1 100 ? -5.98 1.538 3.865 1 96.25 100 SER B O 1
ATOM 2915 N N . GLY B 1 101 ? -5.129 1.723 5.953 1 97.19 101 GLY B N 1
ATOM 2916 C CA . GLY B 1 101 ? -4.965 3.16 5.809 1 97.19 101 GLY B CA 1
ATOM 2917 C C . GLY B 1 101 ? -4 3.545 4.703 1 97.19 101 GLY B C 1
ATOM 2918 O O . GLY B 1 101 ? -4.262 4.473 3.936 1 97.19 101 GLY B O 1
ATOM 2919 N N . VAL B 1 102 ? -2.91 2.834 4.637 1 98.69 102 VAL B N 1
ATOM 2920 C CA . VAL B 1 102 ? -1.901 3.098 3.617 1 98.69 102 VAL B CA 1
ATOM 2921 C C . VAL B 1 102 ? -2.484 2.824 2.232 1 98.69 102 VAL B C 1
ATOM 2923 O O . VAL B 1 102 ? -2.395 3.668 1.337 1 98.69 102 VAL B O 1
ATOM 2926 N N . ILE B 1 103 ? -3.119 1.71 2.07 1 98.19 103 ILE B N 1
ATOM 2927 C CA . ILE B 1 103 ? -3.652 1.307 0.774 1 98.19 103 ILE B CA 1
ATOM 2928 C C . ILE B 1 103 ? -4.746 2.279 0.342 1 98.19 103 ILE B C 1
ATOM 2930 O O . ILE B 1 103 ? -4.746 2.762 -0.793 1 98.19 103 ILE B O 1
ATOM 2934 N N . ALA B 1 104 ? -5.641 2.621 1.249 1 96.94 104 ALA B N 1
ATOM 2935 C CA . ALA B 1 104 ? -6.75 3.518 0.932 1 96.94 104 ALA B CA 1
ATOM 2936 C C . ALA B 1 104 ? -6.242 4.883 0.481 1 96.94 104 ALA B C 1
ATOM 2938 O O . ALA B 1 104 ? -6.723 5.434 -0.511 1 96.94 104 ALA B O 1
ATOM 2939 N N . GLY B 1 105 ? -5.312 5.395 1.208 1 97.44 105 GLY B N 1
ATOM 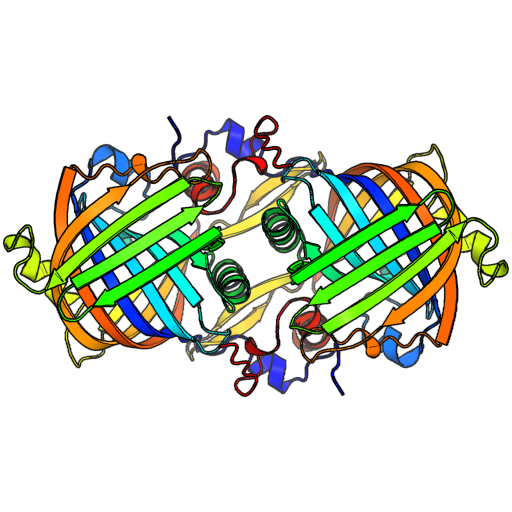2940 C CA . GLY B 1 105 ? -4.801 6.719 0.892 1 97.44 105 GLY B CA 1
ATOM 2941 C C . GLY B 1 105 ? -4.023 6.766 -0.409 1 97.44 105 GLY B C 1
ATOM 2942 O O . GLY B 1 105 ? -4.227 7.66 -1.23 1 97.44 105 GLY B O 1
ATOM 2943 N N . ARG B 1 106 ? -3.137 5.805 -0.582 1 98.06 106 ARG B N 1
ATOM 2944 C CA . ARG B 1 106 ? -2.295 5.785 -1.774 1 98.06 106 ARG B CA 1
ATOM 2945 C C . ARG B 1 106 ? -3.133 5.574 -3.031 1 98.06 106 ARG B C 1
ATOM 2947 O O . ARG B 1 106 ? -3.016 6.332 -3.996 1 98.06 106 ARG B O 1
ATOM 2954 N N . GLU B 1 107 ? -3.99 4.613 -2.986 1 96.62 107 GLU B N 1
ATOM 2955 C CA . GLU B 1 107 ? -4.75 4.273 -4.184 1 96.62 107 GLU B CA 1
ATOM 2956 C C . GLU B 1 107 ? -5.898 5.254 -4.406 1 96.62 107 GLU B C 1
ATOM 2958 O O . GLU B 1 107 ? -6.285 5.516 -5.547 1 96.62 107 GLU B O 1
ATOM 2963 N N . GLY B 1 108 ? -6.418 5.828 -3.369 1 95 108 GLY B N 1
ATOM 2964 C CA . GLY B 1 108 ? -7.566 6.711 -3.488 1 95 108 GLY B CA 1
ATOM 2965 C C . GLY B 1 108 ? -7.199 8.102 -3.973 1 95 108 GLY B C 1
ATOM 2966 O O . GLY B 1 108 ? -7.891 8.672 -4.816 1 95 108 GLY B O 1
ATOM 2967 N N . ALA B 1 109 ? -6.125 8.625 -3.398 1 94.75 109 ALA B N 1
ATOM 2968 C CA . ALA B 1 109 ? -5.883 10.039 -3.695 1 94.75 109 ALA B CA 1
ATOM 2969 C C . ALA B 1 109 ? -4.391 10.312 -3.871 1 94.75 109 ALA B C 1
ATOM 2971 O O . ALA B 1 109 ? -3.965 11.469 -3.9 1 94.75 109 ALA B O 1
ATOM 2972 N N . GLY B 1 110 ? -3.578 9.289 -3.938 1 96.88 110 GLY B N 1
ATOM 2973 C CA . GLY B 1 110 ? -2.152 9.508 -4.121 1 96.88 110 GLY B CA 1
ATOM 2974 C C . GLY B 1 110 ? -1.463 10.023 -2.873 1 96.88 110 GLY B C 1
ATOM 2975 O O . GLY B 1 110 ? -0.461 10.742 -2.963 1 96.88 110 GLY B O 1
ATOM 2976 N N . ILE B 1 111 ? -1.999 9.719 -1.696 1 98.5 111 ILE B N 1
ATOM 2977 C CA . ILE B 1 111 ? -1.44 10.188 -0.433 1 98.5 111 ILE B CA 1
ATOM 2978 C C . ILE B 1 111 ? -0.121 9.477 -0.155 1 98.5 111 ILE B C 1
ATOM 2980 O O . ILE B 1 111 ? -0.016 8.258 -0.337 1 98.5 111 ILE B O 1
ATOM 2984 N N . PRO B 1 112 ? 0.935 10.219 0.205 1 98.69 112 PRO B N 1
ATOM 2985 C CA . PRO B 1 112 ? 2.264 9.633 0.407 1 98.69 112 PRO B CA 1
ATOM 2986 C C . PRO B 1 112 ? 2.375 8.867 1.722 1 98.69 112 PRO B C 1
ATOM 2988 O O . PRO B 1 112 ? 3.219 9.188 2.561 1 98.69 112 PRO B O 1
ATOM 2991 N N . LYS B 1 113 ? 1.644 7.793 1.847 1 98.81 113 LYS B N 1
ATOM 2992 C CA . LYS B 1 113 ? 1.588 7.023 3.086 1 98.81 113 LYS B CA 1
ATOM 2993 C C . LYS B 1 113 ? 2.557 5.844 3.043 1 98.81 113 LYS B C 1
ATOM 2995 O O . LYS B 1 113 ? 2.652 5.148 2.029 1 98.81 113 LYS B O 1
ATOM 3000 N N . LYS B 1 114 ? 3.34 5.676 4.137 1 98.75 114 LYS B N 1
ATOM 3001 C CA . LYS B 1 114 ? 4.172 4.512 4.43 1 98.75 114 LYS B CA 1
ATOM 3002 C C . LYS B 1 114 ? 3.898 3.98 5.836 1 98.75 114 LYS B C 1
ATOM 3004 O O . LYS B 1 114 ? 3.15 4.594 6.598 1 98.75 114 LYS B O 1
ATOM 3009 N N . LEU B 1 115 ? 4.445 2.836 6.121 1 98.75 115 LEU B N 1
ATOM 3010 C CA . LEU B 1 115 ? 4.293 2.258 7.453 1 98.75 115 LEU B CA 1
ATOM 3011 C C . LEU B 1 115 ? 5.449 2.668 8.359 1 98.75 115 LEU B C 1
ATOM 3013 O O . LEU B 1 115 ? 6.602 2.711 7.918 1 98.75 115 LEU B O 1
ATOM 3017 N N . ALA B 1 116 ? 5.117 2.969 9.555 1 98.75 116 ALA B N 1
ATOM 3018 C CA . ALA B 1 116 ? 6.113 3.123 10.609 1 98.75 116 ALA B CA 1
ATOM 3019 C C . ALA B 1 116 ? 6.363 1.799 11.32 1 98.75 116 ALA B C 1
ATOM 3021 O O . ALA B 1 116 ? 5.527 0.8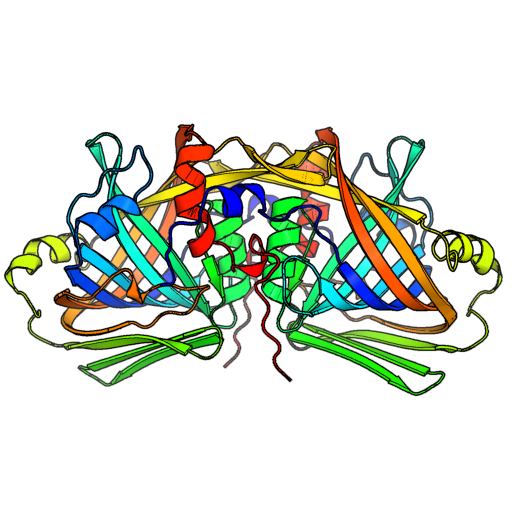94 11.281 1 98.75 116 ALA B O 1
ATOM 3022 N N . ASP B 1 117 ? 7.566 1.713 11.953 1 97.19 117 ASP B N 1
ATOM 3023 C CA . ASP B 1 117 ? 7.828 0.575 12.828 1 97.19 117 ASP B CA 1
ATOM 3024 C C . ASP B 1 117 ? 7.051 0.696 14.133 1 97.19 117 ASP B C 1
ATOM 3026 O O . ASP B 1 117 ? 6.574 -0.305 14.68 1 97.19 117 ASP B O 1
ATOM 3030 N N . ASP B 1 118 ? 7 1.91 14.625 1 98.44 118 ASP B N 1
ATOM 3031 C CA . ASP B 1 118 ? 6.301 2.184 15.883 1 98.44 118 ASP B CA 1
ATOM 3032 C C . ASP B 1 118 ? 5.906 3.656 15.977 1 98.44 118 ASP B C 1
ATOM 3034 O O . ASP B 1 118 ? 6.668 4.539 15.57 1 98.44 118 ASP B O 1
ATOM 3038 N N . ILE B 1 119 ? 4.719 3.928 16.453 1 98.88 119 ILE B N 1
ATOM 3039 C CA . ILE B 1 119 ? 4.266 5.246 16.891 1 98.88 119 ILE B CA 1
ATOM 3040 C C . ILE B 1 119 ? 3.66 5.145 18.281 1 98.88 119 ILE B C 1
ATOM 3042 O O . ILE B 1 119 ? 2.779 4.312 18.531 1 98.88 119 ILE B O 1
ATOM 3046 N N . GLU B 1 120 ? 4.133 5.938 19.141 1 98.81 120 GLU B N 1
ATOM 3047 C CA . GLU B 1 120 ? 3.578 6.02 20.5 1 98.81 120 GLU B CA 1
ATOM 3048 C C . GLU B 1 120 ? 3.016 7.41 20.781 1 98.81 120 GLU B C 1
ATOM 3050 O O . GLU B 1 120 ? 3.656 8.414 20.469 1 98.81 120 GLU B O 1
ATOM 3055 N N . LEU B 1 121 ? 1.844 7.488 21.281 1 98.81 121 LEU B N 1
ATOM 3056 C CA . LEU B 1 121 ? 1.162 8.703 21.703 1 98.81 121 LEU B CA 1
ATOM 3057 C C . LEU B 1 121 ? 0.634 8.547 23.141 1 98.81 121 LEU B C 1
ATOM 3059 O O . LEU B 1 121 ? -0.166 7.652 23.406 1 98.81 121 LEU B O 1
ATOM 3063 N N . ARG B 1 122 ? 1.141 9.391 24.016 1 98.5 122 ARG B N 1
ATOM 3064 C CA . ARG B 1 122 ? 0.768 9.312 25.438 1 98.5 122 ARG B CA 1
ATOM 3065 C C . ARG B 1 122 ? 0.342 10.68 25.969 1 98.5 122 ARG B C 1
ATOM 3067 O O . ARG B 1 122 ? 1.038 11.672 25.766 1 98.5 122 ARG B O 1
ATOM 3074 N N . ARG B 1 123 ? -0.766 10.695 26.562 1 98.38 123 ARG B N 1
ATOM 3075 C CA . ARG B 1 123 ? -1.178 11.898 27.297 1 98.38 123 ARG B CA 1
ATOM 3076 C C . ARG B 1 123 ? -1.343 11.617 28.781 1 98.38 123 ARG B C 1
ATOM 3078 O O . ARG B 1 123 ? -1.866 10.562 29.156 1 98.38 123 ARG B O 1
ATOM 3085 N N . ASN B 1 124 ? -0.892 12.492 29.578 1 97.88 124 ASN B N 1
ATOM 3086 C CA . ASN B 1 124 ? -1.131 12.547 31.016 1 97.88 124 ASN B CA 1
ATOM 3087 C C . ASN B 1 124 ? -1.576 13.938 31.469 1 97.88 124 ASN B C 1
ATOM 3089 O O . ASN B 1 124 ? -0.751 14.836 31.609 1 97.88 124 ASN B O 1
ATOM 3093 N N . ASP B 1 125 ? -2.883 14.109 31.688 1 96.88 125 ASP B N 1
ATOM 3094 C CA . ASP B 1 125 ? -3.48 15.383 32.094 1 96.88 125 ASP B CA 1
ATOM 3095 C C . ASP B 1 125 ? -3.076 16.5 31.125 1 96.88 125 ASP B C 1
ATOM 3097 O O . ASP B 1 125 ? -3.477 16.5 29.953 1 96.88 125 ASP B O 1
ATOM 3101 N N . ASN B 1 126 ? -2.125 17.359 31.547 1 98 126 ASN B N 1
ATOM 3102 C CA . ASN B 1 126 ? -1.832 18.578 30.812 1 98 126 ASN B CA 1
ATOM 3103 C C . ASN B 1 126 ? -0.551 18.453 29.984 1 98 126 ASN B C 1
ATOM 3105 O O . ASN B 1 126 ? 0.057 19.453 29.609 1 98 126 ASN B O 1
ATOM 3109 N N . SER B 1 127 ? -0.198 17.234 29.75 1 98.62 127 SER B N 1
ATOM 3110 C CA . SER B 1 127 ? 0.978 17 28.922 1 98.62 127 SER B CA 1
ATOM 3111 C C . SER B 1 127 ? 0.814 15.758 28.062 1 98.62 127 SER B C 1
ATOM 3113 O O . SER B 1 127 ? 0.083 14.836 28.438 1 98.62 127 SER B O 1
ATOM 3115 N N . ALA B 1 128 ? 1.442 15.766 26.922 1 98.81 128 ALA B N 1
ATOM 3116 C CA . ALA B 1 128 ? 1.438 14.609 26.016 1 98.81 128 ALA B CA 1
ATOM 3117 C C . ALA B 1 128 ? 2.756 14.508 25.25 1 98.81 128 ALA B C 1
ATOM 3119 O O . ALA B 1 128 ? 3.453 15.508 25.062 1 98.81 128 ALA B O 1
ATOM 3120 N N . THR B 1 129 ? 3.111 13.289 24.922 1 98.88 129 THR B N 1
ATOM 3121 C CA . THR B 1 129 ? 4.301 13 24.125 1 98.88 129 THR B CA 1
ATOM 3122 C C . THR B 1 129 ? 3.975 12.031 23 1 98.88 129 THR B C 1
ATOM 3124 O O . THR B 1 129 ? 3.033 11.242 23.094 1 98.88 129 THR B O 1
ATOM 3127 N N . ALA B 1 130 ? 4.715 12.188 21.906 1 98.88 130 ALA B N 1
ATOM 3128 C CA . ALA B 1 130 ? 4.625 11.227 20.812 1 98.88 130 ALA B CA 1
ATOM 3129 C C . ALA B 1 130 ? 5.996 10.953 20.219 1 98.88 130 ALA B C 1
ATOM 3131 O O . ALA B 1 130 ? 6.832 11.852 20.109 1 98.88 130 ALA B O 1
ATOM 3132 N N . THR B 1 131 ? 6.246 9.727 19.844 1 98.94 131 THR B N 1
ATOM 3133 C CA . THR B 1 131 ? 7.445 9.312 19.125 1 98.94 131 THR B CA 1
ATOM 3134 C C . THR B 1 131 ? 7.078 8.508 17.891 1 98.94 131 THR B C 1
ATOM 3136 O O . THR B 1 131 ? 6.078 7.789 17.875 1 98.94 131 THR B O 1
ATOM 3139 N N . VAL B 1 132 ? 7.832 8.688 16.875 1 98.88 132 VAL B N 1
ATOM 3140 C CA . VAL B 1 132 ? 7.688 7.945 15.617 1 98.88 132 VAL B CA 1
ATOM 3141 C C . VAL B 1 132 ? 9.008 7.285 15.25 1 98.88 132 VAL B C 1
ATOM 3143 O O . VAL B 1 132 ? 10.039 7.957 15.141 1 98.88 132 VAL B O 1
ATOM 3146 N N . GLU B 1 133 ? 8.953 5.992 15.031 1 98.69 133 GLU B N 1
ATOM 3147 C CA . GLU B 1 133 ? 10.156 5.219 14.727 1 98.69 133 GLU B CA 1
ATOM 3148 C C . GLU B 1 133 ? 10.031 4.492 13.391 1 98.69 133 GLU B C 1
ATOM 3150 O O . GLU B 1 133 ? 8.969 3.953 13.078 1 98.69 133 GLU B O 1
ATOM 3155 N N . ARG B 1 134 ? 11 4.523 12.625 1 97.44 134 ARG B N 1
ATOM 3156 C CA . ARG B 1 134 ? 11.086 3.762 11.383 1 97.44 134 ARG B CA 1
ATOM 3157 C C . ARG B 1 134 ? 12.531 3.469 11.016 1 97.44 134 ARG B C 1
ATOM 3159 O O . ARG B 1 134 ? 13.398 4.34 11.133 1 97.44 134 ARG B O 1
ATOM 3166 N N . HIS B 1 135 ? 12.773 2.209 10.633 1 93.69 135 HIS B N 1
ATOM 3167 C CA . HIS B 1 135 ? 14.062 1.702 10.18 1 93.69 135 HIS B CA 1
ATOM 3168 C C . HIS B 1 135 ? 15.133 1.901 11.242 1 93.69 135 HIS B C 1
ATOM 3170 O O . HIS B 1 135 ? 16.234 2.357 10.945 1 93.69 135 HIS B O 1
ATOM 3176 N N . GLY B 1 136 ? 14.719 1.708 12.477 1 91.06 136 GLY B N 1
ATOM 3177 C CA . GLY B 1 136 ? 15.648 1.643 13.586 1 91.06 136 GLY B CA 1
ATOM 3178 C C . GLY B 1 136 ? 15.977 3.004 14.172 1 91.06 136 GLY B C 1
ATOM 3179 O O . GLY B 1 136 ? 16.875 3.125 15.016 1 91.06 136 GLY B O 1
ATOM 3180 N N . LYS B 1 137 ? 15.289 4.07 13.727 1 95.94 137 LYS B N 1
ATOM 3181 C CA . LYS B 1 137 ? 15.547 5.426 14.203 1 95.94 137 LYS B CA 1
ATOM 3182 C C . LYS B 1 137 ? 14.258 6.082 14.703 1 95.94 137 LYS B C 1
ATOM 3184 O O . LYS B 1 137 ? 13.188 5.891 14.117 1 95.94 137 LYS B O 1
ATOM 3189 N N . THR B 1 138 ? 14.398 6.777 15.789 1 98.5 138 THR B N 1
ATOM 3190 C CA . THR B 1 138 ? 13.32 7.691 16.156 1 98.5 138 THR B CA 1
ATOM 3191 C C . THR B 1 138 ? 13.359 8.945 15.281 1 98.5 138 THR B C 1
ATOM 3193 O O . THR B 1 138 ? 14.258 9.781 15.422 1 98.5 138 THR B O 1
ATOM 3196 N N . LEU B 1 139 ? 12.422 9.109 14.461 1 98.75 139 LEU B N 1
ATOM 3197 C CA . LEU B 1 139 ? 12.398 10.18 13.469 1 98.75 139 LEU B CA 1
ATOM 3198 C C . LEU B 1 139 ? 11.844 11.469 14.062 1 98.75 139 LEU B C 1
ATOM 3200 O O . LEU B 1 139 ? 12.195 12.562 13.625 1 98.75 139 LEU B O 1
ATOM 3204 N N . LEU B 1 140 ? 10.922 11.273 15 1 98.88 140 LEU B N 1
ATOM 3205 C CA . LEU B 1 140 ? 10.219 12.406 15.586 1 98.88 140 LEU B CA 1
ATOM 3206 C C . LEU B 1 140 ? 9.969 12.188 17.078 1 98.88 140 LEU B C 1
ATOM 3208 O O . LEU B 1 140 ? 9.547 11.102 17.484 1 98.88 140 LEU B O 1
ATOM 3212 N N . ASN B 1 141 ? 10.297 13.102 17.844 1 98.88 141 ASN B N 1
ATOM 3213 C CA . ASN B 1 141 ? 9.914 13.273 19.234 1 98.88 141 ASN B CA 1
ATOM 3214 C C . ASN B 1 141 ? 9.227 14.617 19.484 1 98.88 141 ASN B C 1
ATOM 3216 O O . ASN B 1 141 ? 9.836 15.664 19.281 1 98.88 141 ASN B O 1
ATOM 3220 N N . VAL B 1 142 ? 7.969 14.57 19.891 1 98.88 142 VAL B N 1
ATOM 3221 C CA . VAL B 1 142 ? 7.223 15.812 20.062 1 98.88 142 VAL B CA 1
ATOM 3222 C C . VAL B 1 142 ? 6.477 15.789 21.391 1 98.88 142 VAL B C 1
ATOM 3224 O O . VAL B 1 142 ? 6.09 14.719 21.875 1 98.88 142 VAL B O 1
ATOM 3227 N N . SER B 1 143 ? 6.328 16.875 22 1 98.75 143 SER B N 1
ATOM 3228 C CA . SER B 1 143 ? 5.535 16.984 23.219 1 98.75 143 SER B CA 1
ATOM 3229 C C . SER B 1 143 ? 4.699 18.25 23.219 1 98.75 143 SER B C 1
ATOM 3231 O O . SER B 1 143 ? 5.086 19.266 22.625 1 98.75 143 SER B O 1
ATOM 3233 N N . TRP B 1 144 ? 3.639 18.125 23.797 1 98.56 144 TRP B N 1
ATOM 3234 C CA . TRP B 1 144 ? 2.691 19.203 24.078 1 98.56 144 TRP B CA 1
ATOM 3235 C C . TRP B 1 144 ? 2.492 19.391 25.578 1 98.56 144 TRP B C 1
ATOM 3237 O O . TRP B 1 144 ? 2.316 18.406 26.312 1 98.56 144 TRP B O 1
ATOM 3247 N N . THR B 1 145 ? 2.621 20.562 26.109 1 98.56 145 THR B N 1
ATOM 3248 C CA . THR B 1 145 ? 2.193 20.953 27.438 1 98.56 145 THR B CA 1
ATOM 3249 C C . THR B 1 145 ? 1.136 22.047 27.375 1 98.56 145 THR B C 1
ATOM 3251 O O . THR B 1 145 ? 1.367 23.109 26.781 1 98.56 145 THR B O 1
ATOM 3254 N N . ALA B 1 146 ? 0.017 21.734 27.984 1 97.56 146 ALA B N 1
ATOM 3255 C CA . ALA B 1 146 ? -1.093 22.688 27.938 1 97.56 146 ALA B CA 1
ATOM 3256 C C . ALA B 1 146 ? -0.661 24.062 28.438 1 97.56 146 ALA B C 1
ATOM 3258 O O . ALA B 1 146 ? 0.096 24.156 29.406 1 97.56 146 ALA B O 1
ATOM 3259 N N . GLY B 1 147 ? -1.156 25.125 27.75 1 95.06 147 GLY B N 1
ATOM 3260 C CA . GLY B 1 147 ? -0.827 26.484 28.172 1 95.06 147 GLY B CA 1
ATOM 3261 C C . GLY B 1 147 ? -0.531 27.406 27 1 95.06 147 GLY B C 1
ATOM 3262 O O . GLY B 1 147 ? -1.266 27.422 26.016 1 95.06 147 GLY B O 1
ATOM 3263 N N . GLU B 1 148 ? 0.506 28.219 27.141 1 93.56 148 GLU B N 1
ATOM 3264 C CA . GLU B 1 148 ? 0.829 29.234 26.141 1 93.56 148 GLU B CA 1
ATOM 3265 C C . GLU B 1 148 ? 1.583 28.625 24.969 1 93.56 148 GLU B C 1
ATOM 3267 O O . GLU B 1 148 ? 2.422 27.75 25.141 1 93.56 148 GLU B O 1
ATOM 3272 N N . LEU B 1 149 ? 1.299 29.156 23.828 1 94.81 149 LEU B N 1
ATOM 3273 C CA . LEU B 1 149 ? 2.074 28.797 22.641 1 94.81 149 LEU B CA 1
ATOM 3274 C C . LEU B 1 149 ? 3.51 29.297 22.766 1 94.81 149 LEU B C 1
ATOM 3276 O O . LEU B 1 149 ? 3.781 30.25 23.5 1 94.81 149 LEU B O 1
ATOM 3280 N N . ASN B 1 150 ? 4.352 28.609 22.047 1 96.19 150 ASN B N 1
ATOM 3281 C CA . ASN B 1 150 ? 5.734 29.062 22.016 1 96.19 150 ASN B CA 1
ATOM 3282 C C . ASN B 1 150 ? 5.836 30.5 21.469 1 96.19 150 ASN B C 1
ATOM 3284 O O . ASN B 1 150 ? 6.625 31.297 21.969 1 96.19 150 ASN B O 1
ATOM 3288 N N . ASP B 1 151 ? 5.113 30.75 20.422 1 93.31 151 ASP B N 1
ATOM 3289 C CA . ASP B 1 151 ? 4.977 32.062 19.828 1 93.31 151 ASP B CA 1
ATOM 3290 C C . ASP B 1 151 ? 3.518 32.531 19.812 1 93.31 151 ASP B C 1
ATOM 3292 O O . ASP B 1 151 ? 2.77 32.188 18.891 1 93.31 151 ASP B O 1
ATOM 3296 N N . PRO B 1 152 ? 3.094 33.344 20.609 1 85.88 152 PRO B N 1
ATOM 3297 C CA . PRO B 1 152 ? 1.688 33.719 20.734 1 85.88 152 PRO B CA 1
ATOM 3298 C C . PRO B 1 152 ? 1.182 34.5 19.531 1 85.88 152 PRO B C 1
ATOM 3300 O O . PRO B 1 152 ? -0.03 34.656 19.344 1 85.88 152 PRO B O 1
ATOM 3303 N N . SER B 1 153 ? 2.041 35.031 18.703 1 81.75 153 SER B N 1
ATOM 3304 C CA . SER B 1 153 ? 1.62 35.844 17.562 1 81.75 153 SER B CA 1
ATOM 3305 C C . SER B 1 153 ? 0.965 34.969 16.484 1 81.75 153 SER B C 1
ATOM 3307 O O . SER B 1 153 ? 0.239 35.469 15.633 1 81.75 153 SER B O 1
ATOM 3309 N N . ILE B 1 154 ? 1.231 33.625 16.578 1 74.94 154 ILE B N 1
ATOM 3310 C CA . ILE B 1 154 ? 0.733 32.719 15.562 1 74.94 154 ILE B CA 1
ATOM 3311 C C . ILE B 1 154 ? -0.679 32.25 15.922 1 74.94 154 ILE B C 1
ATOM 3313 O O . ILE B 1 154 ? -1.347 31.594 15.133 1 74.94 154 ILE B O 1
ATOM 3317 N N . MET B 1 155 ? -1.15 32.562 17 1 66.31 155 MET B N 1
ATOM 3318 C CA . MET B 1 155 ? -2.445 32.156 17.531 1 66.31 155 MET B CA 1
ATOM 3319 C C . MET B 1 155 ? -3.557 32.406 16.516 1 66.31 155 MET B C 1
ATOM 3321 O O . MET B 1 155 ? -4.457 31.594 16.344 1 66.31 155 MET B O 1
ATOM 3325 N N . LYS B 1 156 ? -3.473 33.5 15.883 1 61 156 LYS B N 1
ATOM 3326 C CA . LYS B 1 156 ? -4.516 33.844 14.922 1 61 156 LYS B CA 1
ATOM 3327 C C . LYS B 1 156 ? -4.574 32.844 13.781 1 61 156 LYS B C 1
ATOM 3329 O O . LYS B 1 156 ? -5.66 32.438 13.336 1 61 156 LYS B O 1
ATOM 3334 N N . GLN B 1 157 ? -3.426 32.406 13.352 1 60.06 157 GLN B N 1
ATOM 3335 C CA . GLN B 1 157 ? -3.35 31.5 12.227 1 60.06 157 GLN B CA 1
ATOM 3336 C C . GLN B 1 157 ? -3.801 30.094 12.641 1 60.06 157 GLN B C 1
ATOM 3338 O O . GLN B 1 157 ? -4.48 29.406 11.875 1 60.06 157 GLN B O 1
ATOM 3343 N N . PHE B 1 158 ? -3.441 29.703 13.734 1 62.19 158 PHE B N 1
ATOM 3344 C CA . PHE B 1 158 ? -3.732 28.359 14.242 1 62.19 158 PHE B CA 1
ATOM 3345 C C . PHE B 1 158 ? -5.191 28.25 14.672 1 62.19 158 PHE B C 1
ATOM 3347 O O . PHE B 1 158 ? -5.82 27.203 14.484 1 62.19 158 PHE B O 1
ATOM 3354 N N . ALA B 1 159 ? -5.773 29.297 15.188 1 58.22 159 ALA B N 1
ATOM 3355 C CA . ALA B 1 159 ? -7.148 29.344 15.688 1 58.22 159 ALA B CA 1
ATOM 3356 C C . ALA B 1 159 ? -8.148 29.062 14.562 1 58.22 159 ALA B C 1
ATOM 3358 O O . ALA B 1 159 ? -9.172 28.406 14.789 1 58.22 159 ALA B O 1
ATOM 3359 N N . GLY B 1 160 ? -7.852 29.562 13.438 1 57.03 160 GLY B N 1
ATOM 3360 C CA . GLY B 1 160 ? -8.781 29.344 12.344 1 57.03 160 GLY B CA 1
ATOM 3361 C C . GLY B 1 160 ? -8.859 27.891 11.922 1 57.03 160 GLY B C 1
ATOM 3362 O O . GLY B 1 160 ? -9.922 27.422 11.5 1 57.03 160 GLY B O 1
ATOM 3363 N N . GLN B 1 161 ? -7.781 27.172 12.078 1 60.09 161 GLN B N 1
ATOM 3364 C CA . GLN B 1 161 ? -7.746 25.781 11.617 1 60.09 161 GLN B CA 1
ATOM 3365 C C . GLN B 1 161 ? -8.414 24.859 12.625 1 60.09 161 GLN B C 1
ATOM 3367 O O . GLN B 1 161 ? -8.922 23.781 12.258 1 60.09 161 GLN B O 1
ATOM 3372 N N . LEU B 1 162 ? -8.422 25.312 13.836 1 66.56 162 LEU B N 1
ATOM 3373 C CA . LEU B 1 162 ? -8.93 24.453 14.898 1 66.56 162 LEU B CA 1
ATOM 3374 C C . LEU B 1 162 ? -10.078 25.125 15.641 1 66.56 162 LEU B C 1
ATOM 3376 O O . LEU B 1 162 ? -10.117 25.094 16.875 1 66.56 162 LEU B O 1
ATOM 3380 N N . ALA B 1 163 ? -11.086 25.703 14.797 1 73.5 163 ALA B N 1
ATOM 3381 C CA . ALA B 1 163 ? -12.25 26.312 15.438 1 73.5 163 ALA B CA 1
ATOM 3382 C C . ALA B 1 163 ? -13.086 25.281 16.172 1 73.5 163 ALA B C 1
ATOM 3384 O O . ALA B 1 163 ? -13.586 24.328 15.562 1 73.5 163 ALA B O 1
ATOM 3385 N N . LEU B 1 164 ? -13.234 25.484 17.344 1 80.06 164 LEU B N 1
ATOM 3386 C CA . LEU B 1 164 ? -13.945 24.594 18.25 1 80.06 164 LEU B CA 1
ATOM 3387 C C . LEU B 1 164 ? -15.445 24.609 17.969 1 80.06 164 LEU B C 1
ATOM 3389 O O . LEU B 1 164 ? -16.031 25.688 17.812 1 80.06 164 LEU B O 1
ATOM 3393 N N . GLY B 1 165 ? -15.977 23.5 17.797 1 81.38 165 GLY B N 1
ATOM 3394 C CA . GLY B 1 165 ? -17.422 23.297 17.75 1 81.38 165 GLY B CA 1
ATOM 3395 C C . GLY B 1 165 ? -18.016 23.625 16.391 1 81.38 165 GLY B C 1
ATOM 3396 O O . GLY B 1 165 ? -19.234 23.688 16.25 1 81.38 165 GLY B O 1
ATOM 3397 N N . LYS B 1 166 ? -17.266 23.953 15.453 1 84.19 166 LYS B N 1
ATOM 3398 C CA . LYS B 1 166 ? -17.766 24.25 14.117 1 84.19 166 LYS B CA 1
ATOM 3399 C C . LYS B 1 166 ? -17.094 23.359 13.07 1 84.19 166 LYS B C 1
ATOM 3401 O O . LYS B 1 166 ? -15.914 23.016 13.195 1 84.19 166 LYS B O 1
ATOM 3406 N N . GLU B 1 167 ? -17.906 22.969 12.148 1 89.44 167 GLU B N 1
ATOM 3407 C CA . GLU B 1 167 ? -17.328 22.234 11.023 1 89.44 167 GLU B CA 1
ATOM 3408 C C . GLU B 1 167 ? -16.406 23.125 10.195 1 89.44 167 GLU B C 1
ATOM 3410 O O . GLU B 1 167 ? -16.688 24.297 9.984 1 89.44 167 GLU B O 1
ATOM 3415 N N . ALA B 1 168 ? -15.375 22.672 9.914 1 90.56 168 ALA B N 1
ATOM 3416 C CA . ALA B 1 168 ? -14.406 23.359 9.062 1 90.56 168 ALA B CA 1
ATOM 3417 C C . ALA B 1 168 ? -14.008 22.484 7.871 1 90.56 168 ALA B C 1
ATOM 3419 O O . ALA B 1 168 ? -13.883 21.266 7.996 1 90.56 168 ALA B O 1
ATOM 3420 N N . GLU B 1 169 ? -13.836 23.109 6.711 1 91.94 169 GLU B N 1
ATOM 3421 C CA . GLU B 1 169 ? -13.367 22.406 5.516 1 91.94 169 GLU B CA 1
ATOM 3422 C C . GLU B 1 169 ? -11.898 22.719 5.23 1 91.94 169 GLU B C 1
ATOM 3424 O O . GLU B 1 169 ? -11.453 23.844 5.41 1 91.94 169 GLU B O 1
ATOM 3429 N N . MET B 1 170 ? -11.234 21.766 4.91 1 92.81 170 MET B N 1
ATOM 3430 C CA . MET B 1 170 ? -9.812 21.891 4.582 1 92.81 170 MET B CA 1
ATOM 3431 C C . MET B 1 170 ? -9.484 21.125 3.299 1 92.81 170 MET B C 1
ATOM 3433 O O . MET B 1 170 ? -10.016 20.047 3.064 1 92.81 170 MET B O 1
ATOM 3437 N N . ASN B 1 171 ? -8.617 21.734 2.453 1 96.88 171 ASN B N 1
ATOM 3438 C CA . ASN B 1 171 ? -8.07 21.047 1.286 1 96.88 171 ASN B CA 1
ATOM 3439 C C . ASN B 1 171 ? -6.703 20.438 1.584 1 96.88 171 ASN B C 1
ATOM 3441 O O . ASN B 1 171 ? -5.898 21.031 2.303 1 96.88 171 ASN B O 1
ATOM 3445 N N . SER B 1 172 ? -6.52 19.328 1.139 1 98.19 172 SER B N 1
ATOM 3446 C CA . SER B 1 172 ? -5.184 18.75 1.052 1 98.19 172 SER B CA 1
ATOM 3447 C C . SER B 1 172 ? -4.816 18.422 -0.392 1 98.19 172 SER B C 1
ATOM 3449 O O . SER B 1 172 ? -5.645 17.906 -1.148 1 98.19 172 SER B O 1
ATOM 3451 N N . PHE B 1 173 ? -3.65 18.781 -0.8 1 98.81 173 PHE B N 1
ATOM 3452 C CA . PHE B 1 173 ? -3.205 18.594 -2.174 1 98.81 173 PHE B CA 1
ATOM 3453 C C . PHE B 1 173 ? -2.289 17.375 -2.277 1 98.81 173 PHE B C 1
ATOM 3455 O O . PHE B 1 173 ? -1.43 17.172 -1.417 1 98.81 173 PHE B O 1
ATOM 3462 N N . PHE B 1 174 ? -2.492 16.594 -3.295 1 98.62 174 PHE B N 1
ATOM 3463 C CA . PHE B 1 174 ? -1.679 15.414 -3.607 1 98.62 174 PHE B CA 1
ATOM 3464 C C . PHE B 1 174 ? -1.465 15.297 -5.113 1 98.62 174 PHE B C 1
ATOM 3466 O O . PHE B 1 174 ? -2 16.094 -5.887 1 98.62 174 PHE B O 1
ATOM 3473 N N . TYR B 1 175 ? -0.612 14.406 -5.496 1 98.62 175 TYR B N 1
ATOM 3474 C CA . TYR B 1 175 ? -0.377 14.07 -6.895 1 98.62 175 TYR B CA 1
ATOM 3475 C C . TYR B 1 175 ? -0.632 12.586 -7.152 1 98.62 175 TYR B C 1
ATOM 3477 O O . TYR B 1 175 ? -0.129 11.727 -6.426 1 98.62 175 TYR B O 1
ATOM 3485 N N . LYS B 1 176 ? -1.438 12.297 -8.125 1 97.44 176 LYS B N 1
ATOM 3486 C CA . LYS B 1 176 ? -1.611 10.953 -8.656 1 97.44 176 LYS B CA 1
ATOM 3487 C C . LYS B 1 176 ? -0.82 10.758 -9.945 1 97.44 176 LYS B C 1
ATOM 3489 O O . LYS B 1 176 ? -0.593 11.719 -10.688 1 97.44 176 LYS B O 1
ATOM 3494 N N . TYR B 1 177 ? -0.435 9.555 -10.227 1 97.62 177 TYR B N 1
ATOM 3495 C CA . TYR B 1 177 ? 0.311 9.25 -11.445 1 97.62 177 TYR B CA 1
ATOM 3496 C C . TYR B 1 177 ? 0.184 7.777 -11.812 1 97.62 177 TYR B C 1
ATOM 3498 O O . TYR B 1 177 ? -0.193 6.953 -10.977 1 97.62 177 TYR B O 1
ATOM 3506 N N . ASP B 1 178 ? 0.461 7.504 -13.062 1 95.06 178 ASP B N 1
ATOM 3507 C CA . ASP B 1 178 ? 0.57 6.129 -13.547 1 95.06 178 ASP B CA 1
ATOM 3508 C C . ASP B 1 178 ? 2.031 5.691 -13.633 1 95.06 178 ASP B C 1
ATOM 3510 O O . ASP B 1 178 ? 2.918 6.512 -13.875 1 95.06 178 ASP B O 1
ATOM 3514 N N . ILE B 1 179 ? 2.262 4.48 -13.32 1 95.31 179 ILE B N 1
ATOM 3515 C CA . ILE B 1 179 ? 3.549 3.834 -13.555 1 95.31 179 ILE B CA 1
ATOM 3516 C C . ILE B 1 179 ? 3.439 2.875 -14.734 1 95.31 179 ILE B C 1
ATOM 3518 O O . ILE B 1 179 ? 2.648 1.929 -14.703 1 95.31 179 ILE B O 1
ATOM 3522 N N . ASP B 1 180 ? 4.207 3.154 -15.727 1 91.88 180 ASP B N 1
ATOM 3523 C CA . ASP B 1 180 ? 4.207 2.342 -16.938 1 91.88 180 ASP B CA 1
ATOM 3524 C C . ASP B 1 180 ? 5.605 1.815 -17.25 1 91.88 180 ASP B C 1
ATOM 3526 O O . ASP B 1 180 ? 6.605 2.461 -16.922 1 91.88 180 ASP B O 1
ATOM 3530 N N . GLN B 1 181 ? 5.633 0.667 -17.859 1 90.69 181 GLN B N 1
ATOM 3531 C CA . GLN B 1 181 ? 6.922 0.065 -18.188 1 90.69 181 GLN B CA 1
ATOM 3532 C C . GLN B 1 181 ? 7.223 0.191 -19.688 1 90.69 181 GLN B C 1
ATOM 3534 O O . GLN B 1 181 ? 6.348 -0.037 -20.516 1 90.69 181 GLN B O 1
ATOM 3539 N N . HIS B 1 182 ? 8.438 0.547 -20 1 89.19 182 HIS B N 1
ATOM 3540 C CA . HIS B 1 182 ? 8.938 0.545 -21.375 1 89.19 182 HIS B CA 1
ATOM 3541 C C . HIS B 1 182 ? 9.297 -0.866 -21.812 1 89.19 182 HIS B C 1
ATOM 3543 O O . HIS B 1 182 ? 9.438 -1.771 -21 1 89.19 182 HIS B O 1
ATOM 3549 N N . GLU B 1 183 ? 9.484 -0.99 -23.094 1 86.56 183 GLU B N 1
ATOM 3550 C CA . GLU B 1 183 ? 9.852 -2.283 -23.672 1 86.56 183 GLU B CA 1
ATOM 3551 C C . GLU B 1 183 ? 11.211 -2.748 -23.156 1 86.56 183 GLU B C 1
ATOM 3553 O O . GLU B 1 183 ? 11.5 -3.947 -23.125 1 86.56 183 GLU B O 1
ATOM 3558 N N . ASP B 1 184 ? 12.023 -1.766 -22.703 1 84.69 184 ASP B N 1
ATOM 3559 C CA . ASP B 1 184 ? 13.359 -2.131 -22.25 1 84.69 184 ASP B CA 1
ATOM 3560 C C . ASP B 1 184 ? 13.352 -2.49 -20.766 1 84.69 184 ASP B C 1
ATOM 3562 O O . ASP B 1 184 ? 14.406 -2.725 -20.172 1 84.69 184 ASP B O 1
ATOM 3566 N N . GLY B 1 185 ? 12.195 -2.475 -20.203 1 85.31 185 GLY B N 1
ATOM 3567 C CA . GLY B 1 185 ? 12.062 -2.908 -18.828 1 85.31 185 GLY B CA 1
ATOM 3568 C C . GLY B 1 185 ? 12.125 -1.762 -17.828 1 85.31 185 GLY B C 1
ATOM 3569 O O . GLY B 1 185 ? 11.867 -1.95 -16.641 1 85.31 185 GLY B O 1
ATOM 3570 N N . THR B 1 186 ? 12.414 -0.561 -18.281 1 87.88 186 THR B N 1
ATOM 3571 C CA . THR B 1 186 ? 12.438 0.597 -17.406 1 87.88 186 THR B CA 1
ATOM 3572 C C . THR B 1 186 ? 11.023 1.129 -17.172 1 87.88 186 THR B C 1
ATOM 3574 O O . THR B 1 186 ? 10.148 0.959 -18.031 1 87.88 186 THR B O 1
ATOM 3577 N N . ASN B 1 187 ? 10.82 1.718 -15.984 1 92.69 187 ASN B N 1
ATOM 3578 C CA . ASN B 1 187 ? 9.523 2.324 -15.68 1 92.69 187 ASN B CA 1
ATOM 3579 C C . ASN B 1 187 ? 9.578 3.846 -15.789 1 92.69 187 ASN B C 1
ATOM 3581 O O . ASN B 1 187 ? 10.648 4.441 -15.664 1 92.69 187 ASN B O 1
ATOM 3585 N N . HIS B 1 188 ? 8.453 4.414 -16.156 1 94.12 188 HIS B N 1
ATOM 3586 C CA . HIS B 1 188 ? 8.305 5.863 -16.188 1 94.12 188 HIS B CA 1
ATOM 3587 C C . HIS B 1 188 ? 6.945 6.293 -15.648 1 94.12 188 HIS B C 1
ATOM 3589 O O . HIS B 1 188 ? 6.02 5.484 -15.57 1 94.12 188 HIS B O 1
ATOM 3595 N N . PHE B 1 189 ? 6.887 7.535 -15.234 1 96.69 189 PHE B N 1
ATOM 3596 C CA . PHE B 1 189 ? 5.66 8.117 -14.703 1 96.69 189 PHE B CA 1
ATOM 3597 C C . PHE B 1 189 ? 4.914 8.898 -15.773 1 96.69 189 PHE B C 1
ATOM 3599 O O . PHE B 1 189 ? 5.527 9.641 -16.547 1 96.69 189 PHE B O 1
ATOM 3606 N N . SER B 1 190 ? 3.645 8.672 -15.852 1 95.31 190 SER B N 1
ATOM 3607 C CA . SER B 1 190 ? 2.797 9.391 -16.797 1 95.31 190 SER B CA 1
ATOM 3608 C C . SER B 1 190 ? 1.503 9.852 -16.141 1 95.31 190 SER B C 1
ATOM 3610 O O . SER B 1 190 ? 1.198 9.453 -15.008 1 95.31 190 SER B O 1
ATOM 3612 N N . ASN B 1 191 ? 0.796 10.766 -16.75 1 96 191 ASN B N 1
ATOM 3613 C CA . ASN B 1 191 ? -0.492 11.266 -16.281 1 96 191 ASN B CA 1
ATOM 3614 C C . ASN B 1 191 ? -0.407 11.781 -14.844 1 96 191 ASN B C 1
ATOM 3616 O O . ASN B 1 191 ? -1.231 11.422 -14 1 96 191 ASN B O 1
ATOM 3620 N N . VAL B 1 192 ? 0.641 12.547 -14.609 1 98.06 192 VAL B N 1
ATOM 3621 C CA . VAL B 1 192 ? 0.803 13.125 -13.273 1 98.06 192 VAL B CA 1
ATOM 3622 C C . VAL B 1 192 ? -0.218 14.242 -13.07 1 98.06 192 VAL B C 1
ATOM 3624 O O . VAL B 1 192 ? -0.236 15.219 -13.82 1 98.06 192 VAL B O 1
ATOM 3627 N N . GLN B 1 193 ? -1.048 14.039 -12.055 1 97.94 193 GLN B N 1
ATOM 3628 C CA . GLN B 1 193 ? -2.205 14.906 -11.852 1 97.94 193 GLN B CA 1
ATOM 3629 C C . GLN B 1 193 ? -2.234 15.461 -10.43 1 97.94 193 GLN B C 1
ATOM 3631 O O . GLN B 1 193 ? -2.184 14.695 -9.461 1 97.94 193 GLN B O 1
ATOM 3636 N N . LEU B 1 194 ? -2.283 16.828 -10.32 1 98.75 194 LEU B N 1
ATOM 3637 C CA . LEU B 1 194 ? -2.561 17.469 -9.039 1 98.75 194 LEU B CA 1
ATOM 3638 C C . LEU B 1 194 ? -4.027 17.297 -8.656 1 98.75 194 LEU B C 1
ATOM 3640 O O . LEU B 1 194 ? -4.918 17.609 -9.453 1 98.75 194 LEU B O 1
ATOM 3644 N N . VAL B 1 195 ? -4.25 16.812 -7.465 1 98.25 195 VAL B N 1
ATOM 3645 C CA . VAL B 1 195 ? -5.609 16.672 -6.961 1 98.25 195 VAL B CA 1
ATOM 3646 C C . VAL B 1 195 ? -5.746 17.375 -5.613 1 98.25 195 VAL B C 1
ATOM 3648 O O . VAL B 1 195 ? -4.746 17.625 -4.934 1 98.25 195 VAL B O 1
ATOM 3651 N N . ALA B 1 196 ? -6.965 17.75 -5.254 1 98 196 ALA B N 1
ATOM 3652 C CA . ALA B 1 196 ? -7.305 18.25 -3.93 1 98 196 ALA B CA 1
ATOM 3653 C C . ALA B 1 196 ? -8.391 17.391 -3.279 1 98 196 ALA B C 1
ATOM 3655 O O . ALA B 1 196 ? -9.477 17.219 -3.846 1 98 196 ALA B O 1
ATOM 3656 N N . THR B 1 197 ? -8.047 16.812 -2.156 1 97.06 197 THR B N 1
ATOM 3657 C CA . THR B 1 197 ? -9.102 16.219 -1.336 1 97.06 197 THR B CA 1
ATOM 3658 C C . THR B 1 197 ? -9.703 17.266 -0.398 1 97.06 197 THR B C 1
ATOM 3660 O O . THR B 1 197 ? -8.984 18.078 0.175 1 97.06 197 THR B O 1
ATOM 3663 N N . GLN B 1 198 ? -10.969 17.25 -0.307 1 95.94 198 GLN B N 1
ATOM 3664 C CA . GLN B 1 198 ? -11.672 18.172 0.584 1 95.94 198 GLN B CA 1
ATOM 3665 C C . GLN B 1 198 ? -12.258 17.422 1.785 1 95.94 198 GLN B C 1
ATOM 3667 O O . GLN B 1 198 ? -13.023 16.469 1.623 1 95.94 198 GLN B O 1
ATOM 3672 N N . LEU B 1 199 ? -11.859 17.891 2.941 1 95.06 199 LEU B N 1
ATOM 3673 C CA . LEU B 1 199 ? -12.25 17.297 4.215 1 95.06 199 LEU B CA 1
ATOM 3674 C C . LEU B 1 199 ? -13.156 18.234 4.996 1 95.06 199 LEU B C 1
ATOM 3676 O O . LEU B 1 199 ? -12.945 19.453 5.008 1 95.06 199 LEU B O 1
ATOM 3680 N N . ARG B 1 200 ? -14.18 17.703 5.57 1 94.56 200 ARG B N 1
ATOM 3681 C CA . ARG B 1 200 ? -15.008 18.406 6.551 1 94.56 200 ARG B CA 1
ATOM 3682 C C . ARG B 1 200 ? -14.859 17.781 7.934 1 94.56 200 ARG B C 1
ATOM 3684 O O . ARG B 1 200 ? -15.133 16.578 8.117 1 94.56 200 ARG B O 1
ATOM 3691 N N . SER B 1 201 ? -14.359 18.578 8.875 1 94.75 201 SER B N 1
ATOM 3692 C CA . SER B 1 201 ? -14.086 18.062 10.211 1 94.75 201 SER B CA 1
ATOM 3693 C C . SER B 1 201 ? -14.82 18.875 11.273 1 94.75 201 SER B C 1
ATOM 3695 O O . SER B 1 201 ? -15.102 20.062 11.078 1 94.75 201 SER B O 1
ATOM 3697 N N . LEU B 1 202 ? -15.133 18.203 12.328 1 94.88 202 LEU B N 1
ATOM 3698 C CA . LEU B 1 202 ? -15.703 18.828 13.516 1 94.88 202 LEU B CA 1
ATOM 3699 C C . LEU B 1 202 ? -14.805 18.625 14.727 1 94.88 202 LEU B C 1
ATOM 3701 O O . LEU B 1 202 ? -14.688 17.516 15.242 1 94.88 202 LEU B O 1
ATOM 3705 N N . ALA B 1 203 ? -14.219 19.781 15.172 1 93.69 203 ALA B N 1
ATOM 3706 C CA . ALA B 1 203 ? -13.391 19.734 16.375 1 93.69 203 ALA B CA 1
ATOM 3707 C C . ALA B 1 203 ? -14.227 20.016 17.625 1 93.69 203 ALA B C 1
ATOM 3709 O O . ALA B 1 203 ? -14.867 21.062 17.719 1 93.69 203 ALA B O 1
ATOM 3710 N N . ASP B 1 204 ? -14.188 19.094 18.531 1 94.69 204 ASP B N 1
ATOM 3711 C CA . ASP B 1 204 ? -14.922 19.328 19.781 1 94.69 204 ASP B CA 1
ATOM 3712 C C . ASP B 1 204 ? -13.969 19.531 20.953 1 94.69 204 ASP B C 1
ATOM 3714 O O . ASP B 1 204 ? -14.398 19.766 22.078 1 94.69 204 ASP B O 1
ATOM 3718 N N . GLN B 1 205 ? -12.719 19.438 20.703 1 94.19 205 GLN B N 1
ATOM 3719 C CA . GLN B 1 205 ? -11.695 19.719 21.703 1 94.19 205 GLN B CA 1
ATOM 3720 C C . GLN B 1 205 ? -10.438 20.297 21.047 1 94.19 205 GLN B C 1
ATOM 3722 O O . GLN B 1 205 ? -9.953 19.781 20.047 1 94.19 205 GLN B O 1
ATOM 3727 N N . VAL B 1 206 ? -9.977 21.422 21.516 1 93.94 206 VAL B N 1
ATOM 3728 C CA . VAL B 1 206 ? -8.703 22.031 21.141 1 93.94 206 VAL B CA 1
ATOM 3729 C C . VAL B 1 206 ? -8.055 22.672 22.359 1 93.94 206 VAL B C 1
ATOM 3731 O O . VAL B 1 206 ? -8.625 23.594 22.953 1 93.94 206 VAL B O 1
ATOM 3734 N N . GLU B 1 207 ? -6.895 22.188 22.688 1 94.38 207 GLU B N 1
ATOM 3735 C CA . GLU B 1 207 ? -6.152 22.688 23.844 1 94.38 207 GLU B CA 1
ATOM 3736 C C . GLU B 1 207 ? -4.754 23.156 23.453 1 94.38 207 GLU B C 1
ATOM 3738 O O . GLU B 1 207 ? -3.824 22.344 23.375 1 94.38 207 GLU B O 1
ATOM 3743 N N . PRO B 1 208 ? -4.594 24.453 23.266 1 93.81 208 PRO B N 1
ATOM 3744 C CA . PRO B 1 208 ? -3.291 24.984 22.859 1 93.81 208 PRO B CA 1
ATOM 3745 C C . PRO B 1 208 ? -2.213 24.797 23.922 1 93.81 208 PRO B C 1
ATOM 3747 O O . PRO B 1 208 ? -2.527 24.609 25.094 1 93.81 208 PRO B O 1
ATOM 3750 N N . GLY B 1 209 ? -0.961 24.859 23.453 1 96.06 209 GLY B N 1
ATOM 3751 C CA . GLY B 1 209 ? 0.126 24.734 24.406 1 96.06 209 GLY B CA 1
ATOM 3752 C C . GLY B 1 209 ? 1.498 24.859 23.766 1 96.06 209 GLY B C 1
ATOM 3753 O O . GLY B 1 209 ? 1.624 25.312 22.625 1 96.06 209 GLY B O 1
ATOM 3754 N N . ASN B 1 210 ? 2.469 24.562 24.656 1 97.38 210 ASN B N 1
ATOM 3755 C CA . ASN B 1 210 ? 3.875 24.656 24.281 1 97.38 210 ASN B CA 1
ATOM 3756 C C . ASN B 1 210 ? 4.344 23.422 23.516 1 97.38 210 ASN B C 1
ATOM 3758 O O . ASN B 1 210 ? 3.965 22.297 23.859 1 97.38 210 ASN B O 1
ATOM 3762 N N . LEU B 1 211 ? 5.215 23.688 22.562 1 98.19 211 LEU B N 1
ATOM 3763 C CA . LEU B 1 211 ? 5.781 22.641 21.719 1 98.19 211 LEU B CA 1
ATOM 3764 C C . LEU B 1 211 ? 7.25 22.406 22.047 1 98.19 211 LEU B C 1
ATOM 3766 O O . LEU B 1 211 ? 8.031 23.344 22.141 1 98.19 211 LEU B O 1
ATOM 3770 N N . SER B 1 212 ? 7.57 21.156 22.266 1 98.81 212 SER B N 1
ATOM 3771 C CA . SER B 1 212 ? 8.938 20.656 22.109 1 98.81 212 SER B CA 1
ATOM 3772 C C . SER B 1 212 ? 9.023 19.609 21.016 1 98.81 212 SER B C 1
ATOM 3774 O O . SER B 1 212 ? 8.164 18.719 20.922 1 98.81 212 SER B O 1
ATOM 3776 N N . ILE B 1 213 ? 10.094 19.75 20.172 1 98.81 213 ILE B N 1
ATOM 3777 C CA . ILE B 1 213 ? 10.117 18.859 19.016 1 98.81 213 ILE B CA 1
ATOM 3778 C C . ILE B 1 213 ? 11.562 18.609 18.594 1 98.81 213 ILE B C 1
ATOM 3780 O O . ILE B 1 213 ? 12.383 19.531 18.594 1 98.81 213 ILE B O 1
ATOM 3784 N N . GLN B 1 214 ? 11.812 17.391 18.297 1 98.69 214 GLN B N 1
ATOM 3785 C CA . GLN B 1 214 ? 13.078 16.953 17.703 1 98.69 214 GLN B CA 1
ATOM 3786 C C . GLN B 1 214 ? 12.852 16.031 16.516 1 98.69 214 GLN B C 1
ATOM 3788 O O . GLN B 1 214 ? 11.969 15.172 16.562 1 98.69 214 GLN B O 1
ATOM 3793 N N . LEU B 1 215 ? 13.625 16.281 15.516 1 98.5 215 LEU B N 1
ATOM 3794 C CA . LEU B 1 215 ? 13.555 15.461 14.305 1 98.5 215 LEU B CA 1
ATOM 3795 C C . LEU B 1 215 ? 14.898 14.797 14.016 1 98.5 215 LEU B C 1
ATOM 3797 O O . LEU B 1 215 ? 15.953 15.383 14.281 1 98.5 215 LEU B O 1
ATOM 3801 N N . GLU B 1 216 ? 14.859 13.641 13.5 1 97.81 216 GLU B N 1
ATOM 3802 C CA . GLU B 1 216 ? 16 12.914 12.953 1 97.81 216 GLU B CA 1
ATOM 3803 C C . GLU B 1 216 ? 15.703 12.398 11.547 1 97.81 216 GLU B C 1
ATOM 3805 O O . GLU B 1 216 ? 14.625 12.664 11 1 97.81 216 GLU B O 1
ATOM 3810 N N . SER B 1 217 ? 16.75 11.805 10.945 1 97.44 217 SER B N 1
ATOM 3811 C CA . SER B 1 217 ? 16.594 11.375 9.562 1 97.44 217 SER B CA 1
ATOM 3812 C C . SER B 1 217 ? 17.125 9.961 9.352 1 97.44 217 SER B C 1
ATOM 3814 O O . SER B 1 217 ? 18 9.5 10.094 1 97.44 217 SER B O 1
ATOM 3816 N N . THR B 1 218 ? 16.547 9.258 8.484 1 95.06 218 THR B N 1
ATOM 3817 C CA . THR B 1 218 ? 17.156 8.172 7.727 1 95.06 218 THR B CA 1
ATOM 3818 C C . THR B 1 218 ? 17.203 8.516 6.238 1 95.06 218 THR B C 1
ATOM 3820 O O . THR B 1 218 ? 16.688 9.547 5.816 1 95.06 218 THR B O 1
ATOM 3823 N N . ASP B 1 219 ? 17.828 7.664 5.469 1 92.25 219 ASP B N 1
ATOM 3824 C CA . ASP B 1 219 ? 17.859 7.879 4.023 1 92.25 219 ASP B CA 1
ATOM 3825 C C . ASP B 1 219 ? 16.469 7.75 3.42 1 92.25 219 ASP B C 1
ATOM 3827 O O . ASP B 1 219 ? 16.172 8.367 2.395 1 92.25 219 ASP B O 1
ATOM 3831 N N . ASP B 1 220 ? 15.617 7.035 4.082 1 95.94 220 ASP B N 1
ATOM 3832 C CA . ASP B 1 220 ? 14.273 6.816 3.572 1 95.94 220 ASP B CA 1
ATOM 3833 C C . ASP B 1 220 ? 13.305 7.883 4.086 1 95.94 220 ASP B C 1
ATOM 3835 O O . ASP B 1 220 ? 12.234 8.094 3.514 1 95.94 220 ASP B O 1
ATOM 3839 N N . ASP B 1 221 ? 13.672 8.508 5.18 1 97.81 221 ASP B N 1
ATOM 3840 C CA . ASP B 1 221 ? 12.828 9.492 5.848 1 97.81 221 ASP B CA 1
ATOM 3841 C C . ASP B 1 221 ? 13.641 10.711 6.293 1 97.81 221 ASP B C 1
ATOM 3843 O O . ASP B 1 221 ? 14.008 10.82 7.465 1 97.81 221 ASP B O 1
ATOM 3847 N N . PRO B 1 222 ? 13.844 11.664 5.426 1 97.94 222 PRO B N 1
ATOM 3848 C CA . PRO B 1 222 ? 14.734 12.781 5.754 1 97.94 222 PRO B CA 1
ATOM 3849 C C . PRO B 1 222 ? 14.023 13.906 6.508 1 97.94 222 PRO B C 1
ATOM 3851 O O . PRO B 1 222 ? 14.117 15.07 6.113 1 97.94 222 PRO B O 1
ATOM 3854 N N . PHE B 1 223 ? 13.469 13.594 7.609 1 98.38 223 PHE B N 1
ATOM 3855 C CA . PHE B 1 223 ? 12.727 14.57 8.398 1 98.38 223 PHE B CA 1
ATOM 3856 C C . PHE B 1 223 ? 13.625 15.734 8.797 1 98.38 223 PHE B C 1
ATOM 3858 O O . PHE B 1 223 ? 13.18 16.891 8.836 1 98.38 223 PHE B O 1
ATOM 3865 N N . GLY B 1 224 ? 14.867 15.492 9.039 1 97.56 224 GLY B N 1
ATOM 3866 C CA . GLY B 1 224 ? 15.812 16.5 9.5 1 97.56 224 GLY B CA 1
ATOM 3867 C C . GLY B 1 224 ? 16.109 17.578 8.469 1 97.56 224 GLY B C 1
ATOM 3868 O O . GLY B 1 224 ? 16.672 18.625 8.789 1 97.56 224 GLY B O 1
ATOM 3869 N N . GLU B 1 225 ? 15.781 17.297 7.223 1 97.94 225 GLU B N 1
ATOM 3870 C CA . GLU B 1 225 ? 15.898 18.312 6.188 1 97.94 225 GLU B CA 1
ATOM 3871 C C . GLU B 1 225 ? 15.016 19.516 6.504 1 97.94 225 GLU B C 1
ATOM 3873 O O . GLU B 1 225 ? 15.336 20.641 6.129 1 97.94 225 GLU B O 1
ATOM 3878 N N . LEU B 1 226 ? 13.922 19.25 7.191 1 98.38 226 LEU B N 1
ATOM 3879 C CA . LEU B 1 226 ? 13.016 20.297 7.664 1 98.38 226 LEU B CA 1
ATOM 3880 C C . LEU B 1 226 ? 13.406 20.75 9.07 1 98.38 226 LEU B C 1
ATOM 3882 O O . LEU B 1 226 ? 12.648 20.547 10.023 1 98.38 226 LEU B O 1
ATOM 3886 N N . LYS B 1 227 ? 14.438 21.484 9.141 1 98 227 LYS B N 1
ATOM 3887 C CA . LYS B 1 227 ? 15.031 21.875 10.422 1 98 227 LYS B CA 1
ATOM 3888 C C . LYS B 1 227 ? 14.055 22.688 11.258 1 98 227 LYS B C 1
ATOM 3890 O O . LYS B 1 227 ? 13.336 23.547 10.719 1 98 227 LYS B O 1
ATOM 3895 N N . VAL B 1 228 ? 14.086 22.391 12.539 1 98.69 228 VAL B N 1
ATOM 3896 C CA . VAL B 1 228 ? 13.312 23.203 13.469 1 98.69 228 VAL B CA 1
ATOM 3897 C C . VAL B 1 228 ? 14.109 24.469 13.828 1 98.69 228 VAL B C 1
ATOM 3899 O O . VAL B 1 228 ? 15.008 24.406 14.672 1 98.69 228 VAL B O 1
ATOM 3902 N N . LEU B 1 229 ? 13.75 25.578 13.219 1 98.56 229 LEU B N 1
ATOM 3903 C CA . LEU B 1 229 ? 14.43 26.828 13.555 1 98.56 229 LEU B CA 1
ATOM 3904 C C . LEU B 1 229 ? 13.797 27.484 14.781 1 98.56 229 LEU B C 1
ATOM 3906 O O . LEU B 1 229 ? 14.508 28.047 15.617 1 98.56 229 LEU B O 1
ATOM 3910 N N . LYS B 1 230 ? 12.477 27.422 14.828 1 97.56 230 LYS B N 1
ATOM 3911 C CA . LYS B 1 230 ? 11.734 27.969 15.961 1 97.56 230 LYS B CA 1
ATOM 3912 C C . LYS B 1 230 ? 10.414 27.219 16.172 1 97.56 230 LYS B C 1
ATOM 3914 O O . LYS B 1 230 ? 9.523 27.281 15.328 1 97.56 230 LYS B O 1
ATOM 3919 N N . PRO B 1 231 ? 10.312 26.5 17.328 1 97.88 231 PRO B N 1
ATOM 3920 C CA . PRO B 1 231 ? 8.969 26 17.641 1 97.88 231 PRO B CA 1
ATOM 3921 C C . PRO B 1 231 ? 7.945 27.125 17.766 1 97.88 231 PRO B C 1
ATOM 3923 O O . PRO B 1 231 ? 8.227 28.156 18.391 1 97.88 231 PRO B O 1
ATOM 3926 N N . LEU B 1 232 ? 6.762 26.969 17.172 1 97.06 232 LEU B N 1
ATOM 3927 C CA . LEU B 1 232 ? 5.727 28 17.219 1 97.06 232 LEU B CA 1
ATOM 3928 C C . LEU B 1 232 ? 4.641 27.625 18.219 1 97.06 232 LEU B C 1
ATOM 3930 O O . LEU B 1 232 ? 4.129 28.484 18.938 1 97.06 232 LEU B O 1
ATOM 3934 N N . GLY B 1 233 ? 4.215 26.406 18.266 1 95.88 233 GLY B N 1
ATOM 3935 C CA . GLY B 1 233 ? 3.23 25.922 19.219 1 95.88 233 GLY B CA 1
ATOM 3936 C C . GLY B 1 233 ? 2.658 24.562 18.859 1 95.88 233 GLY B C 1
ATOM 3937 O O . GLY B 1 233 ? 2.965 24.016 17.812 1 95.88 233 GLY B O 1
ATOM 3938 N N . ALA B 1 234 ? 1.875 24.047 19.781 1 96.19 234 ALA B N 1
ATOM 3939 C CA . ALA B 1 234 ? 1.17 22.781 19.625 1 96.19 234 ALA B CA 1
ATOM 3940 C C . ALA B 1 234 ? -0.22 22.844 20.25 1 96.19 234 ALA B C 1
ATOM 3942 O O . ALA B 1 234 ? -0.569 23.828 20.906 1 96.19 234 ALA B O 1
ATOM 3943 N N . ALA B 1 235 ? -0.977 21.859 19.984 1 95.62 235 ALA B N 1
ATOM 3944 C CA . ALA B 1 235 ? -2.275 21.688 20.609 1 95.62 235 ALA B CA 1
ATOM 3945 C C . ALA B 1 235 ? -2.633 20.203 20.719 1 95.62 235 ALA B C 1
ATOM 3947 O O . ALA B 1 235 ? -2.289 19.406 19.828 1 95.62 235 ALA B O 1
ATOM 3948 N N . TRP B 1 236 ? -3.248 19.812 21.797 1 96.62 236 TRP B N 1
ATOM 3949 C CA . TRP B 1 236 ? -4.035 18.578 21.797 1 96.62 236 TRP B CA 1
ATOM 3950 C C . TRP B 1 236 ? -5.43 18.828 21.234 1 96.62 236 TRP B C 1
ATOM 3952 O O . TRP B 1 236 ? -6.109 19.781 21.625 1 96.62 236 TRP B O 1
ATOM 3962 N N . PHE B 1 237 ? -5.855 18.062 20.297 1 95.62 237 PHE B N 1
ATOM 3963 C CA . PHE B 1 237 ? -7.168 18.266 19.703 1 95.62 237 PHE B CA 1
ATOM 3964 C C . PHE B 1 237 ? -7.895 16.938 19.516 1 95.62 237 PHE B C 1
ATOM 3966 O O . PHE B 1 237 ? -7.285 15.875 19.609 1 95.62 237 PHE B O 1
ATOM 3973 N N . HIS B 1 238 ? -9.195 17.016 19.359 1 96.75 238 HIS B N 1
ATOM 3974 C CA . HIS B 1 238 ? -10.062 15.898 19.016 1 96.75 238 HIS B CA 1
ATOM 3975 C C . HIS B 1 238 ? -11.055 16.281 17.922 1 96.75 238 HIS B C 1
ATOM 3977 O O . HIS B 1 238 ? -11.758 17.281 18.031 1 96.75 238 HIS B O 1
ATOM 3983 N N . PHE B 1 239 ? -11.016 15.594 16.812 1 96.31 239 PHE B N 1
ATOM 3984 C CA . PHE B 1 239 ? -12.055 15.664 15.805 1 96.31 239 PHE B CA 1
ATOM 3985 C C . PHE B 1 239 ? -13.094 14.562 16.016 1 96.31 239 PHE B C 1
ATOM 3987 O O . PHE B 1 239 ? -12.773 13.375 15.93 1 96.31 239 PHE B O 1
ATOM 3994 N N . ASP B 1 240 ? -14.281 14.977 16.234 1 96.56 240 ASP B N 1
ATOM 3995 C CA . ASP B 1 240 ? -15.367 14.008 16.312 1 96.56 240 ASP B CA 1
ATOM 3996 C C . ASP B 1 240 ? -15.609 13.344 14.961 1 96.56 240 ASP B C 1
ATOM 3998 O O . ASP B 1 240 ? -15.703 12.117 14.867 1 96.56 240 ASP B O 1
ATOM 4002 N N . THR B 1 241 ? -15.688 14.172 13.984 1 95.62 241 THR B N 1
ATOM 4003 C CA . THR B 1 241 ? -15.82 13.68 12.617 1 95.62 241 THR B CA 1
ATOM 4004 C C . THR B 1 241 ? -14.781 14.328 11.711 1 95.62 241 THR B C 1
ATOM 4006 O O . THR B 1 241 ? -14.359 15.461 11.953 1 95.62 241 THR B O 1
ATOM 4009 N N . SER B 1 242 ? -14.359 13.664 10.758 1 95.75 242 SER B N 1
ATOM 4010 C CA . SER B 1 242 ? -13.5 14.109 9.672 1 95.75 242 SER B CA 1
ATOM 4011 C C . SER B 1 242 ? -13.727 13.289 8.406 1 95.75 242 SER B C 1
ATOM 4013 O O . SER B 1 242 ? -13.203 12.18 8.289 1 95.75 242 SER B O 1
ATOM 4015 N N . VAL B 1 243 ? -14.445 13.836 7.484 1 95 243 VAL B N 1
ATOM 4016 C CA . VAL B 1 243 ? -14.938 13.086 6.332 1 95 243 VAL B CA 1
ATOM 4017 C C . VAL B 1 243 ? -14.336 13.656 5.051 1 95 243 VAL B C 1
ATOM 4019 O O . VAL B 1 243 ? -14.391 14.867 4.816 1 95 243 VAL B O 1
ATOM 4022 N N . MET B 1 244 ? -13.68 12.836 4.293 1 94.69 244 MET B N 1
ATOM 4023 C CA . MET B 1 244 ? -13.281 13.203 2.938 1 94.69 244 MET B CA 1
ATOM 4024 C C . MET B 1 244 ? -14.469 13.125 1.98 1 94.69 244 MET B C 1
ATOM 4026 O O . MET B 1 244 ? -14.781 12.055 1.46 1 94.69 244 MET B O 1
ATOM 4030 N N . PHE B 1 245 ? -14.961 14.266 1.555 1 93.31 245 PHE B N 1
ATOM 4031 C CA . PHE B 1 245 ? -16.266 14.227 0.896 1 93.31 245 PHE B CA 1
ATOM 4032 C C . PHE B 1 245 ? -16.125 14.516 -0.594 1 93.31 245 PHE B C 1
ATOM 4034 O O . PHE B 1 245 ? -17.062 14.297 -1.364 1 93.31 245 PHE B O 1
ATOM 4041 N N . ASN B 1 246 ? -14.938 14.953 -0.979 1 94.38 246 ASN B N 1
ATOM 4042 C CA . ASN B 1 246 ? -14.75 15.297 -2.385 1 94.38 246 ASN B CA 1
ATOM 4043 C C . ASN B 1 246 ? -13.273 15.242 -2.777 1 94.38 246 ASN B C 1
ATOM 4045 O O . ASN B 1 246 ? -12.398 15.484 -1.945 1 94.38 246 ASN B O 1
ATOM 4049 N N . THR B 1 247 ? -13.031 14.828 -3.988 1 95.56 247 THR B N 1
ATOM 4050 C CA . THR B 1 247 ? -11.711 14.891 -4.602 1 95.56 247 THR B CA 1
ATOM 4051 C C . THR B 1 247 ? -11.781 15.586 -5.957 1 95.56 247 THR B C 1
ATOM 4053 O O . THR B 1 247 ? -12.523 15.156 -6.844 1 95.56 247 THR B O 1
ATOM 4056 N N . LEU B 1 248 ? -11.008 16.641 -6.09 1 95.88 248 LEU B N 1
ATOM 4057 C CA . LEU B 1 248 ? -10.969 17.422 -7.316 1 95.88 248 LEU B CA 1
ATOM 4058 C C . LEU B 1 248 ? -9.711 17.109 -8.125 1 95.88 248 LEU B C 1
ATOM 4060 O O . LEU B 1 248 ? -8.625 16.984 -7.566 1 95.88 248 LEU B O 1
ATOM 4064 N N . LYS B 1 249 ? -9.891 16.969 -9.43 1 95.81 249 LYS B N 1
ATOM 4065 C CA . LYS B 1 249 ? -8.766 16.969 -10.367 1 95.81 249 LYS B CA 1
ATOM 4066 C C . LYS B 1 249 ? -8.438 18.391 -10.828 1 95.81 249 LYS B C 1
ATOM 4068 O O . LYS B 1 249 ? -9.258 19.031 -11.469 1 95.81 249 LYS B O 1
ATOM 4073 N N . LEU B 1 250 ? -7.262 18.812 -10.539 1 98 250 LEU B N 1
ATOM 4074 C CA . LEU B 1 250 ? -6.984 20.234 -10.688 1 98 250 LEU B CA 1
ATOM 4075 C C . LEU B 1 250 ? -6.137 20.5 -11.938 1 98 250 LEU B C 1
ATOM 4077 O O . LEU B 1 250 ? -6.414 21.422 -12.695 1 98 250 LEU B O 1
ATOM 4081 N N . ASP B 1 251 ? -5.07 19.766 -12.141 1 97.62 251 ASP B N 1
ATOM 4082 C CA . ASP B 1 251 ? -4.125 20.062 -13.211 1 97.62 251 ASP B CA 1
ATOM 4083 C C . ASP B 1 251 ? -3.309 18.828 -13.586 1 97.62 251 ASP B C 1
ATOM 4085 O O . ASP B 1 251 ? -3.053 17.969 -12.742 1 97.62 251 ASP B O 1
ATOM 4089 N N . GLU B 1 252 ? -2.955 18.75 -14.836 1 97.69 252 GLU B N 1
ATOM 4090 C CA . GLU B 1 252 ? -1.9 17.844 -15.266 1 97.69 252 GLU B CA 1
ATOM 4091 C C . GLU B 1 252 ? -0.537 18.531 -15.25 1 97.69 252 GLU B C 1
ATOM 4093 O O . GLU B 1 252 ? -0.399 19.656 -15.711 1 97.69 252 GLU B O 1
ATOM 4098 N N . VAL B 1 253 ? 0.407 17.875 -14.656 1 98.25 253 VAL B N 1
ATOM 4099 C CA . VAL B 1 253 ? 1.701 18.531 -14.477 1 98.25 253 VAL B CA 1
ATOM 4100 C C . VAL B 1 253 ? 2.801 17.672 -15.102 1 98.25 253 VAL B C 1
ATOM 4102 O O . VAL B 1 253 ? 2.57 16.516 -15.453 1 98.25 253 VAL B O 1
ATOM 4105 N N . ASP B 1 254 ? 3.977 18.297 -15.234 1 97.25 254 ASP B N 1
ATOM 4106 C CA . ASP B 1 254 ? 5.117 17.641 -15.859 1 97.25 254 ASP B CA 1
ATOM 4107 C C . ASP B 1 254 ? 5.773 16.641 -14.906 1 97.25 254 ASP B C 1
ATOM 4109 O O . ASP B 1 254 ? 6.145 17 -13.781 1 97.25 254 ASP B O 1
ATOM 4113 N N . ALA B 1 255 ? 5.906 15.406 -15.406 1 96.94 255 ALA B N 1
ATOM 4114 C CA . ALA B 1 255 ? 6.48 14.352 -14.578 1 96.94 255 ALA B CA 1
ATOM 4115 C C . ALA B 1 255 ? 7.93 14.664 -14.211 1 96.94 255 ALA B C 1
ATOM 4117 O O . ALA B 1 255 ? 8.344 14.461 -13.07 1 96.94 255 ALA B O 1
ATOM 4118 N N . ALA B 1 256 ? 8.695 15.156 -15.117 1 95.88 256 ALA B N 1
ATOM 4119 C CA . ALA B 1 256 ? 10.133 15.352 -14.922 1 95.88 256 ALA B CA 1
ATOM 4120 C C . ALA B 1 256 ? 10.406 16.359 -13.812 1 95.88 256 ALA B C 1
ATOM 4122 O O . ALA B 1 256 ? 11.359 16.203 -13.047 1 95.88 256 ALA B O 1
ATOM 4123 N N . THR B 1 257 ? 9.555 17.375 -13.688 1 96.88 257 THR B N 1
ATOM 4124 C CA . THR B 1 257 ? 9.797 18.422 -12.703 1 96.88 257 THR B CA 1
ATOM 4125 C C . THR B 1 257 ? 9.102 18.094 -11.383 1 96.88 257 THR B C 1
ATOM 4127 O O . THR B 1 257 ? 9.508 18.578 -10.328 1 96.88 257 THR B O 1
ATOM 4130 N N . THR B 1 258 ? 8.07 17.266 -11.43 1 98.38 258 THR B N 1
ATOM 4131 C CA . THR B 1 258 ? 7.242 17.016 -10.25 1 98.38 258 THR B CA 1
ATOM 4132 C C . THR B 1 258 ? 7.727 15.789 -9.492 1 98.38 258 THR B C 1
ATOM 4134 O O . THR B 1 258 ? 7.879 15.82 -8.273 1 98.38 258 THR B O 1
ATOM 4137 N N . MET B 1 259 ? 8.117 14.711 -10.148 1 98 259 MET B N 1
ATOM 4138 C CA . MET B 1 259 ? 8.312 13.398 -9.547 1 98 259 MET B CA 1
ATOM 4139 C C . MET B 1 259 ? 9.523 13.398 -8.617 1 98 259 MET B C 1
ATOM 4141 O O . MET B 1 259 ? 9.508 12.742 -7.578 1 98 259 MET B O 1
ATOM 4145 N N . PRO B 1 260 ? 10.625 14.164 -8.961 1 97.88 260 PRO B N 1
ATOM 4146 C CA . PRO B 1 260 ? 11.742 14.188 -8.016 1 97.88 260 PRO B CA 1
ATOM 4147 C C . PRO B 1 260 ? 11.32 14.602 -6.609 1 97.88 260 PRO B C 1
ATOM 4149 O O . PRO B 1 260 ? 11.914 14.148 -5.625 1 97.88 260 PRO B O 1
ATOM 4152 N N . LYS B 1 261 ? 10.273 15.383 -6.477 1 98.38 261 LYS B N 1
ATOM 4153 C CA . LYS B 1 261 ? 9.844 15.922 -5.191 1 98.38 261 LYS B CA 1
ATOM 4154 C C . LYS B 1 261 ? 8.867 14.977 -4.496 1 98.38 261 LYS B C 1
ATOM 4156 O O . LYS B 1 261 ? 8.508 15.195 -3.336 1 98.38 261 LYS B O 1
ATOM 4161 N N . LEU B 1 262 ? 8.445 13.945 -5.246 1 98.31 262 LEU B N 1
ATOM 4162 C CA . LEU B 1 262 ? 7.41 13.07 -4.715 1 98.31 262 LEU B CA 1
ATOM 4163 C C . LEU B 1 262 ? 8 11.758 -4.211 1 98.31 262 LEU B C 1
ATOM 4165 O O . LEU B 1 262 ? 7.445 11.125 -3.314 1 98.31 262 LEU B O 1
ATOM 4169 N N . LEU B 1 263 ? 9.109 11.273 -4.719 1 97.5 263 LEU B N 1
ATOM 4170 C CA . LEU B 1 263 ? 9.539 9.883 -4.602 1 97.5 263 LEU B CA 1
ATOM 4171 C C . LEU B 1 263 ? 9.883 9.539 -3.154 1 97.5 263 LEU B C 1
ATOM 4173 O O . LEU B 1 263 ? 9.336 8.594 -2.59 1 97.5 263 LEU B O 1
ATOM 4177 N N . THR B 1 264 ? 10.641 10.328 -2.48 1 97.62 264 THR B N 1
ATOM 4178 C CA . THR B 1 264 ? 11.18 9.969 -1.176 1 97.62 264 THR B CA 1
ATOM 4179 C C . THR B 1 264 ? 10.07 9.922 -0.128 1 97.62 264 THR B C 1
ATOM 4181 O O . THR B 1 264 ? 10.109 9.094 0.787 1 97.62 264 THR B O 1
ATOM 4184 N N . GLY B 1 265 ? 9.102 10.766 -0.261 1 97.75 265 GLY B N 1
ATOM 4185 C CA . GLY B 1 265 ? 7.988 10.742 0.67 1 97.75 265 GLY B CA 1
ATOM 4186 C C . GLY B 1 265 ? 7.086 9.539 0.491 1 97.75 265 GLY B C 1
ATOM 4187 O O . GLY B 1 265 ? 6.363 9.156 1.413 1 97.75 265 GLY B O 1
ATOM 4188 N N . ARG B 1 266 ? 7.215 8.875 -0.677 1 98 266 ARG B N 1
ATOM 4189 C CA . ARG B 1 266 ? 6.262 7.832 -1.038 1 98 266 ARG B CA 1
ATOM 4190 C C . ARG B 1 266 ? 6.93 6.461 -1.034 1 98 266 ARG B C 1
ATOM 4192 O O . ARG B 1 266 ? 6.258 5.441 -0.852 1 98 266 ARG B O 1
ATOM 4199 N N . TYR B 1 267 ? 8.211 6.43 -1.345 1 97.62 267 TYR B N 1
ATOM 4200 C CA . TYR B 1 267 ? 8.922 5.176 -1.555 1 97.62 267 TYR B CA 1
ATOM 4201 C C . TYR B 1 267 ? 10.234 5.16 -0.789 1 97.62 267 TYR B C 1
ATOM 4203 O O . TYR B 1 267 ? 10.898 6.191 -0.66 1 97.62 267 TYR B O 1
ATOM 4211 N N . ASP B 1 268 ? 10.633 3.973 -0.351 1 96.31 268 ASP B N 1
ATOM 4212 C CA . ASP B 1 268 ? 11.977 3.814 0.207 1 96.31 268 ASP B CA 1
ATOM 4213 C C . ASP B 1 268 ? 13.031 3.828 -0.894 1 96.31 268 ASP B C 1
ATOM 4215 O O . ASP B 1 268 ? 12.727 3.559 -2.059 1 96.31 268 ASP B O 1
ATOM 4219 N N . ARG B 1 269 ? 14.211 4.082 -0.541 1 94.69 269 ARG B N 1
ATOM 4220 C CA . ARG B 1 269 ? 15.312 4.305 -1.478 1 94.69 269 ARG B CA 1
ATOM 4221 C C . ARG B 1 269 ? 15.562 3.068 -2.332 1 94.69 269 ARG B C 1
ATOM 4223 O O . ARG B 1 269 ? 16.031 3.176 -3.469 1 94.69 269 ARG B O 1
ATOM 4230 N N . SER B 1 270 ? 15.234 1.909 -1.861 1 93.12 270 SER B N 1
ATOM 4231 C CA . SER B 1 270 ? 15.453 0.675 -2.607 1 93.12 270 SER B CA 1
ATOM 4232 C C . SER B 1 270 ? 14.695 0.688 -3.93 1 93.12 270 SER B C 1
ATOM 4234 O O . SER B 1 270 ? 15.055 -0.031 -4.867 1 93.12 270 SER B O 1
ATOM 4236 N N . PHE B 1 271 ? 13.719 1.521 -4.086 1 95.06 271 PHE B N 1
ATOM 4237 C CA . PHE B 1 271 ? 12.938 1.601 -5.312 1 95.06 271 PHE B CA 1
ATOM 4238 C C . PHE B 1 271 ? 13.758 2.221 -6.438 1 95.06 271 PHE B C 1
ATOM 4240 O O . PHE B 1 271 ? 13.453 2.016 -7.617 1 95.06 271 PHE B O 1
ATOM 4247 N N . PHE B 1 272 ? 14.75 3.02 -6.023 1 93.19 272 PHE B N 1
ATOM 4248 C CA . PHE B 1 272 ? 15.328 3.797 -7.117 1 93.19 272 PHE B CA 1
ATOM 4249 C C . PHE B 1 272 ? 16.828 3.971 -6.926 1 93.19 272 PHE B C 1
ATOM 4251 O O . PHE B 1 272 ? 17.484 4.629 -7.734 1 93.19 272 PHE B O 1
ATOM 4258 N N . ASN B 1 273 ? 17.344 3.363 -5.906 1 88.62 273 ASN B N 1
ATOM 4259 C CA . ASN B 1 273 ? 18.781 3.281 -5.699 1 88.62 273 ASN B CA 1
ATOM 4260 C C . ASN B 1 273 ? 19.234 1.837 -5.543 1 88.62 273 ASN B C 1
ATOM 4262 O O . ASN B 1 273 ? 19.156 1.27 -4.449 1 88.62 273 ASN B O 1
ATOM 4266 N N . PRO B 1 274 ? 19.75 1.234 -6.559 1 79.25 274 PRO B N 1
ATOM 4267 C CA . PRO B 1 274 ? 20.125 -0.184 -6.535 1 79.25 274 PRO B CA 1
ATOM 4268 C C . PRO B 1 274 ? 21.203 -0.499 -5.512 1 79.25 274 PRO B C 1
ATOM 4270 O O . PRO B 1 274 ? 21.422 -1.665 -5.168 1 79.25 274 PRO B O 1
ATOM 4273 N N . LYS B 1 275 ? 21.797 0.528 -5.039 1 83.25 275 LYS B N 1
ATOM 4274 C CA . LYS B 1 275 ? 22.859 0.3 -4.07 1 83.25 275 LYS B CA 1
ATOM 4275 C C . LYS B 1 275 ? 22.344 0.415 -2.641 1 83.25 275 LYS B C 1
ATOM 4277 O O . LYS B 1 275 ? 23.078 0.146 -1.686 1 83.25 275 LYS B O 1
ATOM 4282 N N . ALA B 1 276 ? 21.156 0.858 -2.541 1 82.81 276 ALA B N 1
ATOM 4283 C CA . ALA B 1 276 ? 20.562 0.964 -1.209 1 82.81 276 ALA B CA 1
ATOM 4284 C C . ALA B 1 276 ? 20.156 -0.409 -0.674 1 82.81 276 ALA B C 1
ATOM 4286 O O . ALA B 1 276 ? 19.344 -1.108 -1.283 1 82.81 276 ALA B O 1
ATOM 4287 N N . ALA B 1 277 ? 20.875 -0.882 0.348 1 77.75 277 ALA B N 1
ATOM 4288 C CA . ALA B 1 277 ? 20.562 -2.184 0.93 1 77.75 277 ALA B CA 1
ATOM 4289 C C . ALA B 1 277 ? 20.688 -2.148 2.451 1 77.75 277 ALA B C 1
ATOM 4291 O O . ALA B 1 277 ? 21.547 -1.452 2.996 1 77.75 277 ALA B O 1
ATOM 4292 N N . THR B 1 278 ? 19.703 -2.725 3.133 1 75.75 278 THR B N 1
ATOM 4293 C CA . THR B 1 278 ? 19.766 -2.934 4.574 1 75.75 278 THR B CA 1
ATOM 4294 C C . THR B 1 278 ? 19.578 -4.406 4.918 1 75.75 278 THR B C 1
ATOM 4296 O O . THR B 1 278 ? 18.625 -5.039 4.445 1 75.75 278 THR B O 1
ATOM 4299 N N . TYR B 1 279 ? 20.531 -5 5.641 1 72.69 279 TYR B N 1
ATOM 4300 C CA . TYR B 1 279 ? 20.422 -6.371 6.121 1 72.69 279 TYR B CA 1
ATOM 4301 C C . TYR B 1 279 ? 20.156 -6.406 7.621 1 72.69 279 TYR B C 1
ATOM 4303 O O . TYR B 1 279 ? 20.844 -5.738 8.398 1 72.69 279 TYR B O 1
ATOM 4311 N N . ILE B 1 280 ? 18.984 -6.914 8.008 1 69.19 280 ILE B N 1
ATOM 4312 C CA . ILE B 1 280 ? 18.703 -7.102 9.422 1 69.19 280 ILE B CA 1
ATOM 4313 C C . ILE B 1 280 ? 18.703 -8.594 9.758 1 69.19 280 ILE B C 1
ATOM 4315 O O . ILE B 1 280 ? 18.078 -9.398 9.07 1 69.19 280 ILE B O 1
ATOM 4319 N N . ILE B 1 281 ? 19.453 -9.141 10.633 1 66.25 281 ILE B N 1
ATOM 4320 C CA . ILE B 1 281 ? 19.531 -10.555 10.977 1 66.25 281 ILE B CA 1
ATOM 4321 C C . ILE B 1 281 ? 18.891 -10.797 12.336 1 66.25 281 ILE B C 1
ATOM 4323 O O . ILE B 1 281 ? 19.031 -9.984 13.25 1 66.25 281 ILE B O 1
#

Solvent-accessible surface area (backbone atoms only — not comparable to full-atom values): 27199 Å² total; per-residue (Å²): 129,50,50,49,59,46,48,72,66,32,55,60,35,30,52,43,40,44,28,44,16,45,23,35,35,43,36,38,35,26,32,33,56,46,73,60,56,49,68,54,50,47,77,78,45,37,75,71,59,50,40,41,34,33,36,44,34,38,30,57,48,30,54,42,34,42,38,26,33,40,35,36,43,25,33,45,29,23,46,85,83,68,51,60,30,36,37,64,58,33,32,36,24,22,60,86,9,20,65,48,49,31,50,51,35,34,62,53,53,29,39,37,42,42,77,35,75,42,67,49,78,47,75,58,94,59,32,33,40,37,41,34,26,45,95,91,37,66,36,36,40,37,34,35,34,61,55,60,41,60,37,68,84,51,48,70,68,54,46,68,77,56,41,67,75,39,76,44,75,47,35,36,46,33,51,35,66,43,54,44,54,38,88,86,15,37,31,47,70,42,77,29,28,38,30,35,40,33,31,45,30,30,25,74,40,70,44,50,4,26,45,47,77,48,62,27,62,44,76,48,45,29,47,44,65,65,39,80,73,41,63,32,20,20,25,45,35,30,27,58,37,31,30,43,41,38,59,45,83,74,44,78,50,61,46,83,76,36,44,29,47,46,44,33,36,49,41,54,48,24,32,30,32,84,81,53,78,72,87,84,131,128,52,50,49,58,46,48,71,66,32,55,58,36,30,52,44,41,44,27,44,16,46,23,36,37,43,37,36,36,25,32,34,57,46,72,59,56,49,69,54,50,47,75,77,44,36,74,70,57,50,40,42,34,35,37,44,32,38,29,56,49,29,56,42,33,43,39,25,36,40,35,37,43,27,33,45,29,23,44,84,85,68,50,61,31,37,37,63,57,32,30,36,24,21,60,85,8,21,66,46,48,32,52,49,35,35,63,54,55,29,40,36,40,42,78,37,76,40,64,49,78,48,72,59,93,61,32,33,41,37,40,35,27,46,94,91,37,67,36,34,40,38,35,36,34,61,54,63,41,61,35,68,84,49,48,69,67,53,46,69,77,55,40,67,73,37,74,44,74,46,36,36,46,32,51,35,67,43,53,45,56,40,87,85,16,37,31,48,70,41,77,29,28,38,30,34,40,34,32,44,29,29,24,75,40,68,42,48,4,26,46,48,75,48,63,27,62,43,74,50,45,28,48,43,64,63,40,79,75,38,64,32,20,21,25,44,36,30,26,60,38,32,31,41,42,39,61,44,83,74,42,79,50,60,46,84,77,37,44,28,48,46,44,32,34,50,41,54,49,24,32,29,32,83,80,54,78,75,90,86,132

InterPro domains:
  IPR010451 Acetoacetate decarboxylase [PF06314] (18-248)
  IPR023375 Acetoacetate decarboxylase domain superfamily [G3DSA:2.40.400.10] (16-249)
  IPR023375 Acetoacetate decarboxylase domain superfamily [SSF160104] (2-250)

pLDDT: mean 94.34, std 7.8, range [56.19, 98.94]

Organism: Lactiplantibacillus plantarum (NCBI:txid1590)

GO terms:
  GO:0005737 cytoplasm (C, EXP)

Sequence (562 aa):
MASFIASDQDVKNFLTAPSMNDQEGIGFAYATDEAVLKALIPAPLKLMAPVVCGYVVHMGKPTFSAPYLEESLFALVSYKDKMMGAYPINLLLHGPGAESGVIAGREGAGIPKKLADDIELRRNDNSATATVERHGKTLLNVSWTAGELNDPSIMKQFAGQLALGKEAEMNSFFYKYDIDQHEDGTNHFSNVQLVATQLRSLADQVEPGNLSIQLESTDDDPFGELKVLKPLGAAWFHFDTSVMFNTLK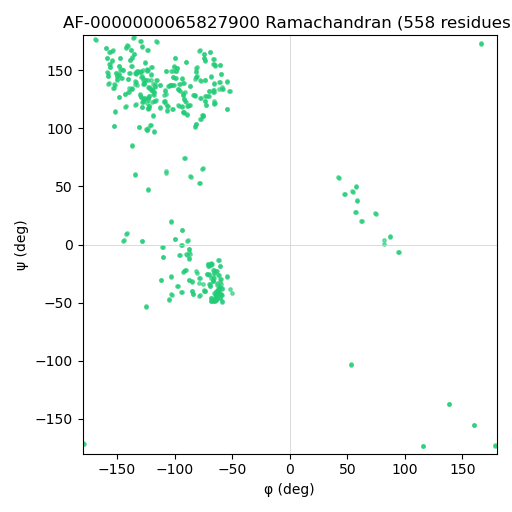LDEVDAATTMPKLLTGRYDRSFFNPKAATYIIMASFIASDQDVKNFLTAPSMNDQEGIGFAYATDEAVLKALIPAPLKLMAPVVCGYVVHMGKPTFSAPYLEESLFALVSYKDKMMGAYPINLLLHGPGAESGVIAGREGAGIPKKLADDIELRRNDNSATATVERHGKTLLNVSWTAGELNDPSIMKQFAGQLALGKEAEMNSFFYKYDIDQHEDGTNHFSNVQLVATQLRSLADQVEPGNLSIQLESTDDDPFGELKVLKPLGAAWFHFDTSVMFNTLKLDEVDAATTMPKLLTGRYDRSFFNPKAATYII

Secondary structure (DSSP, 8-state):
---SSPPHHHHHHTT-S-BEEEEEEEEEEEE--HHHHHHHS-TTEEEEEEEEEEEEEEEEEESSSS-EEEEEEEEEEEETTTEEEEEEEEEEEESTTHHHHHHHHHHHH---EEE-SEEEEEEETTEEEEEEEETTEEEEEEEEEES--SSGGGHHHHHHHT-BTSEEEEEEEEEEEEEEE-TTS-EEEEEEEEEEEEEEEEEEEEEEEEEEEEE---SS--GGGS--SEEEEEEEEEEEEEEEEEEEEEEE--HHHHGGGTHHHHS-GGGT-TT------/---SSPPHHHHHHTT-S-BEEEEEEEEEEEE--HHHHHHHS-TTEEEEEEEEEEEEEEEEEESSSS-EEEEEEEEEEEETTTEEEEEEEEEEEESTTHHHHHHHHHHHH---EEE-SEEEEEEETTEEEEEEEETTEEEEEEEEEES--SSGGGHHHHHHHT-BTSEEEEEEEEEEEEEEE-TTS-EEEEEEEEEEEEEEEEEEEEEEEEEEEEE---SS--GGGS--SEEEEEEEEEEEEEEEEEEEEEEE--HHHHGGGTHHHHS-GGGT-TT------

Radius of gyration: 24.15 Å; Cα contacts (8 Å, |Δi|>4): 1609; chains: 2; bounding box: 46×75×59 Å

Foldseek 3Di:
DDDPDDDPVCVVPPCAQKKLFFKWFKKFKFAFDPVLQQLLDFPPKGFDHRMKIKTWIWSPDIPQFHIKIKIWIWTWIDHVNPAIAIETLAMEIDDRGQVRVLCCQCVPANHQYDYFPDWDWDDDVQKIWIWTHHPHDTFKIKMWGFDAWQANVCCVVVCVVQPAFDKDKHKYKHWDWDWDADPVGDIDTDQIWIKIWIKIWHWHDKTWGYMDMDGDDDQLRHSCSGPRPGTGTMIITTTRIMTRNDMGTDDGDDCVRNVVSRDSNRHGPVVPPVVDDDDDD/DDDPDDDPVCVVPPCAQKKLFWKWFKKFKFAFDQVLQQLLDFPPKGFDHRMKIKTWIWSPDIPQFHIKIKIWIWTWIDHVNPAIAIETLAMEIDDRGQVRVLCCQCVPANHQYDYFPDWDWDDDVQKIWIWTHHPHDTFKIKMWGFDAWQANVCVVVVCVVQPAFDKDKHKYKHWDWDWDADPVGDIDTDQIWIKIWIKIWHWHDKTKGYMDMDGDDDQLRHSCSGPRPGTGTMIITTTRIITRNDMGTDDGDDCVRNVVSRDSNRHGPVVPPVVDDDDDD

Nearest PDB structures (foldseek):
  3bgt-assembly1_D  TM=8.008E-01  e=2.560E-17  Chromobacterium violaceum
  3c8w-assembly1_A  TM=8.062E-01  e=8.854E-17  Legionella pneumophila subsp. pneumophila str. Philadelphia 1
  3cmb-assembly1_D  TM=7.804E-01  e=8.536E-16  Methanoculleus marisnigri JR1
  3bh2-assembly1_A  TM=7.297E-01  e=1.387E-15  Clostridium acetobutylicum ATCC 824
  4kra-assembly1_C  TM=1.300E-01  e=6.464E-01  Salmonella enterica subsp. enterica serovar Typhi